Protein AF-0000000085017901 (afdb_homodimer)

Foldseek 3Di:
DDPVVVVVVLVCQLPPQQVVCVVVQFHSLLSLLQLLLQCFCQHVVVDYCDPVLVVLLVVLLLLVLLLQLQPQQVVLLPPQVVLLVLLLVLLLPQQLVLQLVLCVVVPFDNLLSNLSSLLLSAFRLVLLCVLCVVVVCCPPPLNSSLNNNNLVSNLVSLLSLLLSQDVLVDDDSVVLSVVVVVLLVCLLPVLLVVLLVVCVVCLPPQVVNLVVLVVSLVVQLVVCVVSPHHSSSSSNSSSNSVSVNQDPDPSSVVNSVVSCCVNVVGRNSSNSSNLSSPQNPVPDDPVLVVSLVSSQVSSLVSQLVSQLVSVVVVPDDNLSSNLSSLSGRADDSSSLVSLVVCPVSVSDDSSNNVSSSVNNRCSSRVSSVVSVVVVVVVVD/DDPVVVVVVLVCQLPPQQVVCVVVQFHSLLSLLQLLLQCFCQHPVVDYCDPVLVVLLVVLLLLVLLLQLQPQQVVLLPPQVVLLVLLLVLLLPQQLVLQLVLCVVVPFDNLLSNLSSLLLSAFRLVLLCVLCVVVVCCPPPLNSSLNNNNLVSNLVSLLSLLLSQDVLVDDDNVVLSVVVVVLLVCLLPVLLVVLLVVCVVCLPPLVVNLVVLVVSLVVQLVVCVVSPHHSSSSSNSSSNSVSVNQDPDPSSVVSSVVSCCVNVVGRNSSNSSNLSSPQNPVPDDPVLVVSLVSSQVSSLVSQLVSQLVSVVVVPDDNLSSNLSSLSRRADDSSSLVSLVVCPVSVSDDSSNNVSSSVNNRCSSRVSSVVSVVVVVVVVD

Secondary structure (DSSP, 8-state):
--HHHHHHHHHHHHHHHHHHHGGGT--HHHHHHHHHHHHSTTTT--S---HHHHHHHHHHHHHHHHHHHHT--HHHHHHTHHHHHHHHHHHHHHHHHHHHHHHHHTT--HHHHHHHHHHHH---HHHHHHHHHHTT-TTSHHHHHHHHHHHHHHHHHHHHHHHHHHHHH---HHHHHHHHHHHHHHHHHHHHHHHHHHHHHTTT-HHHHHHHHHHHHHHHHHHHHHTT--HHHHHHHHHHHHHHH--SSHHHHHHHHHHHHHIIIIIHHHHHHHHHHT--GGG--HHHHHHHHHHHHHHHHHHHHHHHHHHHHTT--HHHHHHHHHHT----HHHHHHHHHHHHTTSS-HHHHHHHHHHHHHHHHHHHHHHHHHHHHTT-/--HHHHHHHHHHHHHHHHHHHGGGT--HHHHHHHHHHHHSTTTT--S---HHHHHHHHHHHHHHHHHHHHT--HHHHHHTHHHHHHHHHHHHHHHHHHHHHHHHHTT--HHHHHHHHHHHH---HHHHHHHHHHTT-TTSHHHHHHHHHHHHHHHHHHHHHHHHHHHHH---HHHHHHHHHHHHHHHHHHHHHHHHHHHHHTTT-HHHHHHHHHHHHHHHHHHHHHTT--HHHHHHHHHHHHHHH--SSHHHHHHHHHHHHHIIIIIHHHHHHHHHHT--GGG--HHHHHHHHHHHHHHHHHHHHHHHHHHHHTT--HHHHHHHHHHT----HHHHHHHHHHHHTTSS-HHHHHHHHHHHHHHHHHHHHHHHHHHHHTT-

pLDDT: mean 85.19, std 8.97, range [24.8, 97.06]

Organism: Methanocaldococcus infernus (strain DSM 11812 / JCM 15783 / ME) (NCBI:txid573063)

InterPro domains:
  IPR006153 Cation/H+ exchanger, transmembrane domain [PF00999] (13-371)
  IPR038770 Sodium/solute symporter superfamily [G3DSA:1.20.1530.20] (3-377)

Solvent-accessible surface area (backbone atoms only — not comparable to full-atom values): 36174 Å² total; per-residue (Å²): 133,56,69,64,60,52,50,30,53,52,33,40,47,65,36,49,45,25,61,63,38,40,82,72,62,43,48,54,65,48,38,30,23,53,50,13,32,45,37,8,62,54,45,68,46,74,46,72,88,43,71,50,55,49,50,45,18,52,52,6,49,35,38,48,33,18,50,58,21,36,66,48,52,60,70,46,32,58,77,29,36,72,68,10,46,49,40,26,49,30,34,38,48,46,11,16,54,50,22,27,53,51,23,49,71,73,66,41,53,72,64,27,7,49,49,33,14,33,41,41,27,26,41,26,59,66,61,37,48,52,52,28,50,77,66,68,26,54,84,36,71,67,34,20,22,51,50,25,16,41,53,52,31,39,53,50,30,47,52,50,45,37,48,54,51,36,60,72,74,57,69,68,59,70,66,42,55,52,50,48,51,50,50,50,51,48,44,52,53,47,42,21,58,51,43,44,54,53,47,59,75,34,61,87,35,67,46,58,44,44,24,47,52,51,29,53,33,32,52,40,19,52,58,32,40,75,72,58,36,54,50,52,53,28,17,22,51,42,16,38,15,46,29,65,36,48,54,98,43,67,64,41,50,49,50,51,48,26,53,43,28,38,24,63,34,52,26,28,55,45,21,37,23,50,56,16,26,69,41,59,63,78,71,64,50,78,73,38,52,56,54,27,50,50,51,38,54,49,44,46,50,32,25,30,50,16,32,28,54,31,31,48,74,70,65,47,52,72,66,56,17,53,54,51,6,53,53,49,42,28,29,46,62,60,34,50,51,50,41,50,51,30,43,76,70,62,48,40,53,68,60,58,41,52,23,52,52,49,32,25,44,44,32,54,37,50,44,60,52,50,50,50,52,52,57,60,60,59,70,104,133,57,70,63,59,52,50,30,53,54,33,40,47,66,38,48,46,26,62,62,37,41,81,71,63,42,48,55,66,48,37,30,23,52,49,13,31,46,35,9,65,54,45,69,45,75,43,72,88,44,71,50,55,50,52,48,18,52,50,6,50,33,36,47,33,17,51,57,20,36,67,48,52,60,70,46,33,60,77,29,37,72,66,9,47,51,39,26,48,30,33,37,49,45,12,17,53,49,23,28,52,50,23,48,72,73,65,40,52,73,64,26,7,50,50,34,14,34,42,40,27,28,43,26,60,66,61,39,49,53,54,27,50,76,65,67,27,54,84,36,71,66,34,20,22,51,51,27,16,40,52,51,32,38,53,51,30,46,52,49,46,37,49,53,52,34,60,72,73,57,69,70,58,69,66,42,54,51,50,49,52,49,50,51,51,48,44,52,52,48,43,21,56,52,43,46,53,51,47,60,74,34,60,88,36,66,45,57,42,43,25,44,53,51,28,54,34,33,51,40,19,51,58,32,39,75,71,59,36,55,51,53,52,26,18,23,50,42,16,38,14,44,29,64,35,49,54,95,43,68,64,39,50,49,49,52,49,25,52,42,29,38,25,62,35,51,28,29,55,43,21,36,22,50,56,15,26,70,42,60,63,78,70,65,50,77,72,38,53,58,53,28,47,51,51,37,54,51,44,47,51,33,24,30,50,17,31,28,54,30,32,46,72,70,66,48,52,72,65,55,18,53,54,52,5,52,53,49,42,27,27,48,63,63,36,50,51,50,40,50,52,29,42,75,70,64,47,40,52,67,59,58,41,54,23,51,52,50,32,26,44,46,32,55,37,48,42,60,52,51,50,50,51,52,57,61,59,58,71,105

Radius of gyration: 28.18 Å; Cα contacts (8 Å, |Δi|>4): 1209; chains: 2; bounding box: 49×78×68 Å

Structure (mmCIF, N/CA/C/O backbone):
data_AF-0000000085017901-model_v1
#
loop_
_entity.id
_entity.type
_entity.pdbx_description
1 polymer 'Sodium/hydrogen exchanger'
#
loop_
_atom_site.group_PDB
_atom_site.id
_atom_site.type_symbol
_atom_site.label_atom_id
_atom_site.label_alt_id
_atom_site.label_comp_id
_atom_site.label_asym_id
_atom_site.label_entity_id
_atom_site.label_seq_id
_atom_site.pdbx_PDB_ins_code
_atom_site.Cartn_x
_atom_site.Cartn_y
_atom_site.Cartn_z
_atom_site.occupancy
_atom_site.B_iso_or_equiv
_atom_site.auth_seq_id
_atom_site.auth_comp_id
_atom_site.auth_asym_id
_atom_site.auth_atom_id
_atom_site.pdbx_PDB_model_num
ATOM 1 N N . MET A 1 1 ? 20.875 -5.184 6.246 1 57.06 1 MET A N 1
ATOM 2 C CA . MET A 1 1 ? 19.734 -5.941 6.758 1 57.06 1 MET A CA 1
ATOM 3 C C . MET A 1 1 ? 18.891 -6.488 5.613 1 57.06 1 MET A C 1
ATOM 5 O O . MET A 1 1 ? 18.734 -5.832 4.582 1 57.06 1 MET A O 1
ATOM 9 N N . ASP A 1 2 ? 18.375 -7.68 5.762 1 80.94 2 ASP A N 1
ATOM 10 C CA . ASP A 1 2 ? 17.5 -8.383 4.828 1 80.94 2 ASP A CA 1
ATOM 11 C C . ASP A 1 2 ? 16.141 -7.707 4.73 1 80.94 2 ASP A C 1
ATOM 13 O O . ASP A 1 2 ? 15.641 -7.156 5.715 1 80.94 2 ASP A O 1
ATOM 17 N N . LEU A 1 3 ? 15.656 -7.473 3.609 1 83 3 LEU A N 1
ATOM 18 C CA . LEU A 1 3 ? 14.422 -6.766 3.299 1 83 3 LEU A CA 1
ATOM 19 C C . LEU A 1 3 ? 13.258 -7.32 4.117 1 83 3 LEU A C 1
ATOM 21 O O . LEU A 1 3 ? 12.406 -6.562 4.586 1 83 3 LEU A O 1
ATOM 25 N N . TYR A 1 4 ? 13.297 -8.57 4.383 1 85.25 4 TYR A N 1
ATOM 26 C CA . TYR A 1 4 ? 12.188 -9.195 5.094 1 85.25 4 TYR A CA 1
ATOM 27 C C . TYR A 1 4 ? 12.25 -8.883 6.582 1 85.25 4 TYR A C 1
ATOM 29 O O . TYR A 1 4 ? 11.219 -8.656 7.219 1 85.25 4 TYR A O 1
ATOM 37 N N . ALA A 1 5 ? 13.469 -8.906 7.078 1 86 5 ALA A N 1
ATOM 38 C CA . ALA A 1 5 ? 13.641 -8.508 8.469 1 86 5 ALA A CA 1
ATOM 39 C C . ALA A 1 5 ? 13.25 -7.047 8.68 1 86 5 ALA A C 1
ATOM 41 O O . ALA A 1 5 ? 12.656 -6.699 9.703 1 86 5 ALA A O 1
ATOM 42 N N . PHE A 1 6 ? 13.594 -6.309 7.668 1 87.94 6 PHE A N 1
ATOM 43 C CA . PHE A 1 6 ? 13.25 -4.891 7.676 1 87.94 6 PHE A CA 1
ATOM 44 C C . PHE A 1 6 ? 11.742 -4.699 7.77 1 87.94 6 PHE A C 1
ATOM 46 O O . PHE A 1 6 ? 11.258 -3.986 8.648 1 87.94 6 PHE A O 1
ATOM 53 N N . PHE A 1 7 ? 11.023 -5.359 6.977 1 88.81 7 PHE A N 1
ATOM 54 C CA . PHE A 1 7 ? 9.57 -5.23 6.953 1 88.81 7 PHE A CA 1
ATOM 55 C C . PHE A 1 7 ? 8.953 -5.812 8.219 1 88.81 7 PHE A C 1
ATOM 57 O O . PHE A 1 7 ? 7.949 -5.297 8.719 1 88.81 7 PHE A O 1
ATOM 64 N N . PHE A 1 8 ? 9.531 -6.855 8.703 1 89.88 8 PHE A N 1
ATOM 65 C CA . PHE A 1 8 ? 9.023 -7.457 9.93 1 89.88 8 PHE A CA 1
ATOM 66 C C . PHE A 1 8 ? 9.102 -6.477 11.094 1 89.88 8 PHE A C 1
ATOM 68 O O . PHE A 1 8 ? 8.141 -6.309 11.836 1 89.88 8 PHE A O 1
ATOM 75 N N . ILE A 1 9 ? 10.242 -5.898 11.227 1 91.25 9 ILE A N 1
ATOM 76 C CA . ILE A 1 9 ? 10.453 -4.965 12.328 1 91.25 9 ILE A CA 1
ATOM 77 C C . ILE A 1 9 ? 9.461 -3.805 12.219 1 91.25 9 ILE A C 1
ATOM 79 O O . ILE A 1 9 ? 8.797 -3.451 13.195 1 91.25 9 ILE A O 1
ATOM 83 N N . ILE A 1 10 ? 9.344 -3.283 11.07 1 92.31 10 ILE A N 1
ATOM 84 C CA . ILE A 1 10 ? 8.484 -2.125 10.836 1 92.31 10 ILE A CA 1
ATOM 85 C C . ILE A 1 10 ? 7.035 -2.492 11.125 1 92.31 10 ILE A C 1
ATOM 87 O O . ILE A 1 10 ? 6.34 -1.781 11.859 1 92.31 10 ILE A O 1
ATOM 91 N N . MET A 1 11 ? 6.637 -3.631 10.57 1 91.25 11 MET A N 1
ATOM 92 C CA . MET A 1 11 ? 5.238 -4.027 10.727 1 91.25 11 MET A CA 1
ATOM 93 C C . MET A 1 11 ? 4.945 -4.422 12.172 1 91.25 11 MET A C 1
ATOM 95 O O . MET A 1 11 ? 3.836 -4.203 12.664 1 91.25 11 MET A O 1
ATOM 99 N N . SER A 1 12 ? 5.891 -5.008 12.844 1 92.31 12 SER A N 1
ATOM 100 C CA . SER A 1 12 ? 5.727 -5.34 14.258 1 92.31 12 SER A CA 1
ATOM 101 C C . SER A 1 12 ? 5.523 -4.09 15.102 1 92.31 12 SER A C 1
ATOM 103 O O . SER A 1 12 ? 4.629 -4.047 15.953 1 92.31 12 SER A O 1
ATOM 105 N N . ILE A 1 13 ? 6.305 -3.139 14.844 1 93 13 ILE A N 1
ATOM 106 C CA . ILE A 1 13 ? 6.215 -1.891 15.602 1 93 13 ILE A CA 1
ATOM 107 C C . ILE A 1 13 ? 4.871 -1.22 15.328 1 93 13 ILE A C 1
ATOM 109 O O . ILE A 1 13 ? 4.203 -0.76 16.266 1 93 13 ILE A O 1
ATOM 113 N N . ILE A 1 14 ? 4.512 -1.183 14.094 1 91.25 14 ILE A N 1
ATOM 114 C CA . ILE A 1 14 ? 3.287 -0.505 13.672 1 91.25 14 ILE A CA 1
ATOM 115 C C . ILE A 1 14 ? 2.078 -1.181 14.32 1 91.25 14 ILE A C 1
ATOM 117 O O . ILE A 1 14 ? 1.104 -0.514 14.68 1 91.25 14 ILE A O 1
ATOM 121 N N . PHE A 1 15 ? 2.191 -2.463 14.523 1 91.56 15 PHE A N 1
ATOM 122 C CA . PHE A 1 15 ? 1.053 -3.189 15.078 1 91.56 15 PHE A CA 1
ATOM 123 C C . PHE A 1 15 ? 1.086 -3.176 16.594 1 91.56 15 PHE A C 1
ATOM 125 O O . PHE A 1 15 ? 0.073 -2.898 17.25 1 91.56 15 PHE A O 1
ATOM 132 N N . ILE A 1 16 ? 2.172 -3.428 17.203 1 92.06 16 ILE A N 1
ATOM 133 C CA . ILE A 1 16 ? 2.275 -3.713 18.625 1 92.06 16 ILE A CA 1
ATOM 134 C C . ILE A 1 16 ? 2.262 -2.408 19.422 1 92.06 16 ILE A C 1
ATOM 136 O O . ILE A 1 16 ? 1.494 -2.258 20.375 1 92.06 16 ILE A O 1
ATOM 140 N N . VAL A 1 17 ? 3.016 -1.442 19.047 1 90.38 17 VAL A N 1
ATOM 141 C CA . VAL A 1 17 ? 3.283 -0.273 19.875 1 90.38 17 VAL A CA 1
ATOM 142 C C . VAL A 1 17 ? 2.008 0.553 20.031 1 90.38 17 VAL A C 1
ATOM 144 O O . VAL A 1 17 ? 1.636 0.923 21.141 1 90.38 17 VAL A O 1
ATOM 147 N N . PRO A 1 18 ? 1.346 0.864 18.922 1 86.19 18 PRO A N 1
ATOM 148 C CA . PRO A 1 18 ? 0.115 1.639 19.094 1 86.19 18 PRO A CA 1
ATOM 149 C C . PRO A 1 18 ? -0.918 0.912 19.953 1 86.19 18 PRO A C 1
ATOM 151 O O . PRO A 1 18 ? -1.64 1.548 20.734 1 86.19 18 PRO A O 1
ATOM 154 N N . ASN A 1 19 ? -1.006 -0.384 19.828 1 85.38 19 ASN A N 1
ATOM 155 C CA . ASN A 1 19 ? -1.967 -1.155 20.609 1 85.38 19 ASN A CA 1
ATOM 156 C C . ASN A 1 19 ? -1.581 -1.202 22.078 1 85.38 19 ASN A C 1
ATOM 158 O O . ASN A 1 19 ? -2.451 -1.24 22.953 1 85.38 19 ASN A O 1
ATOM 162 N N . LEU A 1 20 ? -0.371 -1.258 22.312 1 87.25 20 LEU A N 1
ATOM 163 C CA . LEU A 1 20 ? 0.116 -1.277 23.688 1 87.25 20 LEU A CA 1
ATOM 164 C C . LEU A 1 20 ? -0.111 0.07 24.359 1 87.25 20 LEU A C 1
ATOM 166 O O . LEU A 1 20 ? -0.457 0.126 25.547 1 87.25 20 LEU A O 1
ATOM 170 N N . LEU A 1 21 ? 0.103 1.112 23.688 1 81.12 21 LEU A N 1
ATOM 171 C CA . LEU A 1 21 ? 0.051 2.445 24.281 1 81.12 21 LEU A CA 1
ATOM 172 C C . LEU A 1 21 ? -1.368 3.002 24.234 1 81.12 21 LEU A C 1
ATOM 174 O O . LEU A 1 21 ? -1.646 4.047 24.828 1 81.12 21 LEU A O 1
ATOM 178 N N . LYS A 1 22 ? -2.16 2.281 23.5 1 77.62 22 LYS A N 1
ATOM 179 C CA . LYS A 1 22 ? -3.568 2.67 23.484 1 77.62 22 LYS A CA 1
ATOM 180 C C . LYS A 1 22 ? -4.16 2.662 24.891 1 77.62 22 LYS A C 1
ATOM 182 O O . LYS A 1 22 ? -5.031 3.477 25.203 1 77.62 22 LYS A O 1
ATOM 187 N N . LYS A 1 23 ? -3.709 1.754 25.672 1 78.12 23 LYS A N 1
ATOM 188 C CA . LYS A 1 23 ? -4.176 1.65 27.047 1 78.12 23 LYS A CA 1
ATOM 189 C C . LYS A 1 23 ? -3.881 2.928 27.828 1 78.12 23 LYS A C 1
ATOM 191 O O . LYS A 1 23 ? -4.586 3.256 28.781 1 78.12 23 LYS A O 1
ATOM 196 N N . PHE A 1 24 ? -2.938 3.691 27.359 1 73.12 24 PHE A N 1
ATOM 197 C CA . PHE A 1 24 ? -2.553 4.934 28.016 1 73.12 24 PHE A CA 1
ATOM 198 C C . PHE A 1 24 ? -3.152 6.137 27.297 1 73.12 24 PHE A C 1
ATOM 200 O O . PHE A 1 24 ? -2.74 7.273 27.531 1 73.12 24 PHE A O 1
ATOM 207 N N . ARG A 1 25 ? -3.953 5.914 26.328 1 71.94 25 ARG A N 1
ATOM 208 C CA . ARG A 1 25 ? -4.691 6.926 25.578 1 71.94 25 ARG A CA 1
ATOM 209 C C . ARG A 1 25 ? -3.758 7.75 24.703 1 71.94 25 ARG A C 1
ATOM 211 O O . ARG A 1 25 ? -3.959 8.953 24.531 1 71.94 25 ARG A O 1
ATOM 218 N N . ILE A 1 26 ? -2.695 7.199 24.375 1 74.69 26 ILE A N 1
ATOM 219 C CA . ILE A 1 26 ? -1.788 7.84 23.438 1 74.69 26 ILE A CA 1
ATOM 220 C C . ILE A 1 26 ? -2.24 7.547 22 1 74.69 26 ILE A C 1
ATOM 222 O O . ILE A 1 26 ? -2.453 6.387 21.641 1 74.69 26 ILE A O 1
ATOM 226 N N . PRO A 1 27 ? -2.367 8.586 21.234 1 74 27 PRO A N 1
ATOM 227 C CA . PRO A 1 27 ? -2.789 8.375 19.844 1 74 27 PRO A CA 1
ATOM 228 C C . PRO A 1 27 ? -1.797 7.535 19.047 1 74 27 PRO A C 1
ATOM 230 O O . PRO A 1 27 ? -0.596 7.555 19.328 1 74 27 PRO A O 1
ATOM 233 N N . SER A 1 28 ? -2.279 6.77 18.047 1 80.69 28 SER A N 1
ATOM 234 C CA . SER A 1 28 ? -1.477 5.855 17.234 1 80.69 28 SER A CA 1
ATOM 235 C C . SER A 1 28 ? -0.314 6.582 16.562 1 80.69 28 SER A C 1
ATOM 237 O O . SER A 1 28 ? 0.808 6.07 16.531 1 80.69 28 SER A O 1
ATOM 239 N N . ILE A 1 29 ? -0.581 7.746 16.078 1 76.62 29 ILE A N 1
ATOM 240 C CA . ILE A 1 29 ? 0.429 8.523 15.367 1 76.62 29 ILE A CA 1
ATOM 241 C C . ILE A 1 29 ? 1.565 8.883 16.328 1 76.62 29 ILE A C 1
ATOM 243 O O . ILE A 1 29 ? 2.742 8.766 15.969 1 76.62 29 ILE A O 1
ATOM 247 N N . THR A 1 30 ? 1.219 9.281 17.5 1 78 30 THR A N 1
ATOM 248 C CA . THR A 1 30 ? 2.203 9.641 18.516 1 78 30 THR A CA 1
ATOM 249 C C . THR A 1 30 ? 3.018 8.414 18.922 1 78 30 THR A C 1
ATOM 251 O O . THR A 1 30 ? 4.234 8.508 19.109 1 78 30 THR A O 1
ATOM 254 N N . SER A 1 31 ? 2.283 7.375 19.078 1 85.12 31 SER A N 1
ATOM 255 C CA . SER A 1 31 ? 2.965 6.141 19.469 1 85.12 31 SER A CA 1
ATOM 256 C C . SER A 1 31 ? 4.016 5.742 18.438 1 85.12 31 SER A C 1
ATOM 258 O O . SER A 1 31 ? 5.094 5.27 18.797 1 85.12 31 SER A O 1
ATOM 260 N N . LEU A 1 32 ? 3.75 5.957 17.203 1 89.56 32 LEU A N 1
ATOM 261 C CA . LEU A 1 32 ? 4.668 5.574 16.141 1 89.56 32 LEU A CA 1
ATOM 262 C C . LEU A 1 32 ? 5.875 6.504 16.094 1 89.56 32 LEU A C 1
ATOM 264 O O . LEU A 1 32 ? 6.996 6.059 15.844 1 89.56 32 LEU A O 1
ATOM 268 N N . ILE A 1 33 ? 5.648 7.75 16.312 1 85.56 33 ILE A N 1
ATOM 269 C CA . ILE A 1 33 ? 6.75 8.703 16.375 1 85.56 33 ILE A CA 1
ATOM 270 C C . ILE A 1 33 ? 7.68 8.352 17.531 1 85.56 33 ILE A C 1
ATOM 272 O O . ILE A 1 33 ? 8.906 8.32 17.359 1 85.56 33 ILE A O 1
ATOM 276 N N . LEU A 1 34 ? 7.109 8.062 18.641 1 86.12 34 LEU A N 1
ATOM 277 C CA . LEU A 1 34 ? 7.902 7.684 19.797 1 86.12 34 LEU A CA 1
ATOM 278 C C . LEU A 1 34 ? 8.688 6.41 19.531 1 86.12 34 LEU A C 1
ATOM 280 O O . LEU A 1 34 ? 9.859 6.301 19.906 1 86.12 34 LEU A O 1
ATOM 284 N N . ALA A 1 35 ? 8.008 5.469 18.953 1 92 35 ALA A N 1
ATOM 285 C CA . ALA A 1 35 ? 8.695 4.234 18.578 1 92 35 ALA A CA 1
ATOM 286 C C . ALA A 1 35 ? 9.859 4.512 17.625 1 92 35 ALA A C 1
ATOM 288 O O . ALA A 1 35 ? 10.914 3.889 17.734 1 92 35 ALA A O 1
ATOM 289 N N . GLY A 1 36 ? 9.633 5.363 16.688 1 91.56 36 GLY A N 1
ATOM 290 C CA . GLY A 1 36 ? 10.695 5.758 15.773 1 91.56 36 GLY A CA 1
ATOM 291 C C . GLY A 1 36 ? 11.883 6.379 16.469 1 91.56 36 GLY A C 1
ATOM 292 O O . GLY A 1 36 ? 13.031 6.082 16.141 1 91.56 36 GLY A O 1
ATOM 293 N N . ILE A 1 37 ? 11.617 7.211 17.453 1 88.31 37 ILE A N 1
ATOM 294 C CA . ILE A 1 37 ? 12.672 7.852 18.234 1 88.31 37 ILE A CA 1
ATOM 295 C C . ILE A 1 37 ? 13.508 6.789 18.938 1 88.31 37 ILE A C 1
ATOM 297 O O . ILE A 1 37 ? 14.734 6.887 18.984 1 88.31 37 ILE A O 1
ATOM 301 N N . ILE A 1 38 ? 12.844 5.801 19.422 1 91.75 38 ILE A N 1
ATOM 302 C CA . ILE A 1 38 ? 13.508 4.773 20.219 1 91.75 38 ILE A CA 1
ATOM 303 C C . ILE A 1 38 ? 14.32 3.855 19.297 1 91.75 38 ILE A C 1
ATOM 305 O O . ILE A 1 38 ? 15.484 3.557 19.578 1 91.75 38 ILE A O 1
ATOM 309 N N . ILE A 1 39 ? 13.82 3.498 18.156 1 93.25 39 ILE A N 1
ATOM 310 C CA . ILE A 1 39 ? 14.461 2.471 17.344 1 93.25 39 ILE A CA 1
ATOM 311 C C . ILE A 1 39 ? 15.406 3.125 16.328 1 93.25 39 ILE A C 1
ATOM 313 O O . ILE A 1 39 ? 16.234 2.451 15.727 1 93.25 39 ILE A O 1
ATOM 317 N N . GLY A 1 40 ? 15.312 4.379 16.109 1 91.62 40 GLY A N 1
ATOM 318 C CA . GLY A 1 40 ? 16.047 5.109 15.086 1 91.62 40 GLY A CA 1
ATOM 319 C C . GLY A 1 40 ? 17.531 5.203 15.367 1 91.62 40 GLY A C 1
ATOM 320 O O . GLY A 1 40 ? 18.016 4.664 16.359 1 91.62 40 GLY A O 1
ATOM 321 N N . PRO A 1 41 ? 18.266 5.797 14.461 1 90.69 41 PRO A N 1
ATOM 322 C CA . PRO A 1 41 ? 19.734 5.883 14.586 1 90.69 41 PRO A CA 1
ATOM 323 C C . PRO A 1 41 ? 20.172 6.629 15.844 1 90.69 41 PRO A C 1
ATOM 325 O O . PRO A 1 41 ? 21.25 6.359 16.375 1 90.69 41 PRO A O 1
ATOM 328 N N . TYR A 1 42 ? 19.391 7.5 16.453 1 88 42 TYR A N 1
ATOM 329 C CA . TYR A 1 42 ? 19.781 8.312 17.609 1 88 42 TYR A CA 1
ATOM 330 C C . TYR A 1 42 ? 19.312 7.668 18.906 1 88 42 TYR A C 1
ATOM 332 O O . TYR A 1 42 ? 19.656 8.133 20 1 88 42 TYR A O 1
ATOM 340 N N . GLY A 1 43 ? 18.484 6.617 18.781 1 91.81 43 GLY A N 1
ATOM 341 C CA . GLY A 1 43 ? 18.062 5.852 19.938 1 91.81 43 GLY A CA 1
ATOM 342 C C . GLY A 1 43 ? 18.797 4.535 20.094 1 91.81 43 GLY A C 1
ATOM 343 O O . GLY A 1 43 ? 20.016 4.523 20.266 1 91.81 43 GLY A O 1
ATOM 344 N N . LEU A 1 44 ? 18.109 3.428 19.844 1 92.5 44 LEU A N 1
ATOM 345 C CA . LEU A 1 44 ? 18.703 2.104 19.969 1 92.5 44 LEU A CA 1
ATOM 346 C C . LEU A 1 44 ? 19.406 1.689 18.688 1 92.5 44 LEU A C 1
ATOM 348 O O . LEU A 1 44 ? 20.125 0.69 18.656 1 92.5 44 LEU A O 1
ATOM 352 N N . ASN A 1 45 ? 19.234 2.438 17.641 1 91 45 ASN A N 1
ATOM 353 C CA . ASN A 1 45 ? 19.875 2.221 16.344 1 91 45 ASN A CA 1
ATOM 354 C C . ASN A 1 45 ? 19.562 0.833 15.789 1 91 45 ASN A C 1
ATOM 356 O O . ASN A 1 45 ? 20.469 0.129 15.336 1 91 45 ASN A O 1
ATOM 360 N N . ILE A 1 46 ? 18.422 0.417 15.914 1 90.12 46 ILE A N 1
ATOM 361 C CA . ILE A 1 46 ? 17.969 -0.869 15.398 1 90.12 46 ILE A CA 1
ATOM 362 C C . ILE A 1 46 ? 17.75 -0.773 13.891 1 90.12 46 ILE A C 1
ATOM 364 O O . ILE A 1 46 ? 18.031 -1.728 13.156 1 90.12 46 ILE A O 1
ATOM 368 N N . LEU A 1 47 ? 17.234 0.337 13.43 1 90.5 47 LEU A N 1
ATOM 369 C CA . LEU A 1 47 ? 16.938 0.576 12.023 1 90.5 47 LEU A CA 1
ATOM 370 C C . LEU A 1 47 ? 17.547 1.893 11.555 1 90.5 47 LEU A C 1
ATOM 372 O O . LEU A 1 47 ? 17.516 2.891 12.273 1 90.5 47 LEU A O 1
ATOM 376 N N . GLN A 1 48 ? 18.094 1.867 10.391 1 89.56 48 GLN A N 1
ATOM 377 C CA . GLN A 1 48 ? 18.641 3.074 9.773 1 89.56 48 GLN A CA 1
ATOM 378 C C . GLN A 1 48 ? 17.688 3.627 8.719 1 89.56 48 GLN A C 1
ATOM 380 O O . GLN A 1 48 ? 16.859 2.889 8.172 1 89.56 48 GLN A O 1
ATOM 385 N N . VAL A 1 49 ? 17.781 4.84 8.523 1 87.94 49 VAL A N 1
ATOM 386 C CA . VAL A 1 49 ? 16.969 5.469 7.484 1 87.94 49 VAL A CA 1
ATOM 387 C C . VAL A 1 49 ? 17.656 5.309 6.129 1 87.94 49 VAL A C 1
ATOM 389 O O . VAL A 1 49 ? 18.359 6.207 5.672 1 87.94 49 VAL A O 1
ATOM 392 N N . ASP A 1 50 ? 17.391 4.273 5.477 1 88.19 50 ASP A N 1
ATOM 393 C CA . ASP A 1 50 ? 17.984 4.02 4.168 1 88.19 50 ASP A CA 1
ATOM 394 C C . ASP A 1 50 ? 17.078 4.516 3.043 1 88.19 50 ASP A C 1
ATOM 396 O O . ASP A 1 50 ? 16.047 5.141 3.301 1 88.19 50 ASP A O 1
ATOM 400 N N . GLU A 1 51 ? 17.484 4.32 1.819 1 86.62 51 GLU A N 1
ATOM 401 C CA . GLU A 1 51 ? 16.75 4.832 0.666 1 86.62 51 GLU A CA 1
ATOM 402 C C . GLU A 1 51 ? 15.375 4.191 0.556 1 86.62 51 GLU A C 1
ATOM 404 O O . GLU A 1 51 ? 14.422 4.832 0.117 1 86.62 51 GLU A O 1
ATOM 409 N N . THR A 1 52 ? 15.305 2.986 1.002 1 88.62 52 THR A N 1
ATOM 410 C CA . THR A 1 52 ? 14.039 2.27 0.953 1 88.62 52 THR A CA 1
ATOM 411 C C . THR A 1 52 ? 13.039 2.881 1.926 1 88.62 52 THR A C 1
ATOM 413 O O . THR A 1 52 ? 11.898 3.18 1.549 1 88.62 52 THR A O 1
ATOM 416 N N . LEU A 1 53 ? 13.492 3.061 3.111 1 90.06 53 LEU A N 1
ATOM 417 C CA . LEU A 1 53 ? 12.617 3.639 4.129 1 90.06 53 LEU A CA 1
ATOM 418 C C . LEU A 1 53 ? 12.227 5.066 3.764 1 90.06 53 LEU A C 1
ATOM 420 O O . LEU A 1 53 ? 11.094 5.488 4.02 1 90.06 53 LEU A O 1
ATOM 424 N N . LYS A 1 54 ? 13.156 5.773 3.156 1 88.56 54 LYS A N 1
ATOM 425 C CA . LYS A 1 54 ? 12.883 7.137 2.715 1 88.56 54 LYS A CA 1
ATOM 426 C C . LYS A 1 54 ? 11.789 7.156 1.653 1 88.56 54 LYS A C 1
ATOM 428 O O . LYS A 1 54 ? 10.883 7.996 1.701 1 88.56 54 LYS A O 1
ATOM 433 N N . ALA A 1 55 ? 11.898 6.273 0.789 1 90.62 55 ALA A N 1
ATOM 434 C CA . ALA A 1 55 ? 10.914 6.211 -0.292 1 90.62 55 ALA A CA 1
ATOM 435 C C . ALA A 1 55 ? 9.531 5.852 0.242 1 90.62 55 ALA A C 1
ATOM 437 O O . ALA A 1 55 ? 8.531 6.469 -0.137 1 90.62 55 ALA A O 1
ATOM 438 N N . PHE A 1 56 ? 9.469 4.855 1.096 1 92.12 56 PHE A N 1
ATOM 439 C CA . PHE A 1 56 ? 8.203 4.445 1.693 1 92.12 56 PHE A CA 1
ATOM 440 C C . PHE A 1 56 ? 7.602 5.574 2.523 1 92.12 56 PHE A C 1
ATOM 442 O O . PHE A 1 56 ? 6.398 5.824 2.461 1 92.12 56 PHE A O 1
ATOM 449 N N . GLY A 1 57 ? 8.477 6.227 3.279 1 89.75 57 GLY A N 1
ATOM 450 C CA . GLY A 1 57 ? 8.023 7.336 4.105 1 89.75 57 GLY A CA 1
ATOM 451 C C . GLY A 1 57 ? 7.512 8.516 3.301 1 89.75 57 GLY A C 1
ATOM 452 O O . GLY A 1 57 ? 6.508 9.125 3.66 1 89.75 57 GLY A O 1
ATOM 453 N N . GLU A 1 58 ? 8.211 8.828 2.256 1 87.31 58 GLU A N 1
ATOM 454 C CA . GLU A 1 58 ? 7.801 9.938 1.405 1 87.31 58 GLU A CA 1
ATOM 455 C C . GLU A 1 58 ? 6.438 9.672 0.77 1 87.31 58 GLU A C 1
ATOM 457 O O . GLU A 1 58 ? 5.605 10.57 0.667 1 87.31 58 GLU A O 1
ATOM 462 N N . PHE A 1 59 ? 6.277 8.453 0.338 1 91.31 59 PHE A N 1
ATOM 463 C CA . PHE A 1 59 ? 4.969 8.094 -0.193 1 91.31 59 PHE A CA 1
ATOM 464 C C . PHE A 1 59 ? 3.9 8.188 0.889 1 91.31 59 PHE A C 1
ATOM 466 O O . PHE A 1 59 ? 2.758 8.562 0.61 1 91.31 59 PHE A O 1
ATOM 473 N N . GLY A 1 60 ? 4.258 7.836 2.084 1 90.5 60 GLY A N 1
ATOM 474 C CA . GLY A 1 60 ? 3.346 7.977 3.207 1 90.5 60 GLY A CA 1
ATOM 475 C C . GLY A 1 60 ? 2.908 9.406 3.447 1 90.5 60 GLY A C 1
ATOM 476 O O . GLY A 1 60 ? 1.73 9.672 3.705 1 90.5 60 GLY A O 1
ATOM 477 N N . ALA A 1 61 ? 3.855 10.32 3.361 1 86.12 61 ALA A N 1
ATOM 478 C CA . ALA A 1 61 ? 3.541 11.734 3.525 1 86.12 61 ALA A CA 1
ATOM 479 C C . ALA A 1 61 ? 2.586 12.219 2.438 1 86.12 61 ALA A C 1
ATOM 481 O O . ALA A 1 61 ? 1.656 12.977 2.711 1 86.12 61 ALA A O 1
ATOM 482 N N . ILE A 1 62 ? 2.844 11.766 1.273 1 89 62 ILE A N 1
ATOM 483 C CA . ILE A 1 62 ? 2.01 12.117 0.13 1 89 62 ILE A CA 1
ATOM 484 C C . ILE A 1 62 ? 0.59 11.594 0.345 1 89 62 ILE A C 1
ATOM 486 O O . ILE A 1 62 ? -0.382 12.336 0.164 1 89 62 ILE A O 1
ATOM 490 N N . MET A 1 63 ? 0.512 10.352 0.766 1 90 63 MET A N 1
ATOM 491 C CA . MET A 1 63 ? -0.796 9.742 0.986 1 90 63 MET A CA 1
ATOM 492 C C . MET A 1 63 ? -1.527 10.422 2.139 1 90 63 MET A C 1
ATOM 494 O O . MET A 1 63 ? -2.75 10.57 2.102 1 90 63 MET A O 1
ATOM 498 N N . LEU A 1 64 ? -0.774 10.742 3.143 1 84.94 64 LEU A N 1
ATOM 499 C CA . LEU A 1 64 ? -1.352 11.422 4.297 1 84.94 64 LEU A CA 1
ATOM 500 C C . LEU A 1 64 ? -2.055 12.711 3.877 1 84.94 64 LEU A C 1
ATOM 502 O O . LEU A 1 64 ? -3.219 12.93 4.223 1 84.94 64 LEU A O 1
ATOM 506 N N . MET A 1 65 ? -1.358 13.484 3.107 1 82.31 65 MET A N 1
ATOM 507 C CA . MET A 1 65 ? -1.909 14.766 2.68 1 82.31 65 MET A CA 1
ATOM 508 C C . MET A 1 65 ? -3.039 14.57 1.676 1 82.31 65 MET A C 1
ATOM 510 O O . MET A 1 65 ? -4.027 15.305 1.69 1 82.31 65 MET A O 1
ATOM 514 N N . PHE A 1 66 ? -2.898 13.602 0.83 1 88.94 66 PHE A N 1
ATOM 515 C CA . PHE A 1 66 ? -3.938 13.281 -0.139 1 88.94 66 PHE A CA 1
ATOM 516 C C . PHE A 1 66 ? -5.234 12.906 0.564 1 88.94 66 PHE A C 1
ATOM 518 O O . PHE A 1 66 ? -6.309 13.398 0.208 1 88.94 66 PHE A O 1
ATOM 525 N N . LEU A 1 67 ? -5.117 12.047 1.561 1 85.19 67 LEU A N 1
ATOM 526 C CA . LEU A 1 67 ? -6.293 11.57 2.279 1 85.19 67 LEU A CA 1
ATOM 527 C C . LEU A 1 67 ? -6.895 12.68 3.135 1 85.19 67 LEU A C 1
ATOM 529 O O . LEU A 1 67 ? -8.117 12.734 3.324 1 85.19 67 LEU A O 1
ATOM 533 N N . ALA A 1 68 ? -6.043 13.5 3.672 1 78.31 68 ALA A N 1
ATOM 534 C CA . ALA A 1 68 ? -6.535 14.672 4.391 1 78.31 68 ALA A CA 1
ATOM 535 C C . ALA A 1 68 ? -7.438 15.523 3.502 1 78.31 68 ALA A C 1
ATOM 537 O O . ALA A 1 68 ? -8.477 16.016 3.951 1 78.31 68 ALA A O 1
ATOM 538 N N . GLY A 1 69 ? -7.059 15.703 2.27 1 79.38 69 GLY A N 1
ATOM 539 C CA . GLY A 1 69 ? -7.879 16.422 1.312 1 79.38 69 GLY A CA 1
ATOM 540 C C . GLY A 1 69 ? -9.148 15.688 0.937 1 79.38 69 GLY A C 1
ATOM 541 O O . GLY A 1 69 ? -10.211 16.297 0.809 1 79.38 69 GLY A O 1
ATOM 542 N N . LEU A 1 70 ? -9.008 14.406 0.826 1 82.56 70 LEU A N 1
ATOM 543 C CA . LEU A 1 70 ? -10.117 13.562 0.392 1 82.56 70 LEU A CA 1
ATOM 544 C C . LEU A 1 70 ? -11.234 13.555 1.434 1 82.56 70 LEU A C 1
ATOM 546 O O . LEU A 1 70 ? -12.398 13.312 1.104 1 82.56 70 LEU A O 1
ATOM 550 N N . GLU A 1 71 ? -10.945 13.758 2.609 1 74.12 71 GLU A N 1
ATOM 551 C CA . GLU A 1 71 ? -11.906 13.703 3.709 1 74.12 71 GLU A CA 1
ATOM 552 C C . GLU A 1 71 ? -12.805 14.938 3.709 1 74.12 71 GLU A C 1
ATOM 554 O O . GLU A 1 71 ? -13.852 14.938 4.359 1 74.12 71 GLU A O 1
ATOM 559 N N . VAL A 1 72 ? -12.461 15.891 2.967 1 68.88 72 VAL A N 1
ATOM 560 C CA . VAL A 1 72 ? -13.211 17.141 2.938 1 68.88 72 VAL A CA 1
ATOM 561 C C . VAL A 1 72 ? -14.57 16.922 2.285 1 68.88 72 VAL A C 1
ATOM 563 O O . VAL A 1 72 ? -14.656 16.328 1.206 1 68.88 72 VAL A O 1
ATOM 566 N N . ASP A 1 73 ? -15.57 17.031 3.1 1 64.62 73 ASP A N 1
ATOM 567 C CA . ASP A 1 73 ? -16.938 16.953 2.584 1 64.62 73 ASP A CA 1
ATOM 568 C C . ASP A 1 73 ? -17.344 18.266 1.934 1 64.62 73 ASP A C 1
ATOM 570 O O . ASP A 1 73 ? -17.641 19.25 2.627 1 64.62 73 ASP A O 1
ATOM 574 N N . ASN A 1 74 ? -17.422 18.234 0.716 1 66.25 74 ASN A N 1
ATOM 575 C CA . ASN A 1 74 ? -17.656 19.453 -0.044 1 66.25 74 ASN A CA 1
ATOM 576 C C . ASN A 1 74 ? -19.016 20.062 0.277 1 66.25 74 ASN A C 1
ATOM 578 O O . ASN A 1 74 ? -19.172 21.281 0.268 1 66.25 74 ASN A O 1
ATOM 582 N N . GLU A 1 75 ? -19.953 19.219 0.515 1 65.88 75 GLU A N 1
ATOM 583 C CA . GLU A 1 75 ? -21.281 19.75 0.826 1 65.88 75 GLU A CA 1
ATOM 584 C C . GLU A 1 75 ? -21.266 20.531 2.131 1 65.88 75 GLU A C 1
ATOM 586 O O . GLU A 1 75 ? -21.828 21.625 2.205 1 65.88 75 GLU A O 1
ATOM 591 N N . THR A 1 76 ? -20.594 20.031 3.008 1 61.97 76 THR A N 1
ATOM 592 C CA . THR A 1 76 ? -20.5 20.688 4.312 1 61.97 76 THR A CA 1
ATOM 593 C C . THR A 1 76 ? -19.672 21.969 4.223 1 61.97 76 THR A C 1
ATOM 595 O O . THR A 1 76 ? -19.984 22.953 4.895 1 61.97 76 THR A O 1
ATOM 598 N N . LEU A 1 77 ? -18.781 21.891 3.344 1 65.5 77 LEU A N 1
ATOM 599 C CA . LEU A 1 77 ? -17.906 23.047 3.166 1 65.5 77 LEU A CA 1
ATOM 600 C C . LEU A 1 77 ? -18.688 24.234 2.637 1 65.5 77 LEU A C 1
ATOM 602 O O . LEU A 1 77 ? -18.438 25.375 3.031 1 65.5 77 LEU A O 1
ATOM 606 N N . LYS A 1 78 ? -19.672 23.875 1.934 1 72.19 78 LYS A N 1
ATOM 607 C CA . LYS A 1 78 ? -20.422 24.938 1.273 1 72.19 78 LYS A CA 1
ATOM 608 C C . LYS A 1 78 ? -21.422 25.594 2.229 1 72.19 78 LYS A C 1
ATOM 610 O O . LYS A 1 78 ? -21.672 26.797 2.154 1 72.19 78 LYS A O 1
ATOM 615 N N . ASN A 1 79 ? -22.047 24.906 3.086 1 71.25 79 ASN A N 1
ATOM 616 C CA . ASN A 1 79 ? -23.156 25.375 3.902 1 71.25 79 ASN A CA 1
ATOM 617 C C . ASN A 1 79 ? -22.719 26.5 4.852 1 71.25 79 ASN A C 1
ATOM 619 O O . ASN A 1 79 ? -23.453 27.469 5.047 1 71.25 79 ASN A O 1
ATOM 623 N N . GLU A 1 80 ? -21.516 26.469 5.441 1 76 80 GLU A N 1
ATOM 624 C CA . GLU A 1 80 ? -21.047 27.469 6.398 1 76 80 GLU A CA 1
ATOM 625 C C . GLU A 1 80 ? -19.734 28.109 5.945 1 76 80 GLU A C 1
ATOM 627 O O . GLU A 1 80 ? -18.906 28.484 6.773 1 76 80 GLU A O 1
ATOM 632 N N . PHE A 1 81 ? -19.703 28.266 4.695 1 81.12 81 PHE A N 1
ATOM 633 C CA . PHE A 1 81 ? -18.422 28.719 4.152 1 81.12 81 PHE A CA 1
ATOM 634 C C . PHE A 1 81 ? -18.156 30.172 4.516 1 81.12 81 PHE A C 1
ATOM 636 O O . PHE A 1 81 ? -17.047 30.516 4.918 1 81.12 81 PHE A O 1
ATOM 643 N N . LYS A 1 82 ? -19.172 30.969 4.461 1 84.81 82 LYS A N 1
ATOM 644 C CA . LYS A 1 82 ? -18.984 32.375 4.738 1 84.81 82 LYS A CA 1
ATOM 645 C C . LYS A 1 82 ? -18.547 32.625 6.184 1 84.81 82 LYS A C 1
ATOM 647 O O . LYS A 1 82 ? -17.594 33.344 6.441 1 84.81 82 LYS A O 1
ATOM 652 N N . ASN A 1 83 ? -19.297 31.984 7.066 1 87.75 83 ASN A N 1
ATOM 653 C CA . ASN A 1 83 ? -18.953 32.125 8.484 1 87.75 83 ASN A CA 1
ATOM 654 C C . ASN A 1 83 ? -17.625 31.469 8.805 1 87.75 83 ASN A C 1
ATOM 656 O O . ASN A 1 83 ? -16.906 31.906 9.703 1 87.75 83 ASN A O 1
ATOM 660 N N . SER A 1 84 ? -17.312 30.469 8.039 1 89.94 84 SER A N 1
ATOM 661 C CA . SER A 1 84 ? -16.062 29.75 8.273 1 89.94 84 SER A CA 1
ATOM 662 C C . SER A 1 84 ? -14.859 30.625 7.926 1 89.94 84 SER A C 1
ATOM 664 O O . SER A 1 84 ? -13.766 30.422 8.461 1 89.94 84 SER A O 1
ATOM 666 N N . LEU A 1 85 ? -15.102 31.609 7.086 1 91.5 85 LEU A N 1
ATOM 667 C CA . LEU A 1 85 ? -14.016 32.5 6.676 1 91.5 85 LEU A CA 1
ATOM 668 C C . LEU A 1 85 ? -13.57 33.375 7.832 1 91.5 85 LEU A C 1
ATOM 670 O O . LEU A 1 85 ? -12.391 33.719 7.941 1 91.5 85 LEU A O 1
ATOM 674 N N . ILE A 1 86 ? -14.516 33.719 8.648 1 92.75 86 ILE A N 1
ATOM 675 C CA . ILE A 1 86 ? -14.18 34.5 9.82 1 92.75 86 ILE A CA 1
ATOM 676 C C . ILE A 1 86 ? -13.289 33.688 10.758 1 92.75 86 ILE A C 1
ATOM 678 O O . ILE A 1 86 ? -12.273 34.188 11.242 1 92.75 86 ILE A O 1
ATOM 682 N N . LEU A 1 87 ? -13.711 32.562 10.992 1 92.25 87 LEU A N 1
ATOM 683 C CA . LEU A 1 87 ? -12.906 31.688 11.828 1 92.25 87 LEU A CA 1
ATOM 684 C C . LEU A 1 87 ? -11.539 31.438 11.195 1 92.25 87 LEU A C 1
ATOM 686 O O . LEU A 1 87 ? -10.523 31.406 11.898 1 92.25 87 LEU A O 1
ATOM 690 N N . THR A 1 88 ? -11.57 31.25 9.891 1 92.12 88 THR A N 1
ATOM 691 C CA . THR A 1 88 ? -10.32 31.031 9.164 1 92.12 88 THR A CA 1
ATOM 692 C C . THR A 1 88 ? -9.398 32.25 9.305 1 92.12 88 THR A C 1
ATOM 694 O O . THR A 1 88 ? -8.203 32.094 9.555 1 92.12 88 THR A O 1
ATOM 697 N N . PHE A 1 89 ? -9.969 33.344 9.141 1 94.31 89 PHE A N 1
ATOM 698 C CA . PHE A 1 89 ? -9.203 34.562 9.219 1 94.31 89 PHE A CA 1
ATOM 699 C C . PHE A 1 89 ? -8.516 34.719 10.57 1 94.31 89 PHE A C 1
ATOM 701 O O . PHE A 1 89 ? -7.312 34.969 10.648 1 94.31 89 PHE A O 1
ATOM 708 N N . PHE A 1 90 ? -9.219 34.562 11.602 1 94.12 90 PHE A N 1
ATOM 709 C CA . PHE A 1 90 ? -8.656 34.688 12.938 1 94.12 90 PHE A CA 1
ATOM 710 C C . PHE A 1 90 ? -7.707 33.562 13.266 1 94.12 90 PHE A C 1
ATOM 712 O O . PHE A 1 90 ? -6.719 33.75 13.977 1 94.12 90 PHE A O 1
ATOM 719 N N . SER A 1 91 ? -7.992 32.406 12.766 1 91.94 91 SER A N 1
ATOM 720 C CA . SER A 1 91 ? -7.172 31.234 13.031 1 91.94 91 SER A CA 1
ATOM 721 C C . SER A 1 91 ? -5.812 31.328 12.344 1 91.94 91 SER A C 1
ATOM 723 O O . SER A 1 91 ? -4.848 30.703 12.766 1 91.94 91 SER A O 1
ATOM 725 N N . ILE A 1 92 ? -5.754 32.125 11.289 1 93.44 92 ILE A N 1
ATOM 726 C CA . ILE A 1 92 ? -4.492 32.281 10.578 1 93.44 92 ILE A CA 1
ATOM 727 C C . ILE A 1 92 ? -3.758 33.5 11.109 1 93.44 92 ILE A C 1
ATOM 729 O O . ILE A 1 92 ? -2.551 33.469 11.352 1 93.44 92 ILE A O 1
ATOM 733 N N . THR A 1 93 ? -4.48 34.562 11.383 1 95.44 93 THR A N 1
ATOM 734 C CA . THR A 1 93 ? -3.871 35.844 11.719 1 95.44 93 THR A CA 1
ATOM 735 C C . THR A 1 93 ? -3.311 35.844 13.141 1 95.44 93 THR A C 1
ATOM 737 O O . THR A 1 93 ? -2.143 36.156 13.352 1 95.44 93 THR A O 1
ATOM 740 N N . ILE A 1 94 ? -4.066 35.406 14.086 1 95.94 94 ILE A N 1
ATOM 741 C CA . ILE A 1 94 ? -3.646 35.5 15.477 1 95.94 94 ILE A CA 1
ATOM 742 C C . ILE A 1 94 ? -2.527 34.5 15.75 1 95.94 94 ILE A C 1
ATOM 744 O O . ILE A 1 94 ? -1.425 34.875 16.141 1 95.94 94 ILE A O 1
ATOM 748 N N . PRO A 1 95 ? -2.771 33.219 15.484 1 95.75 95 PRO A N 1
ATOM 749 C CA . PRO A 1 95 ? -1.655 32.312 15.688 1 95.75 95 PRO A CA 1
ATOM 750 C C . PRO A 1 95 ? -0.492 32.562 14.734 1 95.75 95 PRO A C 1
ATOM 752 O O . PRO A 1 95 ? 0.667 32.344 15.086 1 95.75 95 PRO A O 1
ATOM 755 N N . GLY A 1 96 ? -0.755 33 13.547 1 95.5 96 GLY A N 1
ATOM 756 C CA . GLY A 1 96 ? 0.3 33.312 12.594 1 95.5 96 GLY A CA 1
ATOM 757 C C . GLY A 1 96 ? 1.223 34.406 13.062 1 95.5 96 GLY A C 1
ATOM 758 O O . GLY A 1 96 ? 2.443 34.25 13.078 1 95.5 96 GLY A O 1
ATOM 759 N N . ILE A 1 97 ? 0.603 35.5 13.43 1 96.06 97 ILE A N 1
ATOM 760 C CA . ILE A 1 97 ? 1.384 36.625 13.938 1 96.06 97 ILE A CA 1
ATOM 761 C C . ILE A 1 97 ? 2.084 36.219 15.234 1 96.06 97 ILE A C 1
ATOM 763 O O . ILE A 1 97 ? 3.25 36.562 15.445 1 96.06 97 ILE A O 1
ATOM 767 N N . GLY A 1 98 ? 1.377 35.594 16.062 1 96.38 98 GLY A N 1
ATOM 768 C CA . GLY A 1 98 ? 1.984 35.094 17.297 1 96.38 98 GLY A CA 1
ATOM 769 C C . GLY A 1 98 ? 3.16 34.188 17.031 1 96.38 98 GLY A C 1
ATOM 770 O O . GLY A 1 98 ? 4.184 34.25 17.719 1 96.38 98 GLY A O 1
ATOM 771 N N . GLY A 1 99 ? 2.957 33.25 16.094 1 95.5 99 GLY A N 1
ATOM 772 C CA . GLY A 1 99 ? 4.039 32.375 15.727 1 95.5 99 GLY A CA 1
ATOM 773 C C . GLY A 1 99 ? 5.273 33.094 15.219 1 95.5 99 GLY A C 1
ATOM 774 O O . GLY A 1 99 ? 6.398 32.688 15.531 1 95.5 99 GLY A O 1
ATOM 775 N N . TYR A 1 100 ? 5.039 34.094 14.438 1 96.06 100 TYR A N 1
ATOM 776 C CA . TYR A 1 100 ? 6.148 34.906 13.938 1 96.06 100 TYR A CA 1
ATOM 777 C C . TYR A 1 100 ? 6.906 35.562 15.086 1 96.06 100 TYR A C 1
ATOM 779 O O . TYR A 1 100 ? 8.141 35.562 15.102 1 96.06 100 TYR A O 1
ATOM 787 N N . ILE A 1 101 ? 6.188 36.156 16 1 97.06 101 ILE A N 1
ATOM 788 C CA . ILE A 1 101 ? 6.777 36.844 17.141 1 97.06 101 ILE A CA 1
ATOM 789 C C . ILE A 1 101 ? 7.555 35.844 18 1 97.06 101 ILE A C 1
ATOM 791 O O . ILE A 1 101 ? 8.656 36.125 18.469 1 97.06 101 ILE A O 1
ATOM 795 N N . VAL A 1 102 ? 7 34.688 18.188 1 96.31 102 VAL A N 1
ATOM 796 C CA . VAL A 1 102 ? 7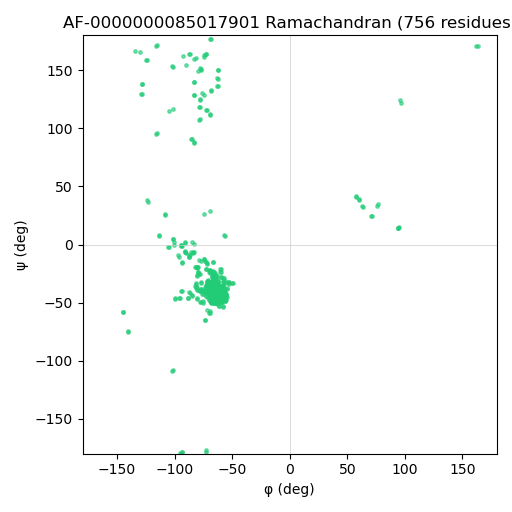.668 33.656 18.969 1 96.31 102 VAL A CA 1
ATOM 797 C C . VAL A 1 102 ? 8.953 33.219 18.266 1 96.31 102 VAL A C 1
ATOM 799 O O . VAL A 1 102 ? 9.977 33 18.906 1 96.31 102 VAL A O 1
ATOM 802 N N . GLY A 1 103 ? 8.859 33.062 16.953 1 95.81 103 GLY A N 1
ATOM 803 C CA . GLY A 1 103 ? 10.047 32.719 16.188 1 95.81 103 GLY A CA 1
ATOM 804 C C . GLY A 1 103 ? 11.172 33.719 16.328 1 95.81 103 GLY A C 1
ATOM 805 O O . GLY A 1 103 ? 12.328 33.344 16.531 1 95.81 103 GLY A O 1
ATOM 806 N N . LYS A 1 104 ? 10.828 35 16.281 1 95.06 104 LYS A N 1
ATOM 807 C CA . LYS A 1 104 ? 11.812 36.062 16.453 1 95.06 104 LYS A CA 1
ATOM 808 C C . LYS A 1 104 ? 12.383 36.062 17.875 1 95.06 104 LYS A C 1
ATOM 810 O O . LYS A 1 104 ? 13.578 36.312 18.062 1 95.06 104 LYS A O 1
ATOM 815 N N . PHE A 1 105 ? 11.516 35.812 18.766 1 94.88 105 PHE A N 1
ATOM 816 C CA . PHE A 1 105 ? 11.922 35.781 20.156 1 94.88 105 PHE A CA 1
ATOM 817 C C . PHE A 1 105 ? 12.922 34.656 20.391 1 94.88 105 PHE A C 1
ATOM 819 O O . PHE A 1 105 ? 13.82 34.781 21.234 1 94.88 105 PHE A O 1
ATOM 826 N N . LEU A 1 106 ? 12.789 33.625 19.703 1 93.88 106 LEU A N 1
ATOM 827 C CA . LEU A 1 106 ? 13.648 32.438 19.859 1 93.88 106 LEU A CA 1
ATOM 828 C C . LEU A 1 106 ? 14.922 32.594 19.031 1 93.88 106 LEU A C 1
ATOM 830 O O . LEU A 1 106 ? 15.789 31.703 19.047 1 93.88 106 LEU A O 1
ATOM 834 N N . GLY A 1 107 ? 15.039 33.656 18.203 1 92.19 107 GLY A N 1
ATOM 835 C CA . GLY A 1 107 ? 16.25 33.938 17.469 1 92.19 107 GLY A CA 1
ATOM 836 C C . GLY A 1 107 ? 16.25 33.375 16.062 1 92.19 107 GLY A C 1
ATOM 837 O O . GLY A 1 107 ? 17.281 33.312 15.406 1 92.19 107 GLY A O 1
ATOM 838 N N . LEU A 1 108 ? 15.117 33 15.609 1 93.75 108 LEU A N 1
ATOM 839 C CA . LEU A 1 108 ? 15.031 32.5 14.242 1 93.75 108 LEU A CA 1
ATOM 840 C C . LEU A 1 108 ? 15.078 33.656 13.242 1 93.75 108 LEU A C 1
ATOM 842 O O . LEU A 1 108 ? 14.688 34.781 13.555 1 93.75 108 LEU A O 1
ATOM 846 N N . ASP A 1 109 ? 15.602 33.406 12.047 1 94.38 109 ASP A N 1
ATOM 847 C CA . ASP A 1 109 ? 15.625 34.406 10.984 1 94.38 109 ASP A CA 1
ATOM 848 C C . ASP A 1 109 ? 14.234 34.625 10.391 1 94.38 109 ASP A C 1
ATOM 850 O O . ASP A 1 109 ? 13.258 34.062 10.891 1 94.38 109 ASP A O 1
ATOM 854 N N . PHE A 1 110 ? 14.125 35.406 9.438 1 94.06 110 PHE A N 1
ATOM 855 C CA . PHE A 1 110 ? 12.859 35.781 8.805 1 94.06 110 PHE A CA 1
ATOM 856 C C . PHE A 1 110 ? 12.125 34.531 8.312 1 94.06 110 PHE A C 1
ATOM 858 O O . PHE A 1 110 ? 10.938 34.375 8.578 1 94.06 110 PHE A O 1
ATOM 865 N N . LEU A 1 111 ? 12.867 33.688 7.664 1 93.69 111 LEU A N 1
ATOM 866 C CA . LEU A 1 111 ? 12.266 32.469 7.09 1 93.69 111 LEU A CA 1
ATOM 867 C C . LEU A 1 111 ? 11.828 31.5 8.188 1 93.69 111 LEU A C 1
ATOM 869 O O . LEU A 1 111 ? 10.773 30.875 8.078 1 93.69 111 LEU A O 1
ATOM 873 N N . GLY A 1 112 ? 12.664 31.391 9.133 1 95.31 112 GLY A N 1
ATOM 874 C CA . GLY A 1 112 ? 12.312 30.547 10.25 1 95.31 112 GLY A CA 1
ATOM 875 C C . GLY A 1 112 ? 11.07 31.016 10.984 1 95.31 112 GLY A C 1
ATOM 876 O O . GLY A 1 112 ? 10.219 30.203 11.359 1 95.31 112 GLY A O 1
ATOM 877 N N . SER A 1 113 ? 11 32.25 11.195 1 95.75 113 SER A N 1
ATOM 878 C CA . SER A 1 113 ? 9.836 32.844 11.867 1 95.75 113 SER A CA 1
ATOM 879 C C . SER A 1 113 ? 8.578 32.688 11.016 1 95.75 113 SER A C 1
ATOM 881 O O . SER A 1 113 ? 7.488 32.469 11.539 1 95.75 113 SER A O 1
ATOM 883 N N . LEU A 1 114 ? 8.758 32.844 9.758 1 94.38 114 LEU A N 1
ATOM 884 C CA . LEU A 1 114 ? 7.629 32.688 8.844 1 94.38 114 LEU A CA 1
ATOM 885 C C . LEU A 1 114 ? 7.145 31.234 8.859 1 94.38 114 LEU A C 1
ATOM 887 O O . LEU A 1 114 ? 5.945 30.969 8.727 1 94.38 114 LEU A O 1
ATOM 891 N N . LEU A 1 115 ? 8.07 30.344 8.922 1 95 115 LEU A N 1
ATOM 892 C CA . LEU A 1 115 ? 7.699 28.938 8.992 1 95 115 LEU A CA 1
ATOM 893 C C . LEU A 1 115 ? 6.891 28.656 10.258 1 95 115 LEU A C 1
ATOM 895 O O . LEU A 1 115 ? 5.934 27.875 10.227 1 95 115 LEU A O 1
ATOM 899 N N . LEU A 1 116 ? 7.254 29.266 11.336 1 95.06 116 LEU A N 1
ATOM 900 C CA . LEU A 1 116 ? 6.504 29.094 12.57 1 95.06 116 LEU A CA 1
ATOM 901 C C . LEU A 1 116 ? 5.102 29.672 12.445 1 95.06 116 LEU A C 1
ATOM 903 O O . LEU A 1 116 ? 4.16 29.172 13.062 1 95.06 116 LEU A O 1
ATOM 907 N N . THR A 1 117 ? 4.988 30.75 11.672 1 94.06 117 THR A N 1
ATOM 908 C CA . THR A 1 117 ? 3.678 31.297 11.344 1 94.06 117 THR A CA 1
ATOM 909 C C . THR A 1 117 ? 2.787 30.234 10.719 1 94.06 117 THR A C 1
ATOM 911 O O . THR A 1 117 ? 1.64 30.047 11.133 1 94.06 117 THR A O 1
ATOM 914 N N . VAL A 1 118 ? 3.367 29.531 9.836 1 92.69 118 VAL A N 1
ATOM 915 C CA . VAL A 1 118 ? 2.641 28.484 9.109 1 92.69 118 VAL A CA 1
ATOM 916 C C . VAL A 1 118 ? 2.264 27.359 10.062 1 92.69 118 VAL A C 1
ATOM 918 O O . VAL A 1 118 ? 1.12 26.906 10.07 1 92.69 118 VAL A O 1
ATOM 921 N N . ILE A 1 119 ? 3.162 26.953 10.859 1 93.31 119 ILE A N 1
ATOM 922 C CA . ILE A 1 119 ? 2.98 25.828 11.758 1 93.31 119 ILE A CA 1
ATOM 923 C C . ILE A 1 119 ? 1.945 26.172 12.828 1 93.31 119 ILE A C 1
ATOM 925 O O . ILE A 1 119 ? 1.055 25.375 13.125 1 93.31 119 ILE A O 1
ATOM 929 N N . PHE A 1 120 ? 2.012 27.375 13.305 1 93.81 120 PHE A N 1
ATOM 930 C CA . PHE A 1 120 ? 1.078 27.812 14.336 1 93.81 120 PHE A CA 1
ATOM 931 C C . PHE A 1 120 ? -0.329 27.969 13.766 1 93.81 120 PHE A C 1
ATOM 933 O O . PHE A 1 120 ? -1.313 27.672 14.453 1 93.81 120 PHE A O 1
ATOM 940 N N . ALA A 1 121 ? -0.393 28.344 12.578 1 92.12 121 ALA A N 1
ATOM 941 C CA . ALA A 1 121 ? -1.687 28.625 11.961 1 92.12 121 ALA A CA 1
ATOM 942 C C . ALA A 1 121 ? -2.359 27.328 11.508 1 92.12 121 ALA A C 1
ATOM 944 O O . ALA A 1 121 ? -3.582 27.266 11.375 1 92.12 121 ALA A O 1
ATOM 945 N N . SER A 1 122 ? -1.608 26.344 11.359 1 85.81 122 SER A N 1
ATOM 946 C CA . SER A 1 122 ? -2.121 25.109 10.773 1 85.81 122 SER A CA 1
ATOM 947 C C . SER A 1 122 ? -2.939 24.312 11.789 1 85.81 122 SER A C 1
ATOM 949 O O . SER A 1 122 ? -2.797 24.516 13 1 85.81 122 SER A O 1
ATOM 951 N N . HIS A 1 123 ? -3.924 23.516 11.227 1 76.12 123 HIS A N 1
ATOM 952 C CA . HIS A 1 123 ? -4.762 22.609 12.016 1 76.12 123 HIS A CA 1
ATOM 953 C C . HIS A 1 123 ? -4.797 21.219 11.414 1 76.12 123 HIS A C 1
ATOM 955 O O . HIS A 1 123 ? -4.27 20.984 10.328 1 76.12 123 HIS A O 1
ATOM 961 N N . SER A 1 124 ? -5.277 20.266 12.219 1 73.38 124 SER A N 1
ATOM 962 C CA . SER A 1 124 ? -5.41 18.891 11.734 1 73.38 124 SER A CA 1
ATOM 963 C C . SER A 1 124 ? -6.867 18.547 11.438 1 73.38 124 SER A C 1
ATOM 965 O O . SER A 1 124 ? -7.68 18.422 12.352 1 73.38 124 SER A O 1
ATOM 967 N N . VAL A 1 125 ? -7.203 18.297 10.219 1 69.69 125 VAL A N 1
ATOM 968 C CA . VAL A 1 125 ? -8.562 17.969 9.805 1 69.69 125 VAL A CA 1
ATOM 969 C C . VAL A 1 125 ? -8.961 16.609 10.383 1 69.69 125 VAL A C 1
ATOM 971 O O . VAL A 1 125 ? -10.094 16.422 10.836 1 69.69 125 VAL A O 1
ATOM 974 N N . ALA A 1 126 ? -8.047 15.758 10.352 1 62.78 126 ALA A N 1
ATOM 975 C CA . ALA A 1 126 ? -8.328 14.391 10.766 1 62.78 126 ALA A CA 1
ATOM 976 C C . ALA A 1 126 ? -8.781 14.336 12.219 1 62.78 126 ALA A C 1
ATOM 978 O O . ALA A 1 126 ? -9.766 13.664 12.547 1 62.78 126 ALA A O 1
ATOM 979 N N . ILE A 1 127 ? -8.086 14.969 13.047 1 70 127 ILE A N 1
ATOM 980 C CA . ILE A 1 127 ? -8.406 14.945 14.469 1 70 127 ILE A CA 1
ATOM 981 C C . ILE A 1 127 ? -9.719 15.703 14.719 1 70 127 ILE A C 1
ATOM 983 O O . ILE A 1 127 ? -10.562 15.25 15.492 1 70 127 ILE A O 1
ATOM 987 N N . VAL A 1 128 ? -9.859 16.766 14.031 1 75.38 128 VAL A N 1
ATOM 988 C CA . VAL A 1 128 ? -11.062 17.562 14.188 1 75.38 128 VAL A CA 1
ATOM 989 C C . VAL A 1 128 ? -12.281 16.766 13.75 1 75.38 128 VAL A C 1
ATOM 991 O O . VAL A 1 128 ? -13.297 16.719 14.453 1 75.38 128 VAL A O 1
ATOM 994 N N . TYR A 1 129 ? -12.156 16.141 12.648 1 69.88 129 TYR A N 1
ATOM 995 C CA . TYR A 1 129 ? -13.273 15.352 12.141 1 69.88 129 TYR A CA 1
ATOM 996 C C . TYR A 1 129 ? -13.594 14.203 13.086 1 69.88 129 TYR A C 1
ATOM 998 O O . TYR A 1 129 ? -14.766 13.938 13.375 1 69.88 129 TYR A O 1
ATOM 1006 N N . SER A 1 130 ? -12.656 13.523 13.5 1 64.56 130 SER A N 1
ATOM 1007 C CA . SER A 1 130 ? -12.852 12.375 14.375 1 64.56 130 SER A CA 1
ATOM 1008 C C . SER A 1 130 ? -13.531 12.789 15.68 1 64.56 130 SER A C 1
ATOM 1010 O O . SER A 1 130 ? -14.406 12.078 16.188 1 64.56 130 SER A O 1
ATOM 1012 N N . LEU A 1 131 ? -13.094 13.828 16.219 1 71.12 131 LEU A N 1
ATOM 1013 C CA . LEU A 1 131 ? -13.664 14.32 17.469 1 71.12 131 LEU A CA 1
ATOM 1014 C C . LEU A 1 131 ? -15.102 14.781 17.266 1 71.12 131 LEU A C 1
ATOM 1016 O O . LEU A 1 131 ? -15.977 14.523 18.094 1 71.12 131 LEU A O 1
ATOM 1020 N N . LEU A 1 132 ? -15.352 15.414 16.188 1 76.31 132 LEU A N 1
ATOM 1021 C CA . LEU A 1 132 ? -16.703 15.867 15.867 1 76.31 132 LEU A CA 1
ATOM 1022 C C . LEU A 1 132 ? -17.625 14.688 15.625 1 76.31 132 LEU A C 1
ATOM 1024 O O . LEU A 1 132 ? -18.797 14.719 16.016 1 76.31 132 LEU A O 1
ATOM 1028 N N . ASP A 1 133 ? -17.109 13.789 14.969 1 68.56 133 ASP A N 1
ATOM 1029 C CA . ASP A 1 133 ? -17.875 12.586 14.695 1 68.56 133 ASP A CA 1
ATOM 1030 C C . ASP A 1 133 ? -18.25 11.859 15.992 1 68.56 133 ASP A C 1
ATOM 1032 O O . ASP A 1 133 ? -19.375 11.406 16.156 1 68.56 133 ASP A O 1
ATOM 1036 N N . GLU A 1 134 ? -17.281 11.68 16.859 1 66.38 134 GLU A N 1
ATOM 1037 C CA . GLU A 1 134 ? -17.5 11.055 18.156 1 66.38 134 GLU A CA 1
ATOM 1038 C C . GLU A 1 134 ? -18.547 11.812 18.953 1 66.38 134 GLU A C 1
ATOM 1040 O O . GLU A 1 134 ? -19.297 11.211 19.734 1 66.38 134 GLU A O 1
ATOM 1045 N N . LEU A 1 135 ? -18.578 13.078 18.734 1 71.25 135 LEU A N 1
ATOM 1046 C CA . LEU A 1 135 ? -19.5 13.93 19.484 1 71.25 135 LEU A CA 1
ATOM 1047 C C . LEU A 1 135 ? -20.812 14.125 18.719 1 71.25 135 LEU A C 1
ATOM 1049 O O . LEU A 1 135 ? -21.703 14.844 19.172 1 71.25 135 LEU A O 1
ATOM 1053 N N . ASN A 1 136 ? -20.844 13.516 17.547 1 74.25 136 ASN A N 1
ATOM 1054 C CA . ASN A 1 136 ? -22.016 13.617 16.672 1 74.25 136 ASN A CA 1
ATOM 1055 C C . ASN A 1 136 ? -22.297 15.062 16.281 1 74.25 136 ASN A C 1
ATOM 1057 O O . ASN A 1 136 ? -23.453 15.492 16.312 1 74.25 136 ASN A O 1
ATOM 1061 N N . LEU A 1 137 ? -21.312 15.797 16.047 1 78.06 137 LEU A N 1
ATOM 1062 C CA . LEU A 1 137 ? -21.453 17.219 15.734 1 78.06 137 LEU A CA 1
ATOM 1063 C C . LEU A 1 137 ? -21.031 17.5 14.297 1 78.06 137 LEU A C 1
ATOM 1065 O O . LEU A 1 137 ? -20.953 18.656 13.891 1 78.06 137 LEU A O 1
ATOM 1069 N N . THR A 1 138 ? -20.766 16.531 13.539 1 74.12 138 THR A N 1
ATOM 1070 C CA . THR A 1 138 ? -20.25 16.703 12.188 1 74.12 138 THR A CA 1
ATOM 1071 C C . THR A 1 138 ? -21.25 17.422 11.297 1 74.12 138 THR A C 1
ATOM 1073 O O . THR A 1 138 ? -20.875 18.125 10.359 1 74.12 138 THR A O 1
ATOM 1076 N N . LYS A 1 139 ? -22.516 17.266 11.641 1 74.19 139 LYS A N 1
ATOM 1077 C CA . LYS A 1 139 ? -23.562 17.844 10.805 1 74.19 139 LYS A CA 1
ATOM 1078 C C . LYS A 1 139 ? -24.156 19.078 11.477 1 74.19 139 LYS A C 1
ATOM 1080 O O . LYS A 1 139 ? -25.047 19.734 10.914 1 74.19 139 LYS A O 1
ATOM 1085 N N . SER A 1 140 ? -23.703 19.359 12.602 1 82.12 140 SER A N 1
ATOM 1086 C CA . SER A 1 140 ? -24.172 20.547 13.305 1 82.12 140 SER A CA 1
ATOM 1087 C C . SER A 1 140 ? -23.609 21.828 12.672 1 82.12 140 SER A C 1
ATOM 1089 O O . SER A 1 140 ? -22.656 21.766 11.906 1 82.12 140 SER A O 1
ATOM 1091 N N . ARG A 1 141 ? -24.219 22.906 13.008 1 84.75 141 ARG A N 1
ATOM 1092 C CA . ARG A 1 141 ? -23.766 24.203 12.5 1 84.75 141 ARG A CA 1
ATOM 1093 C C . ARG A 1 141 ? -22.328 24.484 12.945 1 84.75 141 ARG A C 1
ATOM 1095 O O . ARG A 1 141 ? -21.5 24.938 12.156 1 84.75 141 ARG A O 1
ATOM 1102 N N . LEU A 1 142 ? -22.094 24.234 14.164 1 87.94 142 LEU A N 1
ATOM 1103 C CA . LEU A 1 142 ? -20.75 24.453 14.719 1 87.94 142 LEU A CA 1
ATOM 1104 C C . LEU A 1 142 ? -19.734 23.516 14.062 1 87.94 142 LEU A C 1
ATOM 1106 O O . LEU A 1 142 ? -18.656 23.953 13.672 1 87.94 142 LEU A O 1
ATOM 1110 N N . GLY A 1 143 ? -20.141 22.312 13.953 1 84.31 143 GLY A N 1
ATOM 1111 C CA . GLY A 1 143 ? -19.25 21.328 13.367 1 84.31 143 GLY A CA 1
ATOM 1112 C C . GLY A 1 143 ? -18.906 21.625 11.922 1 84.31 143 GLY A C 1
ATOM 1113 O O . GLY A 1 143 ? -17.734 21.531 11.523 1 84.31 143 GLY A O 1
ATOM 1114 N N . THR A 1 144 ? -19.891 21.984 11.172 1 82.44 144 THR A N 1
ATOM 1115 C CA . THR A 1 144 ? -19.688 22.297 9.766 1 82.44 144 THR A CA 1
ATOM 1116 C C . THR A 1 144 ? -18.844 23.547 9.602 1 82.44 144 THR A C 1
ATOM 1118 O O . THR A 1 144 ? -18.016 23.641 8.672 1 82.44 144 THR A O 1
ATOM 1121 N N . LEU A 1 145 ? -19.062 24.422 10.492 1 88 145 LEU A N 1
ATOM 1122 C CA . LEU A 1 145 ? -18.281 25.656 10.477 1 88 145 LEU A CA 1
ATOM 1123 C C . LEU A 1 145 ? -16.812 25.375 10.758 1 88 145 LEU A C 1
ATOM 1125 O O . LEU A 1 145 ? -15.922 25.859 10.047 1 88 145 LEU A O 1
ATOM 1129 N N . ILE A 1 146 ? -16.578 24.609 11.727 1 88.12 146 ILE A N 1
ATOM 1130 C CA . ILE A 1 146 ? -15.211 24.297 12.141 1 88.12 146 ILE A CA 1
ATOM 1131 C C . ILE A 1 146 ? -14.516 23.469 11.055 1 88.12 146 ILE A C 1
ATOM 1133 O O . ILE A 1 146 ? -13.352 23.719 10.727 1 88.12 146 ILE A O 1
ATOM 1137 N N . LEU A 1 147 ? -15.227 22.578 10.523 1 81.5 147 LEU A N 1
ATOM 1138 C CA . LEU A 1 147 ? -14.664 21.734 9.469 1 81.5 147 LEU A CA 1
ATOM 1139 C C . LEU A 1 147 ? -14.32 22.562 8.234 1 81.5 147 LEU A C 1
ATOM 1141 O O . LEU A 1 147 ? -13.258 22.375 7.637 1 81.5 147 LEU A O 1
ATOM 1145 N N . SER A 1 148 ? -15.219 23.359 7.871 1 82.06 148 SER A N 1
ATOM 1146 C CA . SER A 1 148 ? -15 24.219 6.719 1 82.06 148 SER A CA 1
ATOM 1147 C C . SER A 1 148 ? -13.797 25.141 6.941 1 82.06 148 SER A C 1
ATOM 1149 O O . SER A 1 148 ? -12.984 25.328 6.035 1 82.06 148 SER A O 1
ATOM 1151 N N . SER A 1 149 ? -13.703 25.672 8.086 1 88.06 149 SER A N 1
ATOM 1152 C CA . SER A 1 149 ? -12.586 26.547 8.422 1 88.06 149 SER A CA 1
ATOM 1153 C C . SER A 1 149 ? -11.273 25.766 8.43 1 88.06 149 SER A C 1
ATOM 1155 O O . SER A 1 149 ? -10.242 26.297 7.996 1 88.06 149 SER A O 1
ATOM 1157 N N . THR A 1 150 ? -11.305 24.641 8.914 1 83.31 150 THR A N 1
ATOM 1158 C CA . THR A 1 150 ? -10.109 23.812 9.008 1 83.31 150 THR A CA 1
ATOM 1159 C C . THR A 1 150 ? -9.555 23.516 7.613 1 83.31 150 THR A C 1
ATOM 1161 O O . THR A 1 150 ? -8.352 23.609 7.387 1 83.31 150 THR A O 1
ATOM 1164 N N . VAL A 1 151 ? -10.391 23.234 6.75 1 77.88 151 VAL A N 1
ATOM 1165 C CA . VAL A 1 151 ? -9.992 22.922 5.383 1 77.88 151 VAL A CA 1
ATOM 1166 C C . VAL A 1 151 ? -9.375 24.156 4.723 1 77.88 151 VAL A C 1
ATOM 1168 O O . VAL A 1 151 ? -8.336 24.062 4.07 1 77.88 151 VAL A O 1
ATOM 1171 N N . THR A 1 152 ? -10.086 25.188 4.844 1 82.69 152 THR A N 1
ATOM 1172 C CA . THR A 1 152 ? -9.617 26.438 4.246 1 82.69 152 THR A CA 1
ATOM 1173 C C . THR A 1 152 ? -8.289 26.859 4.859 1 82.69 152 THR A C 1
ATOM 1175 O O . THR A 1 152 ? -7.391 27.328 4.145 1 82.69 152 THR A O 1
ATOM 1178 N N . THR A 1 153 ? -8.211 26.766 6.121 1 87.31 153 THR A N 1
ATOM 1179 C CA . THR A 1 153 ? -6.973 27.109 6.812 1 87.31 153 THR A CA 1
ATOM 1180 C C . THR A 1 153 ? -5.824 26.219 6.344 1 87.31 153 THR A C 1
ATOM 1182 O O . THR A 1 153 ? -4.711 26.703 6.117 1 87.31 153 THR A O 1
ATOM 1185 N N . ASP A 1 154 ? -6.066 24.984 6.188 1 81.31 154 ASP A N 1
ATOM 1186 C CA . ASP A 1 154 ? -5.047 24.062 5.727 1 81.31 154 ASP A CA 1
ATOM 1187 C C . ASP A 1 154 ? -4.566 24.422 4.324 1 81.31 154 ASP A C 1
ATOM 1189 O O . ASP A 1 154 ? -3.371 24.359 4.035 1 81.31 154 ASP A O 1
ATOM 1193 N N . LEU A 1 155 ? -5.477 24.703 3.525 1 78.69 155 LEU A N 1
ATOM 1194 C CA . LEU A 1 155 ? -5.129 25.094 2.164 1 78.69 155 LEU A CA 1
ATOM 1195 C C . LEU A 1 155 ? -4.25 26.344 2.166 1 78.69 155 LEU A C 1
ATOM 1197 O O . LEU A 1 155 ? -3.242 26.406 1.46 1 78.69 155 LEU A O 1
ATOM 1201 N N . LEU A 1 156 ? -4.656 27.266 2.887 1 85.38 156 LEU A N 1
ATOM 1202 C CA . LEU A 1 156 ? -3.945 28.547 2.916 1 85.38 156 LEU A CA 1
ATOM 1203 C C . LEU A 1 156 ? -2.57 28.391 3.557 1 85.38 156 LEU A C 1
ATOM 1205 O O . LEU A 1 156 ? -1.603 29.016 3.123 1 85.38 156 LEU A O 1
ATOM 1209 N N . THR A 1 157 ? -2.527 27.625 4.578 1 88.06 157 THR A N 1
ATOM 1210 C CA . THR A 1 157 ? -1.245 27.438 5.246 1 88.06 157 THR A CA 1
ATOM 1211 C C . THR A 1 157 ? -0.281 26.656 4.348 1 88.06 157 THR A C 1
ATOM 1213 O O . THR A 1 157 ? 0.93 26.891 4.395 1 88.06 157 THR A O 1
ATOM 1216 N N . LEU A 1 158 ? -0.82 25.766 3.588 1 83.12 158 LEU A N 1
ATOM 1217 C CA . LEU A 1 158 ? 0.025 25.062 2.635 1 83.12 158 LEU A CA 1
ATOM 1218 C C . LEU A 1 158 ? 0.562 26 1.569 1 83.12 158 LEU A C 1
ATOM 1220 O O . LEU A 1 158 ? 1.7 25.859 1.118 1 83.12 158 LEU A O 1
ATOM 1224 N N . LEU A 1 159 ? -0.252 26.891 1.184 1 83.62 159 LEU A N 1
ATOM 1225 C CA . LEU A 1 159 ? 0.191 27.922 0.247 1 83.62 159 LEU A CA 1
ATOM 1226 C C . LEU A 1 159 ? 1.287 28.781 0.864 1 83.62 159 LEU A C 1
ATOM 1228 O O . LEU A 1 159 ? 2.266 29.109 0.195 1 83.62 159 LEU A O 1
ATOM 1232 N N . LEU A 1 160 ? 1.081 29.125 2.043 1 87.56 160 LEU A N 1
ATOM 1233 C CA . LEU A 1 160 ? 2.084 29.922 2.748 1 87.56 160 LEU A CA 1
ATOM 1234 C C . LEU A 1 160 ? 3.389 29.141 2.887 1 87.56 160 LEU A C 1
ATOM 1236 O O . LEU A 1 160 ? 4.473 29.719 2.787 1 87.56 160 LEU A O 1
ATOM 1240 N N . LEU A 1 161 ? 3.236 27.906 3.162 1 87.75 161 LEU A N 1
ATOM 1241 C CA . LEU A 1 161 ? 4.414 27.062 3.244 1 87.75 161 LEU A CA 1
ATOM 1242 C C . LEU A 1 161 ? 5.18 27.062 1.925 1 87.75 161 LEU A C 1
ATOM 1244 O O . LEU A 1 161 ? 6.41 27.109 1.918 1 87.75 161 LEU A O 1
ATOM 1248 N N . SER A 1 162 ? 4.438 26.969 0.865 1 85.5 162 SER A N 1
ATOM 1249 C CA . SER A 1 162 ? 5.059 26.984 -0.456 1 85.5 162 SER A CA 1
ATOM 1250 C C . SER A 1 162 ? 5.832 28.281 -0.687 1 85.5 162 SER A C 1
ATOM 1252 O O . SER A 1 162 ? 6.898 28.266 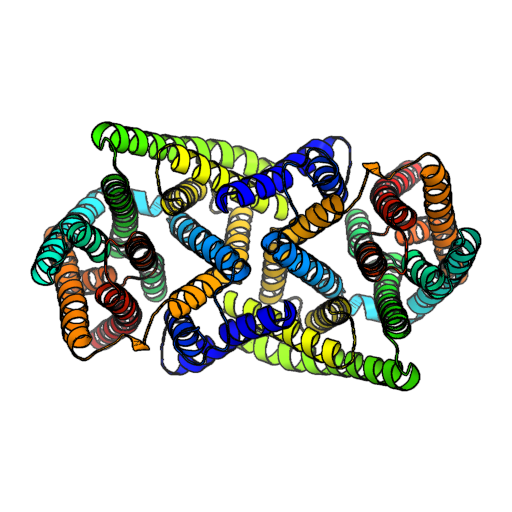-1.303 1 85.5 162 SER A O 1
ATOM 1254 N N . VAL A 1 163 ? 5.348 29.312 -0.236 1 86.94 163 VAL A N 1
ATOM 1255 C CA . VAL A 1 163 ? 5.996 30.625 -0.356 1 86.94 163 VAL A CA 1
AT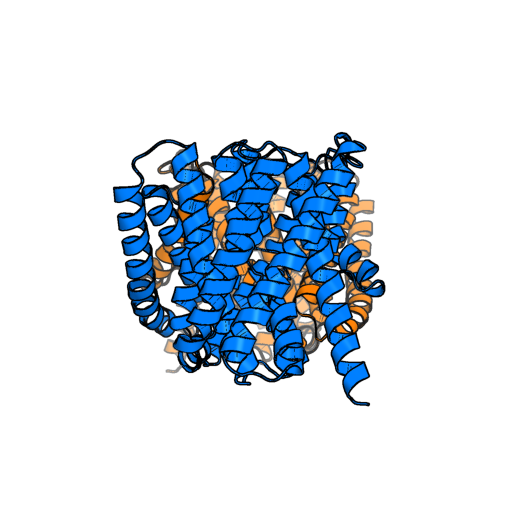OM 1256 C C . VAL A 1 163 ? 7.289 30.625 0.455 1 86.94 163 VAL A C 1
ATOM 1258 O O . VAL A 1 163 ? 8.312 31.141 -0.006 1 86.94 163 VAL A O 1
ATOM 1261 N N . VAL A 1 164 ? 7.262 30.125 1.635 1 89.5 164 VAL A N 1
ATOM 1262 C CA . VAL A 1 164 ? 8.438 30.047 2.496 1 89.5 164 VAL A CA 1
ATOM 1263 C C . VAL A 1 164 ? 9.539 29.25 1.807 1 89.5 164 VAL A C 1
ATOM 1265 O O . VAL A 1 164 ? 10.703 29.656 1.803 1 89.5 164 VAL A O 1
ATOM 1268 N N . ILE A 1 165 ? 9.117 28.172 1.247 1 86.31 165 ILE A N 1
ATOM 1269 C CA . ILE A 1 165 ? 10.07 27.312 0.57 1 86.31 165 ILE A CA 1
ATOM 1270 C C . ILE A 1 165 ? 10.672 28.031 -0.634 1 86.31 165 ILE A C 1
ATOM 1272 O O . ILE A 1 165 ? 11.883 27.969 -0.868 1 86.31 165 ILE A O 1
ATOM 1276 N N . LYS A 1 166 ? 9.828 28.688 -1.365 1 85.44 166 LYS A N 1
ATOM 1277 C CA . LYS A 1 166 ? 10.281 29.406 -2.549 1 85.44 166 LYS A CA 1
ATOM 1278 C C . LYS A 1 166 ? 11.242 30.531 -2.174 1 85.44 166 LYS A C 1
ATOM 1280 O O . LYS A 1 166 ? 12.211 30.781 -2.887 1 85.44 166 LYS A O 1
ATOM 1285 N N . LEU A 1 167 ? 10.984 31.219 -1.158 1 87.25 167 LEU A N 1
ATOM 1286 C CA . LEU A 1 167 ? 11.859 32.281 -0.686 1 87.25 167 LEU A CA 1
ATOM 1287 C C . LEU A 1 167 ? 13.227 31.734 -0.296 1 87.25 167 LEU A C 1
ATOM 1289 O O . LEU A 1 167 ? 14.25 32.406 -0.524 1 87.25 167 LEU A O 1
ATOM 1293 N N . LYS A 1 168 ? 13.234 30.625 0.298 1 87.69 168 LYS A N 1
ATOM 1294 C CA . LYS A 1 168 ? 14.484 29.984 0.704 1 87.69 168 LYS A CA 1
ATOM 1295 C C . LYS A 1 168 ? 15.32 29.578 -0.511 1 87.69 168 LYS A C 1
ATOM 1297 O O . LYS A 1 168 ? 16.547 29.75 -0.511 1 87.69 168 LYS A O 1
ATOM 1302 N N . LEU A 1 169 ? 14.648 28.969 -1.454 1 83.94 169 LEU A N 1
ATOM 1303 C CA . LEU A 1 169 ? 15.352 28.438 -2.621 1 83.94 169 LEU A CA 1
ATOM 1304 C C . LEU A 1 169 ? 15.672 29.562 -3.607 1 83.94 169 LEU A C 1
ATOM 1306 O O . LEU A 1 169 ? 16.5 29.375 -4.508 1 83.94 169 LEU A O 1
ATOM 1310 N N . GLY A 1 170 ? 15.164 30.625 -3.514 1 78.81 170 GLY A N 1
ATOM 1311 C CA . GLY A 1 170 ? 15.469 31.75 -4.383 1 78.81 170 GLY A CA 1
ATOM 1312 C C . GLY A 1 170 ? 14.484 31.906 -5.531 1 78.81 170 GLY A C 1
ATOM 1313 O O . GLY A 1 170 ? 13.914 30.922 -5.996 1 78.81 170 GLY A O 1
ATOM 1314 N N . GLY A 1 171 ? 13.836 33 -5.656 1 73.81 171 GLY A N 1
ATOM 1315 C CA . GLY A 1 171 ? 12.977 33.219 -6.812 1 73.81 171 GLY A CA 1
ATOM 1316 C C . GLY A 1 171 ? 11.992 34.344 -6.637 1 73.81 171 GLY A C 1
ATOM 1317 O O . GLY A 1 171 ? 11.906 34.938 -5.559 1 73.81 171 GLY A O 1
ATOM 1318 N N . GLU A 1 172 ? 11.375 34.625 -7.758 1 79.81 172 GLU A N 1
ATOM 1319 C CA . GLU A 1 172 ? 10.391 35.719 -7.781 1 79.81 172 GLU A CA 1
ATOM 1320 C C . GLU A 1 172 ? 9.062 35.25 -7.172 1 79.81 172 GLU A C 1
ATOM 1322 O O . GLU A 1 172 ? 8.484 34.25 -7.602 1 79.81 172 GLU A O 1
ATOM 1327 N N . ILE A 1 173 ? 8.578 35.906 -6.219 1 81.31 173 ILE A N 1
ATOM 1328 C CA . ILE A 1 173 ? 7.41 35.531 -5.426 1 81.31 173 ILE A CA 1
ATOM 1329 C C . ILE A 1 173 ? 6.133 35.875 -6.191 1 81.31 173 ILE A C 1
ATOM 1331 O O . ILE A 1 173 ? 5.164 35.125 -6.168 1 81.31 173 ILE A O 1
ATOM 1335 N N . GLY A 1 174 ? 6.137 37.031 -6.871 1 80.06 174 GLY A N 1
ATOM 1336 C CA . GLY A 1 174 ? 4.914 37.469 -7.539 1 80.06 174 GLY A CA 1
ATOM 1337 C C . GLY A 1 174 ? 4.41 36.438 -8.555 1 80.06 174 GLY A C 1
ATOM 1338 O O . GLY A 1 174 ? 3.271 35.969 -8.461 1 80.06 174 GLY A O 1
ATOM 1339 N N . SER A 1 175 ? 5.285 36.094 -9.406 1 83.38 175 SER A N 1
ATOM 1340 C CA . SER A 1 175 ? 4.902 35.125 -10.445 1 83.38 175 SER A CA 1
ATOM 1341 C C . SER A 1 175 ? 4.594 33.75 -9.852 1 83.38 175 SER A C 1
ATOM 1343 O O . SER A 1 175 ? 3.697 33.062 -10.328 1 83.38 175 SER A O 1
ATOM 1345 N N . PHE A 1 176 ? 5.211 33.531 -8.758 1 86.12 176 PHE A N 1
ATOM 1346 C CA . PHE A 1 176 ? 5.047 32.219 -8.125 1 86.12 176 PHE A CA 1
ATOM 1347 C C . PHE A 1 176 ? 3.66 32.094 -7.504 1 86.12 176 PHE A C 1
ATOM 1349 O O . PHE A 1 176 ? 2.99 31.078 -7.676 1 86.12 176 PHE A O 1
ATOM 1356 N N . VAL A 1 177 ? 3.24 33.156 -6.82 1 84.75 177 VAL A N 1
ATOM 1357 C CA . VAL A 1 177 ? 1.942 33.125 -6.152 1 84.75 177 VAL A CA 1
ATOM 1358 C C . VAL A 1 177 ? 0.827 33.031 -7.191 1 84.75 177 VAL A C 1
ATOM 1360 O O . VAL A 1 177 ? -0.139 32.281 -7.02 1 84.75 177 VAL A O 1
ATOM 1363 N N . PHE A 1 178 ? 1.021 33.75 -8.219 1 85.44 178 PHE A N 1
ATOM 1364 C CA . PHE A 1 178 ? 0.029 33.781 -9.289 1 85.44 178 PHE A CA 1
ATOM 1365 C C . PHE A 1 178 ? -0.06 32.406 -9.953 1 85.44 178 PHE A C 1
ATOM 1367 O O . PHE A 1 178 ? -1.156 31.875 -10.164 1 85.44 178 PHE A O 1
ATOM 1374 N N . LEU A 1 179 ? 1.016 31.891 -10.25 1 86.81 179 LEU A N 1
ATOM 1375 C CA . LEU A 1 179 ? 1.056 30.594 -10.914 1 86.81 179 LEU A CA 1
ATOM 1376 C C . LEU A 1 179 ? 0.507 29.5 -10 1 86.81 179 LEU A C 1
ATOM 1378 O O . LEU A 1 179 ? -0.131 28.547 -10.469 1 86.81 179 LEU A O 1
ATOM 1382 N N . THR A 1 180 ? 0.836 29.625 -8.766 1 86.19 180 THR A N 1
ATOM 1383 C CA . THR A 1 180 ? 0.338 28.656 -7.797 1 86.19 180 THR A CA 1
ATOM 1384 C C . THR A 1 180 ? -1.184 28.719 -7.703 1 86.19 180 THR A C 1
ATOM 1386 O O . THR A 1 180 ? -1.85 27.672 -7.637 1 86.19 180 THR A O 1
ATOM 1389 N N . PHE A 1 181 ? -1.625 29.906 -7.648 1 85.06 181 PHE A N 1
ATOM 1390 C CA . PHE A 1 181 ? -3.07 30.094 -7.598 1 85.06 181 PHE A CA 1
ATOM 1391 C C . PHE A 1 181 ? -3.744 29.469 -8.812 1 85.06 181 PHE A C 1
ATOM 1393 O O . PHE A 1 181 ? -4.75 28.781 -8.68 1 85.06 181 PHE A O 1
ATOM 1400 N N . PHE A 1 182 ? -3.207 29.688 -9.938 1 87.75 182 PHE A N 1
ATOM 1401 C CA . PHE A 1 182 ? -3.75 29.109 -11.172 1 87.75 182 PHE A CA 1
ATOM 1402 C C . PHE A 1 182 ? -3.662 27.594 -11.148 1 87.75 182 PHE A C 1
ATOM 1404 O O . PHE A 1 182 ? -4.574 26.906 -11.617 1 87.75 182 PHE A O 1
ATOM 1411 N N . TYR A 1 183 ? -2.572 27.141 -10.68 1 89.75 183 TYR A N 1
ATOM 1412 C CA . TYR A 1 183 ? -2.363 25.703 -10.531 1 89.75 183 TYR A CA 1
ATOM 1413 C C . TYR A 1 183 ? -3.465 25.062 -9.688 1 89.75 183 TYR A C 1
ATOM 1415 O O . TYR A 1 183 ? -4.051 24.062 -10.07 1 89.75 183 TYR A O 1
ATOM 1423 N N . ILE A 1 184 ? -3.801 25.703 -8.641 1 86.56 184 ILE A N 1
ATOM 1424 C CA . ILE A 1 184 ? -4.809 25.188 -7.715 1 86.56 184 ILE A CA 1
ATOM 1425 C C . ILE A 1 184 ? -6.18 25.203 -8.383 1 86.56 184 ILE A C 1
ATOM 1427 O O . ILE A 1 184 ? -6.918 24.219 -8.328 1 86.56 184 ILE A O 1
ATOM 1431 N N . ILE A 1 185 ? -6.449 26.25 -9.023 1 86.56 185 ILE A N 1
ATOM 1432 C CA . ILE A 1 185 ? -7.746 26.406 -9.672 1 86.56 185 ILE A CA 1
ATOM 1433 C C . ILE A 1 185 ? -7.898 25.375 -10.781 1 86.56 185 ILE A C 1
ATOM 1435 O O . ILE A 1 185 ? -8.961 24.75 -10.93 1 86.56 185 ILE A O 1
ATOM 1439 N N . ILE A 1 186 ? -6.891 25.234 -11.523 1 90.44 186 ILE A N 1
ATOM 1440 C CA . ILE A 1 186 ? -6.93 24.281 -12.625 1 90.44 186 ILE A CA 1
ATOM 1441 C C . ILE A 1 186 ? -7.172 22.875 -12.086 1 90.44 186 ILE A C 1
ATOM 1443 O O . ILE A 1 186 ? -7.977 22.109 -12.641 1 90.44 186 ILE A O 1
ATOM 1447 N N . LEU A 1 187 ? -6.484 22.531 -11.086 1 89.81 187 LEU A N 1
ATOM 1448 C CA . LEU A 1 187 ? -6.637 21.203 -10.516 1 89.81 187 LEU A CA 1
ATOM 1449 C C . LEU A 1 187 ? -8.031 21.016 -9.938 1 89.81 187 LEU A C 1
ATOM 1451 O O . LEU A 1 187 ? -8.641 19.953 -10.109 1 89.81 187 LEU A O 1
ATOM 1455 N N . LEU A 1 188 ? -8.547 22.031 -9.266 1 86.38 188 LEU A N 1
ATOM 1456 C CA . LEU A 1 188 ? -9.844 21.938 -8.609 1 86.38 188 LEU A CA 1
ATOM 1457 C C . LEU A 1 188 ? -10.969 21.875 -9.641 1 86.38 188 LEU A C 1
ATOM 1459 O O . LEU A 1 188 ? -12.055 21.359 -9.352 1 86.38 188 LEU A O 1
ATOM 1463 N N . LEU A 1 189 ? -10.672 22.344 -10.797 1 88.31 189 LEU A N 1
ATOM 1464 C CA . LEU A 1 189 ? -11.688 22.328 -11.844 1 88.31 189 LEU A CA 1
ATOM 1465 C C . LEU A 1 189 ? -11.516 21.094 -12.734 1 88.31 189 LEU A C 1
ATOM 1467 O O . LEU A 1 189 ? -12.5 20.406 -13.047 1 88.31 189 LEU A O 1
ATOM 1471 N N . LEU A 1 190 ? -10.305 20.797 -13.141 1 90.38 190 LEU A N 1
ATOM 1472 C CA . LEU A 1 190 ? -10.031 19.766 -14.141 1 90.38 190 LEU A CA 1
ATOM 1473 C C . LEU A 1 190 ? -10.164 18.375 -13.531 1 90.38 190 LEU A C 1
ATOM 1475 O O . LEU A 1 190 ? -10.695 17.469 -14.164 1 90.38 190 LEU A O 1
ATOM 1479 N N . ILE A 1 191 ? -9.672 18.203 -12.398 1 89 191 ILE A N 1
ATOM 1480 C CA . ILE A 1 191 ? -9.602 16.875 -11.805 1 89 191 ILE A CA 1
ATOM 1481 C C . ILE A 1 191 ? -11.016 16.344 -11.57 1 89 191 ILE A C 1
ATOM 1483 O O . ILE A 1 191 ? -11.32 15.203 -11.93 1 89 191 ILE A O 1
ATOM 1487 N N . PRO A 1 192 ? -11.883 17.172 -10.969 1 86 192 PRO A N 1
ATOM 1488 C CA . PRO A 1 192 ? -13.234 16.641 -10.781 1 86 192 PRO A CA 1
ATOM 1489 C C . PRO A 1 192 ? -13.938 16.328 -12.094 1 86 192 PRO A C 1
ATOM 1491 O O . PRO A 1 192 ? -14.68 15.352 -12.188 1 86 192 PRO A O 1
ATOM 1494 N N . LEU A 1 193 ? -13.711 17.078 -13.047 1 86.44 193 LEU A N 1
ATOM 1495 C CA . LEU A 1 193 ? -14.336 16.875 -14.344 1 86.44 193 LEU A CA 1
ATOM 1496 C C . LEU A 1 193 ? -13.859 15.57 -14.977 1 86.44 193 LEU A C 1
ATOM 1498 O O . LEU A 1 193 ? -14.672 14.781 -15.461 1 86.44 193 LEU A O 1
ATOM 1502 N N . VAL A 1 194 ? -12.609 15.375 -14.945 1 88.31 194 VAL A N 1
ATOM 1503 C CA . VAL A 1 194 ? -12.023 14.18 -15.547 1 88.31 194 VAL A CA 1
ATOM 1504 C C . VAL A 1 194 ? -12.375 12.953 -14.711 1 88.31 194 VAL A C 1
ATOM 1506 O O . VAL A 1 194 ? -12.664 11.883 -15.25 1 88.31 194 VAL A O 1
ATOM 1509 N N . SER A 1 195 ? -12.312 13.125 -13.453 1 87.25 195 SER A N 1
ATOM 1510 C CA . SER A 1 195 ? -12.539 12.008 -12.539 1 87.25 195 SER A CA 1
ATOM 1511 C C . SER A 1 195 ? -13.984 11.523 -12.609 1 87.25 195 SER A C 1
ATOM 1513 O O . SER A 1 195 ? -14.25 10.32 -12.523 1 87.25 195 SER A O 1
ATOM 1515 N N . LYS A 1 196 ? -14.906 12.43 -12.656 1 83.12 196 LYS A N 1
ATOM 1516 C CA . LYS A 1 196 ? -16.312 12.047 -12.773 1 83.12 196 LYS A CA 1
ATOM 1517 C C . LYS A 1 196 ? -16.531 11.133 -13.977 1 83.12 196 LYS A C 1
ATOM 1519 O O . LYS A 1 196 ? -17.25 10.141 -13.891 1 83.12 196 LYS A O 1
ATOM 1524 N N . TYR A 1 197 ? -15.867 11.422 -14.969 1 83.25 197 TYR A N 1
ATOM 1525 C CA . TYR A 1 197 ? -16.016 10.648 -16.203 1 83.25 197 TYR A CA 1
ATOM 1526 C C . TYR A 1 197 ? -15.297 9.312 -16.109 1 83.25 197 TYR A C 1
ATOM 1528 O O . TYR A 1 197 ? -15.875 8.266 -16.391 1 83.25 197 TYR A O 1
ATOM 1536 N N . ILE A 1 198 ? -14.109 9.289 -15.719 1 85.19 198 ILE A N 1
ATOM 1537 C CA . ILE A 1 198 ? -13.25 8.109 -15.758 1 85.19 198 ILE A CA 1
ATOM 1538 C C . ILE A 1 198 ? -13.672 7.129 -14.664 1 85.19 198 ILE A C 1
ATOM 1540 O O . ILE A 1 198 ? -13.688 5.914 -14.883 1 85.19 198 ILE A O 1
ATOM 1544 N N . LEU A 1 199 ? -13.969 7.664 -13.555 1 83.31 199 LEU A N 1
ATOM 1545 C CA . LEU A 1 199 ? -14.359 6.797 -12.445 1 83.31 199 LEU A CA 1
ATOM 1546 C C . LEU A 1 199 ? -15.68 6.102 -12.742 1 83.31 199 LEU A C 1
ATOM 1548 O O . LEU A 1 199 ? -15.914 4.977 -12.289 1 83.31 199 LEU A O 1
ATOM 1552 N N . LYS A 1 200 ? -16.469 6.746 -13.422 1 77.69 200 LYS A N 1
ATOM 1553 C CA . LYS A 1 200 ? -17.719 6.117 -13.836 1 77.69 200 LYS A CA 1
ATOM 1554 C C . LYS A 1 200 ? -17.469 5 -14.844 1 77.69 200 LYS A C 1
ATOM 1556 O O . LYS A 1 200 ? -18.141 3.971 -14.82 1 77.69 200 LYS A O 1
ATOM 1561 N N . LEU A 1 201 ? -16.516 5.23 -15.68 1 77.69 201 LEU A N 1
ATOM 1562 C CA . LEU A 1 201 ? -16.156 4.23 -16.688 1 77.69 201 LEU A CA 1
ATOM 1563 C C . LEU A 1 201 ? -15.633 2.959 -16.016 1 77.69 201 LEU A C 1
ATOM 1565 O O . LEU A 1 201 ? -15.867 1.854 -16.516 1 77.69 201 LEU A O 1
ATOM 1569 N N . PHE A 1 202 ? -14.992 3.117 -14.828 1 77.81 202 PHE A N 1
ATOM 1570 C CA . PHE A 1 202 ? -14.359 1.983 -14.156 1 77.81 202 PHE A CA 1
ATOM 1571 C C . PHE A 1 202 ? -15.156 1.575 -12.922 1 77.81 202 PHE A C 1
ATOM 1573 O O . PHE A 1 202 ? -14.594 1.076 -11.953 1 77.81 202 PHE A O 1
ATOM 1580 N N . GLU A 1 203 ? -16.281 1.779 -12.844 1 72.88 203 GLU A N 1
ATOM 1581 C CA . GLU A 1 203 ? -17.125 1.588 -11.664 1 72.88 203 GLU A CA 1
ATOM 1582 C C . GLU A 1 203 ? -17 0.169 -11.117 1 72.88 203 GLU A C 1
ATOM 1584 O O . GLU A 1 203 ? -16.984 -0.036 -9.906 1 72.88 203 GLU A O 1
ATOM 1589 N N . LYS A 1 204 ? -16.781 -0.76 -11.969 1 69.31 204 LYS A N 1
ATOM 1590 C CA . LYS A 1 204 ? -16.766 -2.148 -11.523 1 69.31 204 LYS A CA 1
ATOM 1591 C C . LYS A 1 204 ? -15.328 -2.646 -11.352 1 69.31 204 LYS A C 1
ATOM 1593 O O . LYS A 1 204 ? -15.102 -3.787 -10.945 1 69.31 204 LYS A O 1
ATOM 1598 N N . LEU A 1 205 ? -14.43 -1.832 -11.609 1 74.88 205 LEU A N 1
ATOM 1599 C CA . LEU A 1 205 ? -13.031 -2.225 -11.562 1 74.88 205 LEU A CA 1
ATOM 1600 C C . LEU A 1 205 ? -12.289 -1.481 -10.453 1 74.88 205 LEU A C 1
ATOM 1602 O O . LEU A 1 205 ? -11.688 -0.436 -10.695 1 74.88 205 LEU A O 1
ATOM 1606 N N . HIS A 1 206 ? -12.148 -2.045 -9.344 1 79.19 206 HIS A N 1
ATOM 1607 C CA . HIS A 1 206 ? -11.688 -1.368 -8.141 1 79.19 206 HIS A CA 1
ATOM 1608 C C . HIS A 1 206 ? -10.195 -1.046 -8.227 1 79.19 206 HIS A C 1
ATOM 1610 O O . HIS A 1 206 ? -9.773 0.057 -7.871 1 79.19 206 HIS A O 1
ATOM 1616 N N . ALA A 1 207 ? -9.5 -1.97 -8.781 1 82.62 207 ALA A N 1
ATOM 1617 C CA . ALA A 1 207 ? -8.062 -1.737 -8.891 1 82.62 207 ALA A CA 1
ATOM 1618 C C . ALA A 1 207 ? -7.762 -0.601 -9.859 1 82.62 207 ALA A C 1
ATOM 1620 O O . ALA A 1 207 ? -6.883 0.229 -9.609 1 82.62 207 ALA A O 1
ATOM 1621 N N . GLN A 1 208 ? -8.492 -0.558 -10.93 1 83.5 208 GLN A N 1
ATOM 1622 C CA . GLN A 1 208 ? -8.273 0.466 -11.945 1 83.5 208 GLN A CA 1
ATOM 1623 C C . GLN A 1 208 ? -8.617 1.854 -11.406 1 83.5 208 GLN A C 1
ATOM 1625 O O . GLN A 1 208 ? -7.984 2.844 -11.789 1 83.5 208 GLN A O 1
ATOM 1630 N N . ARG A 1 209 ? -9.609 1.899 -10.586 1 88.31 209 ARG A N 1
ATOM 1631 C CA . ARG A 1 209 ? -9.977 3.174 -9.977 1 88.31 209 ARG A CA 1
ATOM 1632 C C . ARG A 1 209 ? -8.859 3.691 -9.078 1 88.31 209 ARG A C 1
ATOM 1634 O O . ARG A 1 209 ? -8.562 4.887 -9.078 1 88.31 209 ARG A O 1
ATOM 1641 N N . ILE A 1 210 ? -8.289 2.777 -8.383 1 91.31 210 ILE A N 1
ATOM 1642 C CA . ILE A 1 210 ? -7.16 3.135 -7.527 1 91.31 210 ILE A CA 1
ATOM 1643 C C . ILE A 1 210 ? -6.004 3.645 -8.383 1 91.31 210 ILE A C 1
ATOM 1645 O O . ILE A 1 210 ? -5.398 4.672 -8.078 1 91.31 210 ILE A O 1
ATOM 1649 N N . HIS A 1 211 ? -5.746 2.912 -9.438 1 91.44 211 HIS A N 1
ATOM 1650 C CA . HIS A 1 211 ? -4.656 3.281 -10.328 1 91.44 211 HIS A CA 1
ATOM 1651 C C . HIS A 1 211 ? -4.883 4.664 -10.93 1 91.44 211 HIS A C 1
ATOM 1653 O O . HIS A 1 211 ? -3.941 5.441 -11.078 1 91.44 211 HIS A O 1
ATOM 1659 N N . PHE A 1 212 ? -6.082 4.918 -11.273 1 90.44 212 PHE A N 1
ATOM 1660 C CA . PHE A 1 212 ? -6.418 6.215 -11.844 1 90.44 212 PHE A CA 1
ATOM 1661 C C . PHE A 1 212 ? -6.156 7.332 -10.836 1 90.44 212 PHE A C 1
ATOM 1663 O O . PHE A 1 212 ? -5.547 8.352 -11.18 1 90.44 212 PHE A O 1
ATOM 1670 N N . VAL A 1 213 ? -6.625 7.152 -9.641 1 92.38 213 VAL A N 1
ATOM 1671 C CA . VAL A 1 213 ? -6.477 8.172 -8.609 1 92.38 213 VAL A CA 1
ATOM 1672 C C . VAL A 1 213 ? -4.996 8.422 -8.336 1 92.38 213 VAL A C 1
ATOM 1674 O O . VAL A 1 213 ? -4.57 9.57 -8.203 1 92.38 213 VAL A O 1
ATOM 1677 N N . LEU A 1 214 ? -4.258 7.359 -8.281 1 92.75 214 LEU A N 1
ATOM 1678 C CA . LEU A 1 214 ? -2.826 7.5 -8.039 1 92.75 214 LEU A CA 1
ATOM 1679 C C . LEU A 1 214 ? -2.135 8.164 -9.219 1 92.75 214 LEU A C 1
ATOM 1681 O O . LEU A 1 214 ? -1.192 8.938 -9.039 1 92.75 214 LEU A O 1
ATOM 1685 N N . PHE A 1 215 ? -2.602 7.859 -10.391 1 91.81 215 PHE A N 1
ATOM 1686 C CA . PHE A 1 215 ? -2.074 8.5 -11.594 1 91.81 215 PHE A CA 1
ATOM 1687 C C . PHE A 1 215 ? -2.309 10.008 -11.547 1 91.81 215 PHE A C 1
ATOM 1689 O O . PHE A 1 215 ? -1.386 10.789 -11.781 1 91.81 215 PHE A O 1
ATOM 1696 N N . ILE A 1 216 ? -3.516 10.391 -11.242 1 91.94 216 ILE A N 1
ATOM 1697 C CA . ILE A 1 216 ? -3.879 11.805 -11.172 1 91.94 216 ILE A CA 1
ATOM 1698 C C . ILE A 1 216 ? -3.098 12.477 -10.047 1 91.94 216 ILE A C 1
ATOM 1700 O O . ILE A 1 216 ? -2.68 13.633 -10.18 1 91.94 216 ILE A O 1
ATOM 1704 N N . LEU A 1 217 ? -2.93 11.82 -8.969 1 92.56 217 LEU A N 1
ATOM 1705 C CA . LEU A 1 217 ? -2.178 12.328 -7.828 1 92.56 217 LEU A CA 1
ATOM 1706 C C . LEU A 1 217 ? -0.749 12.68 -8.227 1 92.56 217 LEU A C 1
ATOM 1708 O O . LEU A 1 217 ? -0.287 13.797 -7.984 1 92.56 217 LEU A O 1
ATOM 1712 N N . PHE A 1 218 ? -0.102 11.828 -8.922 1 92.62 218 PHE A N 1
ATOM 1713 C CA . PHE A 1 218 ? 1.314 12.039 -9.203 1 92.62 218 PHE A CA 1
ATOM 1714 C C . PHE A 1 218 ? 1.5 13.008 -10.367 1 92.62 218 PHE A C 1
ATOM 1716 O O . PHE A 1 218 ? 2.479 13.758 -10.414 1 92.62 218 PHE A O 1
ATOM 1723 N N . ILE A 1 219 ? 0.602 12.977 -11.32 1 91.88 219 ILE A N 1
ATOM 1724 C CA . ILE A 1 219 ? 0.693 13.984 -12.375 1 91.88 219 ILE A CA 1
ATOM 1725 C C . ILE A 1 219 ? 0.514 15.375 -11.773 1 91.88 219 ILE A C 1
ATOM 1727 O O . ILE A 1 219 ? 1.151 16.328 -12.211 1 91.88 219 ILE A O 1
ATOM 1731 N N . SER A 1 220 ? -0.397 15.484 -10.875 1 92.69 220 SER A N 1
ATOM 1732 C CA . SER A 1 220 ? -0.613 16.75 -10.188 1 92.69 220 SER A CA 1
ATOM 1733 C C . SER A 1 220 ? 0.63 17.172 -9.414 1 92.69 220 SER A C 1
ATOM 1735 O O . SER A 1 220 ? 0.986 18.359 -9.406 1 92.69 220 SER A O 1
ATOM 1737 N N . ILE A 1 221 ? 1.239 16.25 -8.75 1 90.94 221 ILE A N 1
ATOM 1738 C CA . ILE A 1 221 ? 2.447 16.516 -7.98 1 90.94 221 ILE A CA 1
ATOM 1739 C C . ILE A 1 221 ? 3.557 17 -8.914 1 90.94 221 ILE A C 1
ATOM 1741 O O . ILE A 1 221 ? 4.238 17.984 -8.617 1 90.94 221 ILE A O 1
ATOM 1745 N N . LEU A 1 222 ? 3.734 16.375 -10.016 1 90.69 222 LEU A N 1
ATOM 1746 C CA . LEU A 1 222 ? 4.777 16.75 -10.961 1 90.69 222 LEU A CA 1
ATOM 1747 C C . LEU A 1 222 ? 4.512 18.141 -11.555 1 90.69 222 LEU A C 1
ATOM 1749 O O . LEU A 1 222 ? 5.441 18.922 -11.766 1 90.69 222 LEU A O 1
ATOM 1753 N N . ALA A 1 223 ? 3.279 18.344 -11.906 1 91.38 223 ALA A N 1
ATOM 1754 C CA . ALA A 1 223 ? 2.902 19.672 -12.406 1 91.38 223 ALA A CA 1
ATOM 1755 C C . ALA A 1 223 ? 3.225 20.75 -11.391 1 91.38 223 ALA A C 1
ATOM 1757 O O . ALA A 1 223 ? 3.678 21.844 -11.75 1 91.38 223 ALA A O 1
ATOM 1758 N N . GLY A 1 224 ? 2.953 20.516 -10.117 1 89.38 224 GLY A N 1
ATOM 1759 C CA . GLY A 1 224 ? 3.279 21.469 -9.062 1 89.38 224 GLY A CA 1
ATOM 1760 C C . GLY A 1 224 ? 4.773 21.672 -8.883 1 89.38 224 GLY A C 1
ATOM 1761 O O . GLY A 1 224 ? 5.227 22.781 -8.641 1 89.38 224 GLY A O 1
ATOM 1762 N N . GLU A 1 225 ? 5.441 20.594 -8.992 1 85.38 225 GLU A N 1
ATOM 1763 C CA . GLU A 1 225 ? 6.891 20.672 -8.852 1 85.38 225 GLU A CA 1
ATOM 1764 C C . GLU A 1 225 ? 7.5 21.562 -9.93 1 85.38 225 GLU A C 1
ATOM 1766 O O . GLU A 1 225 ? 8.5 22.25 -9.688 1 85.38 225 GLU A O 1
ATOM 1771 N N . LEU A 1 226 ? 6.969 21.516 -11.109 1 84.75 226 LEU A N 1
ATOM 1772 C CA . LEU A 1 226 ? 7.441 22.359 -12.203 1 84.75 226 LEU A CA 1
ATOM 1773 C C . LEU A 1 226 ? 7.305 23.828 -11.844 1 84.75 226 LEU A C 1
ATOM 1775 O O . LEU A 1 226 ? 8.086 24.656 -12.312 1 84.75 226 LEU A O 1
ATOM 1779 N N . LEU A 1 227 ? 6.371 24.125 -11.008 1 85.5 227 LEU A N 1
ATOM 1780 C CA . LEU A 1 227 ? 6.145 25.5 -10.562 1 85.5 227 LEU A CA 1
ATOM 1781 C C . LEU A 1 227 ? 6.953 25.797 -9.305 1 85.5 227 LEU A C 1
ATOM 1783 O O . LEU A 1 227 ? 6.977 26.938 -8.844 1 85.5 227 LEU A O 1
ATOM 1787 N N . GLY A 1 228 ? 7.57 24.75 -8.805 1 78.75 228 GLY A N 1
ATOM 1788 C CA . GLY A 1 228 ? 8.375 24.922 -7.609 1 78.75 228 GLY A CA 1
ATOM 1789 C C . GLY A 1 228 ? 7.609 24.625 -6.332 1 78.75 228 GLY A C 1
ATOM 1790 O O . GLY A 1 228 ? 8.055 24.984 -5.238 1 78.75 228 GLY A O 1
ATOM 1791 N N . LEU A 1 229 ? 6.531 24.031 -6.41 1 83.88 229 LEU A N 1
ATOM 1792 C CA . LEU A 1 229 ? 5.734 23.672 -5.242 1 83.88 229 LEU A CA 1
ATOM 1793 C C . LEU A 1 229 ? 6.234 22.375 -4.629 1 83.88 229 LEU A C 1
ATOM 1795 O O . LEU A 1 229 ? 6.688 21.469 -5.348 1 83.88 229 LEU A O 1
ATOM 1799 N N . HIS A 1 230 ? 6.246 22.359 -3.367 1 77.38 230 HIS A N 1
ATOM 1800 C CA . HIS A 1 230 ? 6.535 21.094 -2.691 1 77.38 230 HIS A CA 1
ATOM 1801 C C . HIS A 1 230 ? 5.473 20.047 -3.002 1 77.38 230 HIS A C 1
ATOM 1803 O O . HIS A 1 230 ? 4.285 20.375 -3.088 1 77.38 230 HIS A O 1
ATOM 1809 N N . PRO A 1 231 ? 5.805 18.875 -3.146 1 85 231 PRO A N 1
ATOM 1810 C CA . PRO A 1 231 ? 4.898 17.797 -3.562 1 85 231 PRO A CA 1
ATOM 1811 C C . PRO A 1 231 ? 3.695 17.641 -2.635 1 85 231 PRO A C 1
ATOM 1813 O O . PRO A 1 231 ? 2.615 17.25 -3.076 1 85 231 PRO A O 1
ATOM 1816 N N . ILE A 1 232 ? 3.82 17.953 -1.461 1 80.38 232 ILE A N 1
ATOM 1817 C CA . ILE A 1 232 ? 2.754 17.75 -0.485 1 80.38 232 ILE A CA 1
ATOM 1818 C C . ILE A 1 232 ? 1.576 18.672 -0.812 1 80.38 232 ILE A C 1
ATOM 1820 O O . ILE A 1 232 ? 0.42 18.312 -0.571 1 80.38 232 ILE A O 1
ATOM 1824 N N . VAL A 1 233 ? 1.854 19.766 -1.35 1 82.88 233 VAL A N 1
ATOM 1825 C CA . VAL A 1 233 ? 0.805 20.719 -1.724 1 82.88 233 VAL A CA 1
ATOM 1826 C C . VAL A 1 233 ? -0.052 20.125 -2.838 1 82.88 233 VAL A C 1
ATOM 1828 O O . VAL A 1 233 ? -1.283 20.141 -2.76 1 82.88 233 VAL A O 1
ATOM 1831 N N . GLY A 1 234 ? 0.586 19.656 -3.803 1 86.38 234 GLY A N 1
ATOM 1832 C CA . GLY A 1 234 ? -0.136 19 -4.879 1 86.38 23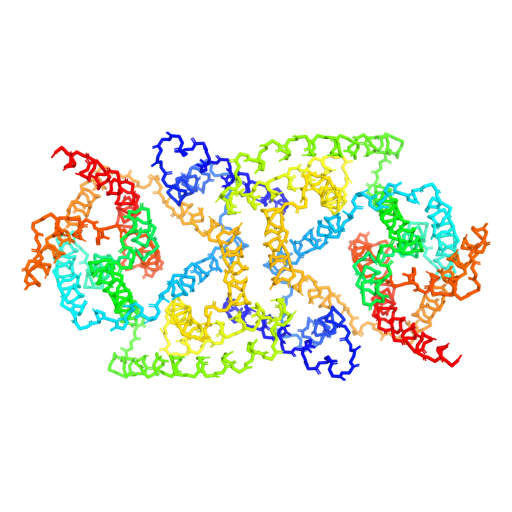4 GLY A CA 1
ATOM 1833 C C . GLY A 1 234 ? -0.961 17.828 -4.414 1 86.38 234 GLY A C 1
ATOM 1834 O O . GLY A 1 234 ? -2.064 17.594 -4.91 1 86.38 234 GLY A O 1
ATOM 1835 N N . SER A 1 235 ? -0.414 17.062 -3.504 1 88.88 235 SER A N 1
ATOM 1836 C CA . SER A 1 235 ? -1.118 15.898 -2.971 1 88.88 235 SER A CA 1
ATOM 1837 C C . SER A 1 235 ? -2.416 16.312 -2.281 1 88.88 235 SER A C 1
ATOM 1839 O O . SER A 1 235 ? -3.459 15.688 -2.492 1 88.88 235 SER A O 1
ATOM 1841 N N . PHE A 1 236 ? -2.395 17.328 -1.495 1 84.31 236 PHE A N 1
ATOM 1842 C CA . PHE A 1 236 ? -3.564 17.797 -0.763 1 84.31 236 PHE A CA 1
ATOM 1843 C C . PHE A 1 236 ? -4.637 18.297 -1.722 1 84.31 236 PHE A C 1
ATOM 1845 O O . PHE A 1 236 ? -5.812 17.953 -1.586 1 84.31 236 PHE A O 1
ATOM 1852 N N . ILE A 1 237 ? -4.207 19.078 -2.619 1 86.38 237 ILE A N 1
ATOM 1853 C CA . ILE A 1 237 ? -5.145 19.672 -3.568 1 86.38 237 ILE A CA 1
ATOM 1854 C C . ILE A 1 237 ? -5.793 18.562 -4.402 1 86.38 237 ILE A C 1
ATOM 1856 O O . ILE A 1 237 ? -6.988 18.641 -4.707 1 86.38 237 ILE A O 1
ATOM 1860 N N . SER A 1 238 ? -5 17.641 -4.816 1 90.31 238 SER A N 1
ATOM 1861 C CA . SER A 1 238 ? -5.543 16.516 -5.566 1 90.31 238 SER A CA 1
ATOM 1862 C C . SER A 1 238 ? -6.605 15.766 -4.762 1 90.31 238 SER A C 1
ATOM 1864 O O . SER A 1 238 ? -7.633 15.359 -5.305 1 90.31 238 SER A O 1
ATOM 1866 N N . GLY A 1 239 ? -6.328 15.5 -3.51 1 87.12 239 GLY A N 1
ATOM 1867 C CA . GLY A 1 239 ? -7.312 14.875 -2.641 1 87.12 239 GLY A CA 1
ATOM 1868 C C . GLY A 1 239 ? -8.602 15.664 -2.541 1 87.12 239 GLY A C 1
ATOM 1869 O O . GLY A 1 239 ? -9.695 15.094 -2.629 1 87.12 239 GLY A O 1
ATOM 1870 N N . LEU A 1 240 ? -8.453 16.891 -2.379 1 83.12 240 LEU A N 1
ATOM 1871 C CA . LEU A 1 240 ? -9.602 17.797 -2.295 1 83.12 240 LEU A CA 1
ATOM 1872 C C . LEU A 1 240 ? -10.422 17.75 -3.584 1 83.12 240 LEU A C 1
ATOM 1874 O O . LEU A 1 240 ? -11.648 17.719 -3.545 1 83.12 240 LEU A O 1
ATOM 1878 N N . ALA A 1 241 ? -9.734 17.766 -4.68 1 86.44 241 ALA A N 1
ATOM 1879 C CA . ALA A 1 241 ? -10.383 17.781 -5.988 1 86.44 241 ALA A CA 1
ATOM 1880 C C . ALA A 1 241 ? -11.125 16.469 -6.238 1 86.44 241 ALA A C 1
ATOM 1882 O O . ALA A 1 241 ? -12.227 16.469 -6.785 1 86.44 241 ALA A O 1
ATOM 1883 N N . ILE A 1 242 ? -10.5 15.461 -5.898 1 87 242 ILE A N 1
ATOM 1884 C CA . ILE A 1 242 ? -11.109 14.148 -6.117 1 87 242 ILE A CA 1
ATOM 1885 C C . ILE A 1 242 ? -12.328 13.992 -5.215 1 87 242 ILE A C 1
ATOM 1887 O O . ILE A 1 242 ? -13.32 13.367 -5.605 1 87 242 ILE A O 1
ATOM 1891 N N . SER A 1 243 ? -12.25 14.508 -4.02 1 83.62 243 SER A N 1
ATOM 1892 C CA . SER A 1 243 ? -13.367 14.43 -3.086 1 83.62 243 SER A CA 1
ATOM 1893 C C . SER A 1 243 ? -14.633 15.039 -3.686 1 83.62 243 SER A C 1
ATOM 1895 O O . SER A 1 243 ? -15.742 14.594 -3.396 1 83.62 243 SER A O 1
ATOM 1897 N N . GLU A 1 244 ? -14.422 15.969 -4.438 1 77.44 244 GLU A N 1
ATOM 1898 C CA . GLU A 1 244 ? -15.539 16.641 -5.094 1 77.44 244 GLU A CA 1
ATOM 1899 C C . GLU A 1 244 ? -16.172 15.742 -6.164 1 77.44 244 GLU A C 1
ATOM 1901 O O . GLU A 1 244 ? -17.375 15.836 -6.43 1 77.44 244 GLU A O 1
ATOM 1906 N N . ALA A 1 245 ? -15.312 14.938 -6.699 1 76.25 245 ALA A N 1
ATOM 1907 C CA . ALA A 1 245 ? -15.781 14.086 -7.789 1 76.25 245 ALA A CA 1
ATOM 1908 C C . ALA A 1 245 ? -16.516 12.859 -7.254 1 76.25 245 ALA A C 1
ATOM 1910 O O . ALA A 1 245 ? -17.297 12.234 -7.973 1 76.25 245 ALA A O 1
ATOM 1911 N N . LEU A 1 246 ? -16.125 12.516 -6.078 1 74.75 246 LEU A N 1
ATOM 1912 C CA . LEU A 1 246 ? -16.734 11.312 -5.512 1 74.75 246 LEU A CA 1
ATOM 1913 C C . LEU A 1 246 ? -18.156 11.578 -5.055 1 74.75 246 LEU A C 1
ATOM 1915 O O . LEU A 1 246 ? -18.453 12.641 -4.504 1 74.75 246 LEU A O 1
ATOM 1919 N N . THR A 1 247 ? -18.969 10.734 -5.512 1 65.25 247 THR A N 1
ATOM 1920 C CA . THR A 1 247 ? -20.375 10.812 -5.141 1 65.25 247 THR A CA 1
ATOM 1921 C C . THR A 1 247 ? -20.656 9.984 -3.885 1 65.25 247 THR A C 1
ATOM 1923 O O . THR A 1 247 ? -19.766 9.297 -3.385 1 65.25 247 THR A O 1
ATOM 1926 N N . LYS A 1 248 ? -21.516 10.148 -3.125 1 64.25 248 LYS A N 1
ATOM 1927 C CA . LYS A 1 248 ? -21.891 9.367 -1.952 1 64.25 248 LYS A CA 1
ATOM 1928 C C . LYS A 1 248 ? -22.469 8.008 -2.355 1 64.25 248 LYS A C 1
ATOM 1930 O O . LYS A 1 248 ? -23.125 7.348 -1.561 1 64.25 248 LYS A O 1
ATOM 1935 N N . GLU A 1 249 ? -21.938 7.57 -3.561 1 69.94 249 GLU A N 1
ATOM 1936 C CA . GLU A 1 249 ? -22.375 6.246 -3.994 1 69.94 249 GLU A CA 1
ATOM 1937 C C . GLU A 1 249 ? -21.484 5.152 -3.426 1 69.94 249 GLU A C 1
ATOM 1939 O O . GLU A 1 249 ? -20.406 5.438 -2.904 1 69.94 249 GLU A O 1
ATOM 1944 N N . GLU A 1 250 ? -21.938 4.008 -3.475 1 64.19 250 GLU A N 1
ATOM 1945 C CA . GLU A 1 250 ? -21.297 2.859 -2.854 1 64.19 250 GLU A CA 1
ATOM 1946 C C . GLU A 1 250 ? -19.875 2.66 -3.404 1 64.19 250 GLU A C 1
ATOM 1948 O O . GLU A 1 250 ? -18.953 2.381 -2.648 1 64.19 250 GLU A O 1
ATOM 1953 N N . HIS A 1 251 ? -19.891 2.76 -4.684 1 67.31 251 HIS A N 1
ATOM 1954 C CA . HIS A 1 251 ? -18.594 2.523 -5.316 1 67.31 251 HIS A CA 1
ATOM 1955 C C . HIS A 1 251 ? -17.578 3.588 -4.906 1 67.31 251 HIS A C 1
ATOM 1957 O O . HIS A 1 251 ? -16.375 3.312 -4.844 1 67.31 251 HIS A O 1
ATOM 1963 N N . ASP A 1 252 ? -18.031 4.645 -4.594 1 75.38 252 ASP A N 1
ATOM 1964 C CA . ASP A 1 252 ? -17.156 5.719 -4.137 1 75.38 252 ASP A CA 1
ATOM 1965 C C . ASP A 1 252 ? -16.703 5.484 -2.699 1 75.38 252 ASP A C 1
ATOM 1967 O O . ASP A 1 252 ? -15.555 5.781 -2.344 1 75.38 252 ASP A O 1
ATOM 1971 N N . LYS A 1 253 ? -17.594 4.891 -1.991 1 78.06 253 LYS A N 1
ATOM 1972 C CA . LYS A 1 253 ? -17.25 4.559 -0.614 1 78.06 253 LYS A CA 1
ATOM 1973 C C . LYS A 1 253 ? -16.172 3.479 -0.567 1 78.06 253 LYS A C 1
ATOM 1975 O O . LYS A 1 253 ? -15.25 3.543 0.256 1 78.06 253 LYS A O 1
ATOM 1980 N N . LEU A 1 254 ? -16.312 2.641 -1.511 1 77.5 254 LEU A N 1
ATOM 1981 C CA . LEU A 1 254 ? -15.336 1.563 -1.577 1 77.5 254 LEU A CA 1
ATOM 1982 C C . LEU A 1 254 ? -13.969 2.098 -1.995 1 77.5 254 LEU A C 1
ATOM 1984 O O . LEU A 1 254 ? -12.945 1.665 -1.469 1 77.5 254 LEU A O 1
ATOM 1988 N N . LEU A 1 255 ? -14.031 2.971 -2.889 1 83.12 255 LEU A N 1
ATOM 1989 C CA . LEU A 1 255 ? -12.781 3.586 -3.324 1 83.12 255 LEU A CA 1
ATOM 1990 C C . LEU A 1 255 ? -12.109 4.312 -2.168 1 83.12 255 LEU A C 1
ATOM 1992 O O . LEU A 1 255 ? -10.891 4.195 -1.979 1 83.12 255 LEU A O 1
ATOM 1996 N N . ASN A 1 256 ? -12.891 4.965 -1.443 1 83.06 256 ASN A N 1
ATOM 1997 C CA . ASN A 1 256 ? -12.375 5.672 -0.276 1 83.06 256 ASN A CA 1
ATOM 1998 C C . ASN A 1 256 ? -11.766 4.707 0.739 1 83.06 256 ASN A C 1
ATOM 2000 O O . ASN A 1 256 ? -10.695 4.965 1.284 1 83.06 256 ASN A O 1
ATOM 2004 N N . LYS A 1 257 ? -12.391 3.656 0.918 1 83.75 257 LYS A N 1
ATOM 2005 C CA . LYS A 1 257 ? -11.906 2.648 1.857 1 83.75 257 LYS A CA 1
ATOM 2006 C C . LYS A 1 257 ? -10.609 2.01 1.36 1 83.75 257 LYS A C 1
ATOM 2008 O O . LYS A 1 257 ? -9.703 1.736 2.148 1 83.75 257 LYS A O 1
ATOM 2013 N N . ASN A 1 258 ? -10.578 1.826 0.097 1 89.06 258 ASN A N 1
ATOM 2014 C CA . ASN A 1 258 ? -9.391 1.236 -0.511 1 89.06 258 ASN A CA 1
ATOM 2015 C C . ASN A 1 258 ? -8.188 2.16 -0.393 1 89.06 258 ASN A C 1
ATOM 2017 O O . ASN A 1 258 ? -7.078 1.709 -0.088 1 89.06 258 ASN A O 1
ATOM 2021 N N . LEU A 1 259 ? -8.43 3.361 -0.616 1 89.94 259 LEU A N 1
ATOM 2022 C CA . LEU A 1 259 ? -7.348 4.34 -0.534 1 89.94 259 LEU A CA 1
ATOM 2023 C C . LEU A 1 259 ? -6.887 4.52 0.909 1 89.94 259 LEU A C 1
ATOM 2025 O O . LEU A 1 259 ? -5.691 4.68 1.168 1 89.94 259 LEU A O 1
ATOM 2029 N N . ASN A 1 260 ? -7.781 4.461 1.789 1 86.69 260 ASN A N 1
ATOM 2030 C CA . ASN A 1 260 ? -7.449 4.527 3.209 1 86.69 260 ASN A CA 1
ATOM 2031 C C . ASN A 1 260 ? -6.625 3.316 3.646 1 86.69 260 ASN A C 1
ATOM 2033 O O . ASN A 1 260 ? -5.719 3.443 4.469 1 86.69 260 ASN A O 1
ATOM 2037 N N . ALA A 1 261 ? -7 2.256 3.088 1 89.19 261 ALA A N 1
ATOM 2038 C CA . ALA A 1 261 ? -6.258 1.036 3.395 1 89.19 261 ALA A CA 1
ATOM 2039 C C . ALA A 1 261 ? -4.801 1.154 2.955 1 89.19 261 ALA A C 1
ATOM 2041 O O . ALA A 1 261 ? -3.893 0.752 3.686 1 89.19 261 ALA A O 1
ATOM 2042 N N . ILE A 1 262 ? -4.605 1.697 1.836 1 91.19 262 ILE A N 1
ATOM 2043 C CA . ILE A 1 262 ? -3.258 1.869 1.302 1 91.19 262 ILE A CA 1
ATOM 2044 C C . ILE A 1 262 ? -2.494 2.887 2.146 1 91.19 262 ILE A C 1
ATOM 2046 O O . ILE A 1 262 ? -1.332 2.668 2.494 1 91.19 262 ILE A O 1
ATOM 2050 N N . GLY A 1 263 ? -3.123 3.957 2.469 1 92.31 263 GLY A N 1
ATOM 2051 C CA . GLY A 1 263 ? -2.494 5.023 3.232 1 92.31 263 GLY A CA 1
ATOM 2052 C C . GLY A 1 263 ? -2.293 4.676 4.695 1 92.31 263 GLY A C 1
ATOM 2053 O O . GLY A 1 263 ? -1.167 4.422 5.129 1 92.31 263 GLY A O 1
ATOM 2054 N N . TYR A 1 264 ? -3.373 4.504 5.406 1 86.69 264 TYR A N 1
ATOM 2055 C CA . TYR A 1 264 ? -3.332 4.297 6.852 1 86.69 264 TYR A CA 1
ATOM 2056 C C . TYR A 1 264 ? -2.975 2.855 7.188 1 86.69 264 TYR A C 1
ATOM 2058 O O . TYR A 1 264 ? -2.445 2.576 8.266 1 86.69 264 TYR A O 1
ATOM 2066 N N . GLY A 1 265 ? -3.227 2.01 6.297 1 89 265 GLY A N 1
ATOM 2067 C CA . GLY A 1 265 ? -2.945 0.604 6.539 1 89 265 GLY A CA 1
ATOM 2068 C C . GLY A 1 265 ? -1.485 0.244 6.34 1 89 265 GLY A C 1
ATOM 2069 O O . GLY A 1 265 ? -1.013 -0.767 6.859 1 89 265 GLY A O 1
ATOM 2070 N N . PHE A 1 266 ? -0.825 1.162 5.594 1 91.62 266 PHE A N 1
ATOM 2071 C CA . PHE A 1 266 ? 0.524 0.711 5.273 1 91.62 266 PHE A CA 1
ATOM 2072 C C . PHE A 1 266 ? 1.498 1.884 5.258 1 91.62 266 PHE A C 1
ATOM 2074 O O . PHE A 1 266 ? 2.396 1.963 6.098 1 91.62 266 PHE A O 1
ATOM 2081 N N . PHE A 1 267 ? 1.357 2.92 4.496 1 92.62 267 PHE A N 1
ATOM 2082 C CA . PHE A 1 267 ? 2.381 3.908 4.172 1 92.62 267 PHE A CA 1
ATOM 2083 C C . PHE A 1 267 ? 2.449 4.988 5.242 1 92.62 267 PHE A C 1
ATOM 2085 O O . PHE A 1 267 ? 3.537 5.395 5.652 1 92.62 267 PHE A O 1
ATOM 2092 N N . ILE A 1 268 ? 1.334 5.5 5.723 1 90.38 268 ILE A N 1
ATOM 2093 C CA . ILE A 1 268 ? 1.282 6.641 6.629 1 90.38 268 ILE A CA 1
ATOM 2094 C C . ILE A 1 268 ? 1.956 6.281 7.949 1 90.38 268 ILE A C 1
ATOM 2096 O O . ILE A 1 268 ? 2.771 7.051 8.469 1 90.38 268 ILE A O 1
ATOM 2100 N N . PRO A 1 269 ? 1.693 5.082 8.469 1 91.31 269 PRO A N 1
ATOM 2101 C CA . PRO A 1 269 ? 2.414 4.707 9.688 1 91.31 269 PRO A CA 1
ATOM 2102 C C . PRO A 1 269 ? 3.93 4.691 9.492 1 91.31 269 PRO A C 1
ATOM 2104 O O . PRO A 1 269 ? 4.676 5.027 10.414 1 91.31 269 PRO A O 1
ATOM 2107 N N . ILE A 1 270 ? 4.355 4.305 8.359 1 92.75 270 ILE A N 1
ATOM 2108 C CA . ILE A 1 270 ? 5.785 4.27 8.062 1 92.75 270 ILE A CA 1
ATOM 2109 C C . ILE A 1 270 ? 6.348 5.691 8.055 1 92.75 270 ILE A C 1
ATOM 2111 O O . ILE A 1 270 ? 7.469 5.926 8.508 1 92.75 270 ILE A O 1
ATOM 2115 N N . PHE A 1 271 ? 5.641 6.617 7.562 1 89.5 271 PHE A N 1
ATOM 2116 C CA . PHE A 1 271 ? 6.051 8.016 7.547 1 89.5 271 PHE A CA 1
ATOM 2117 C C . PHE A 1 271 ? 6.285 8.531 8.961 1 89.5 271 PHE A C 1
ATOM 2119 O O . PHE A 1 271 ? 7.312 9.156 9.242 1 89.5 271 PHE A O 1
ATOM 2126 N N . PHE A 1 272 ? 5.383 8.273 9.836 1 86.44 272 PHE A N 1
ATOM 2127 C CA . PHE A 1 272 ? 5.492 8.766 11.203 1 86.44 272 PHE A CA 1
ATOM 2128 C C . PHE A 1 272 ? 6.629 8.07 11.945 1 86.44 272 PHE A C 1
ATOM 2130 O O . PHE A 1 272 ? 7.309 8.68 12.766 1 86.44 272 PHE A O 1
ATOM 2137 N N . LEU A 1 273 ? 6.711 6.805 11.656 1 91.25 273 LEU A N 1
ATOM 2138 C CA . LEU A 1 273 ? 7.84 6.078 12.234 1 91.25 273 LEU A CA 1
ATOM 2139 C C . LEU A 1 273 ? 9.164 6.695 11.789 1 91.25 273 LEU A C 1
ATOM 2141 O O . LEU A 1 273 ? 10.055 6.918 12.609 1 91.25 273 LEU A O 1
ATOM 2145 N N . LYS A 1 274 ? 9.305 6.945 10.5 1 89.19 274 LYS A N 1
ATOM 2146 C CA . LYS A 1 274 ? 10.508 7.547 9.945 1 89.19 274 LYS A CA 1
ATOM 2147 C C . LYS A 1 274 ? 10.742 8.945 10.508 1 89.19 274 LYS A C 1
ATOM 2149 O O . LYS A 1 274 ? 11.883 9.328 10.781 1 89.19 274 LYS A O 1
ATOM 2154 N N . LEU A 1 275 ? 9.688 9.703 10.609 1 84.62 275 LEU A N 1
ATOM 2155 C CA . LEU A 1 275 ? 9.766 11.047 11.18 1 84.62 275 LEU A CA 1
ATOM 2156 C C . LEU A 1 275 ? 10.375 11.008 12.578 1 84.62 275 LEU A C 1
ATOM 2158 O O . LEU A 1 275 ? 11.211 11.852 12.914 1 84.62 275 LEU A O 1
ATOM 2162 N N . GLY A 1 276 ? 9.969 10.047 13.359 1 86.56 276 GLY A N 1
ATOM 2163 C CA . GLY A 1 276 ? 10.547 9.867 14.68 1 86.56 276 GLY A CA 1
ATOM 2164 C C . GLY A 1 276 ? 12.016 9.508 14.641 1 86.56 276 GLY A C 1
ATOM 2165 O O . GLY A 1 276 ? 12.797 9.969 15.477 1 86.56 276 GLY A O 1
ATOM 2166 N N . MET A 1 277 ? 12.328 8.734 13.719 1 89.12 277 MET A N 1
ATOM 2167 C CA . MET A 1 277 ? 13.711 8.266 13.609 1 89.12 277 MET A CA 1
ATOM 2168 C C . MET A 1 277 ? 14.648 9.422 13.273 1 89.12 277 MET A C 1
ATOM 2170 O O . MET A 1 277 ? 15.852 9.336 13.516 1 89.12 277 MET A O 1
ATOM 2174 N N . GLU A 1 278 ? 14.141 10.445 12.695 1 84.25 278 GLU A N 1
ATOM 2175 C CA . GLU A 1 278 ? 14.945 11.594 12.281 1 84.25 278 GLU A CA 1
ATOM 2176 C C . GLU A 1 278 ? 15.172 12.562 13.445 1 84.25 278 GLU A C 1
ATOM 2178 O O . GLU A 1 278 ? 15.938 13.516 13.32 1 84.25 278 GLU A O 1
ATOM 2183 N N . VAL A 1 279 ? 14.516 12.281 14.531 1 82 279 VAL A N 1
ATOM 2184 C CA . VAL A 1 279 ? 14.664 13.125 15.711 1 82 279 VAL A CA 1
ATOM 2185 C C . VAL A 1 279 ? 15.969 12.789 16.422 1 82 279 VAL A C 1
ATOM 2187 O O . VAL A 1 279 ? 16.156 11.656 16.891 1 82 279 VAL A O 1
ATOM 2190 N N . ASN A 1 280 ? 16.812 13.727 16.5 1 82.5 280 ASN A N 1
ATOM 2191 C CA . ASN A 1 280 ? 18.047 13.547 17.234 1 82.5 280 ASN A CA 1
ATOM 2192 C C . ASN A 1 280 ? 17.875 13.828 18.719 1 82.5 280 ASN A C 1
ATOM 2194 O O . ASN A 1 280 ? 18.125 14.945 19.172 1 82.5 280 ASN A O 1
ATOM 2198 N N . ILE A 1 281 ? 17.562 12.797 19.453 1 80 281 ILE A N 1
ATOM 2199 C CA . ILE A 1 281 ? 17.312 12.953 20.875 1 80 281 ILE A CA 1
ATOM 2200 C C . ILE A 1 281 ? 18.625 13.203 21.625 1 80 281 ILE A C 1
ATOM 2202 O O . ILE A 1 281 ? 18.625 13.734 22.734 1 80 281 ILE A O 1
ATOM 2206 N N . ARG A 1 282 ? 19.734 12.852 21.078 1 81.38 282 ARG A N 1
ATOM 2207 C CA . ARG A 1 282 ? 21.047 13.008 21.703 1 81.38 282 ARG A CA 1
ATOM 2208 C C . ARG A 1 282 ? 21.469 14.477 21.734 1 81.38 282 ARG A C 1
ATOM 2210 O O . ARG A 1 282 ? 22.297 14.867 22.547 1 81.38 282 ARG A O 1
ATOM 2217 N N . ALA A 1 283 ? 20.766 15.211 20.922 1 75.19 283 ALA A N 1
ATOM 2218 C CA . ALA A 1 283 ? 21.078 16.641 20.844 1 75.19 283 ALA A CA 1
ATOM 2219 C C . ALA A 1 283 ? 20.266 17.453 21.828 1 75.19 283 ALA A C 1
ATOM 2221 O O . ALA A 1 283 ? 20.484 18.641 22.016 1 75.19 283 ALA A O 1
ATOM 2222 N N . ILE A 1 284 ? 19.344 16.797 22.5 1 77.25 284 ILE A N 1
ATOM 2223 C CA . ILE A 1 284 ? 18.438 17.5 23.391 1 77.25 284 ILE A CA 1
ATOM 2224 C C . ILE A 1 284 ? 19.172 17.938 24.656 1 77.25 284 ILE A C 1
ATOM 2226 O O . ILE A 1 284 ? 19.812 17.125 25.328 1 77.25 284 ILE A O 1
ATOM 2230 N N . ASN A 1 285 ? 19.281 19.188 24.844 1 78.06 285 ASN A N 1
ATOM 2231 C CA . ASN A 1 285 ? 19.875 19.781 26.031 1 78.06 285 ASN A CA 1
ATOM 2232 C C . ASN A 1 285 ? 18.859 20.594 26.828 1 78.06 285 ASN A C 1
ATOM 2234 O O . ASN A 1 285 ? 17.688 20.688 26.438 1 78.06 285 ASN A O 1
ATOM 2238 N N . PHE A 1 286 ? 19.203 21.016 27.984 1 75.75 286 PHE A N 1
ATOM 2239 C CA . PHE A 1 286 ? 18.328 21.75 28.891 1 75.75 286 PHE A CA 1
ATOM 2240 C C . PHE A 1 286 ? 17.719 22.953 28.188 1 75.75 286 PHE A C 1
ATOM 2242 O O . PHE A 1 286 ? 16.562 23.328 28.469 1 75.75 286 PHE A O 1
ATOM 2249 N N . ASN A 1 287 ? 18.406 23.562 27.328 1 77.44 287 ASN A N 1
ATOM 2250 C CA . ASN A 1 287 ? 17.922 24.719 26.609 1 77.44 287 ASN A CA 1
ATOM 2251 C C . ASN A 1 287 ? 16.766 24.375 25.672 1 77.44 287 ASN A C 1
ATOM 2253 O O . ASN A 1 287 ? 15.945 25.234 25.344 1 77.44 287 ASN A O 1
ATOM 2257 N N . TYR A 1 288 ? 16.609 23.172 25.438 1 81.81 288 TYR A N 1
ATOM 2258 C CA . TYR A 1 288 ? 15.555 22.703 24.547 1 81.81 288 TYR A CA 1
ATOM 2259 C C . TYR A 1 288 ? 14.203 22.719 25.25 1 81.81 288 TYR A C 1
ATOM 2261 O O . TYR A 1 288 ? 13.172 22.969 24.625 1 81.81 288 TYR A O 1
ATOM 2269 N N . PHE A 1 289 ? 14.273 22.625 26.547 1 85.94 289 PHE A N 1
ATOM 2270 C CA . PHE A 1 289 ? 13.023 22.547 27.281 1 85.94 289 PHE A CA 1
ATOM 2271 C C . PHE A 1 289 ? 12.312 23.891 27.312 1 85.94 289 PHE A C 1
ATOM 2273 O O . PHE A 1 289 ? 11.078 23.953 27.266 1 85.94 289 PHE A O 1
ATOM 2280 N N . GLU A 1 290 ? 13.109 24.891 27.406 1 89.56 290 GLU A N 1
ATOM 2281 C CA . GLU A 1 290 ? 12.523 26.234 27.375 1 89.56 290 GLU A CA 1
ATOM 2282 C C . GLU A 1 290 ? 11.852 26.516 26.031 1 89.56 290 GLU A C 1
ATOM 2284 O O . GLU A 1 290 ? 10.742 27.047 25.984 1 89.56 290 GLU A O 1
ATOM 2289 N N . ILE A 1 291 ? 12.531 26.172 25.047 1 91.62 291 ILE A N 1
ATOM 2290 C CA . ILE A 1 291 ? 12.008 26.375 23.703 1 91.62 291 ILE A CA 1
ATOM 2291 C C . ILE A 1 291 ? 10.742 25.547 23.5 1 91.62 291 ILE A C 1
ATOM 2293 O O . ILE A 1 291 ? 9.75 26.031 22.953 1 91.62 291 ILE A O 1
ATOM 2297 N N . ILE A 1 292 ? 10.789 24.344 23.953 1 91.88 292 ILE A N 1
ATOM 2298 C CA . ILE A 1 292 ? 9.648 23.422 23.844 1 91.88 292 ILE A CA 1
ATOM 2299 C C . ILE A 1 292 ? 8.453 24.016 24.578 1 91.88 292 ILE A C 1
ATOM 2301 O O . ILE A 1 292 ? 7.34 24.062 24.047 1 91.88 292 ILE A O 1
ATOM 2305 N N . PHE A 1 293 ? 8.727 24.453 25.734 1 92.62 293 PHE A N 1
ATOM 2306 C CA . PHE A 1 293 ? 7.672 25 26.578 1 92.62 293 PHE A CA 1
ATOM 2307 C C . PHE A 1 293 ? 7.059 26.25 25.922 1 92.62 293 PHE A C 1
ATOM 2309 O O . PHE A 1 293 ? 5.836 26.375 25.859 1 92.62 293 PHE A O 1
ATOM 2316 N N . ILE A 1 294 ? 7.871 27.125 25.484 1 94.12 294 ILE A N 1
ATOM 2317 C CA . ILE A 1 294 ? 7.418 28.375 24.875 1 94.12 294 ILE A CA 1
ATOM 2318 C C . ILE A 1 294 ? 6.57 28.078 23.641 1 94.12 294 ILE A C 1
ATOM 2320 O O . ILE A 1 294 ? 5.5 28.656 23.453 1 94.12 294 ILE A O 1
ATOM 2324 N N . ILE A 1 295 ? 7.016 27.203 22.828 1 94.19 295 ILE A N 1
ATOM 2325 C CA . ILE A 1 295 ? 6.324 26.891 21.594 1 94.19 295 ILE A CA 1
ATOM 2326 C C . ILE A 1 295 ? 4.984 26.219 21.891 1 94.19 295 ILE A C 1
ATOM 2328 O O . ILE A 1 295 ? 3.957 26.594 21.312 1 94.19 295 ILE A O 1
ATOM 2332 N N . ILE A 1 296 ? 4.977 25.281 22.797 1 93.38 296 ILE A N 1
ATOM 2333 C CA . ILE A 1 296 ? 3.766 24.547 23.125 1 93.38 296 ILE A CA 1
ATOM 2334 C C . ILE A 1 296 ? 2.734 25.484 23.75 1 93.38 296 ILE A C 1
ATOM 2336 O O . ILE A 1 296 ? 1.592 25.547 23.281 1 93.38 296 ILE A O 1
ATOM 2340 N N . VAL A 1 297 ? 3.133 26.219 24.719 1 94.62 297 VAL A N 1
ATOM 2341 C CA . VAL A 1 297 ? 2.215 27.078 25.469 1 94.62 297 VAL A CA 1
ATOM 2342 C C . VAL A 1 297 ? 1.71 28.203 24.578 1 94.62 297 VAL A C 1
ATOM 2344 O O . VAL A 1 297 ? 0.513 28.5 24.547 1 94.62 297 VAL A O 1
ATOM 2347 N N . SER A 1 298 ? 2.609 28.828 23.875 1 95.81 298 SER A N 1
ATOM 2348 C CA . SER A 1 298 ? 2.207 29.922 23.016 1 95.81 298 SER A CA 1
ATOM 2349 C C . SER A 1 298 ? 1.258 29.453 21.922 1 95.81 298 SER A C 1
ATOM 2351 O O . SER A 1 298 ? 0.258 30.109 21.625 1 95.81 298 SER A O 1
ATOM 2353 N N . SER A 1 299 ? 1.592 28.328 21.281 1 94.31 299 SER A N 1
ATOM 2354 C CA . SER A 1 299 ? 0.755 27.812 20.203 1 94.31 299 SER A CA 1
ATOM 2355 C C . SER A 1 299 ? -0.653 27.5 20.703 1 94.31 299 SER A C 1
ATOM 2357 O O . SER A 1 299 ? -1.639 27.859 20.062 1 94.31 299 SER A O 1
ATOM 2359 N N . ILE A 1 300 ? -0.765 26.859 21.875 1 93.25 300 ILE A N 1
ATOM 2360 C CA . ILE A 1 300 ? -2.049 26.438 22.422 1 93.25 300 ILE A CA 1
ATOM 2361 C C . ILE A 1 300 ? -2.869 27.672 22.812 1 93.25 300 ILE A C 1
ATOM 2363 O O . ILE A 1 300 ? -4.059 27.75 22.5 1 93.25 300 ILE A O 1
ATOM 2367 N N . ILE A 1 301 ? -2.258 28.625 23.406 1 95.06 301 ILE A N 1
ATOM 2368 C CA . ILE A 1 301 ? -2.951 29.812 23.875 1 95.06 301 ILE A CA 1
ATOM 2369 C C . ILE A 1 301 ? -3.434 30.625 22.672 1 95.06 301 ILE A C 1
ATOM 2371 O O . ILE A 1 301 ? -4.586 31.062 22.641 1 95.06 301 ILE A O 1
ATOM 2375 N N . LEU A 1 302 ? -2.58 30.844 21.75 1 95.38 302 LEU A N 1
ATOM 2376 C CA . LEU A 1 302 ? -2.908 31.656 20.594 1 95.38 302 LEU A CA 1
ATOM 2377 C C . LEU A 1 302 ? -4.016 31.016 19.766 1 95.38 302 LEU A C 1
ATOM 2379 O O . LEU A 1 302 ? -4.906 31.703 19.266 1 95.38 302 LEU A O 1
ATOM 2383 N N . LYS A 1 303 ? -3.906 29.703 19.578 1 93.94 303 LYS A N 1
ATOM 2384 C CA . LYS A 1 303 ? -4.938 29 18.828 1 93.94 303 LYS A CA 1
ATOM 2385 C C . LYS A 1 303 ? -6.277 29.047 19.562 1 93.94 303 LYS A C 1
ATOM 2387 O O . LYS A 1 303 ? -7.328 29.219 18.938 1 93.94 303 LYS A O 1
ATOM 2392 N N . PHE A 1 304 ? -6.219 28.812 20.828 1 94.38 304 PHE A N 1
ATOM 2393 C CA . PHE A 1 304 ? -7.438 28.859 21.625 1 94.38 304 PHE A CA 1
ATOM 2394 C C . PHE A 1 304 ? -8.078 30.234 21.531 1 94.38 304 PHE A C 1
ATOM 2396 O O . PHE A 1 304 ? -9.289 30.359 21.328 1 94.38 304 PHE A O 1
ATOM 2403 N N . LEU A 1 305 ? -7.316 31.25 21.734 1 95.81 305 LEU A N 1
ATOM 2404 C CA . LEU A 1 305 ? -7.812 32.625 21.688 1 95.81 305 LEU A CA 1
ATOM 2405 C C . LEU A 1 305 ? -8.406 32.969 20.328 1 95.81 305 LEU A C 1
ATOM 2407 O O . LEU A 1 305 ? -9.445 33.625 20.234 1 95.81 305 LEU A O 1
ATOM 2411 N N . SER A 1 306 ? -7.738 32.531 19.297 1 95.69 306 SER A N 1
ATOM 2412 C CA . SER A 1 306 ? -8.211 32.812 17.953 1 95.69 306 SER A CA 1
ATOM 2413 C C . SER A 1 306 ? -9.57 32.156 17.688 1 95.69 306 SER A C 1
ATOM 2415 O O . SER A 1 306 ? -10.477 32.812 17.156 1 95.69 306 SER A O 1
ATOM 2417 N N . GLY A 1 307 ? -9.68 30.906 18.031 1 94.25 307 GLY A N 1
ATOM 2418 C CA . GLY A 1 307 ? -10.953 30.234 17.875 1 94.25 307 GLY A CA 1
ATOM 2419 C C . GLY A 1 307 ? -12.062 30.828 18.703 1 94.25 307 GLY A C 1
ATOM 2420 O O . GLY A 1 307 ? -13.188 31.016 18.234 1 94.25 307 GLY A O 1
ATOM 2421 N N . TYR A 1 308 ? -11.703 31.141 19.938 1 95.31 308 TYR A N 1
ATOM 2422 C CA . TYR A 1 308 ? -12.688 31.703 20.859 1 95.31 308 TYR A CA 1
ATOM 2423 C C . TYR A 1 308 ? -13.195 33.062 20.359 1 95.31 308 TYR A C 1
ATOM 2425 O O . TYR A 1 308 ? -14.398 33.312 20.359 1 95.31 308 TYR A O 1
ATOM 2433 N N . ILE A 1 309 ? -12.328 33.938 20 1 96.44 309 ILE A N 1
ATOM 2434 C CA . ILE A 1 309 ? -12.68 35.281 19.547 1 96.44 309 ILE A CA 1
ATOM 2435 C C . ILE A 1 309 ? -13.539 35.156 18.281 1 96.44 309 ILE A C 1
ATOM 2437 O O . ILE A 1 309 ? -14.555 35.875 18.156 1 96.44 309 ILE A O 1
ATOM 2441 N N . ALA A 1 310 ? -13.156 34.312 17.344 1 95.69 310 ALA A N 1
ATOM 2442 C CA . ALA A 1 310 ? -13.891 34.156 16.094 1 95.69 310 ALA A CA 1
ATOM 2443 C C . ALA A 1 310 ? -15.312 33.656 16.344 1 95.69 310 ALA A C 1
ATOM 2445 O O . ALA A 1 310 ? -16.266 34.188 15.75 1 95.69 310 ALA A O 1
ATOM 2446 N N . LEU A 1 311 ? -15.469 32.688 17.188 1 95.06 311 LEU A N 1
ATOM 2447 C CA . LEU A 1 311 ? -16.781 32.125 17.453 1 95.06 311 LEU A CA 1
ATOM 2448 C C . LEU A 1 311 ? -17.656 33.062 18.25 1 95.06 311 LEU A C 1
ATOM 2450 O O . LEU A 1 311 ? -18.875 33.125 18.078 1 95.06 311 LEU A O 1
ATOM 2454 N N . LYS A 1 312 ? -17.016 33.844 19.125 1 95.69 312 LYS A N 1
ATOM 2455 C CA . LYS A 1 312 ? -17.766 34.844 19.859 1 95.69 312 LYS A CA 1
ATOM 2456 C C . LYS A 1 312 ? -18.297 35.938 18.938 1 95.69 312 LYS A C 1
ATOM 2458 O O . LYS A 1 312 ? -19.422 36.406 19.109 1 95.69 312 LYS A O 1
ATOM 2463 N N . LEU A 1 313 ? -17.562 36.281 18.016 1 95.19 313 LEU A N 1
ATOM 2464 C CA . LEU A 1 313 ? -17.969 37.25 17.031 1 95.19 313 LEU A CA 1
ATOM 2465 C C . LEU A 1 313 ? -19.141 36.719 16.188 1 95.19 313 LEU A C 1
ATOM 2467 O O . LEU A 1 313 ? -19.984 37.5 15.734 1 95.19 313 LEU A O 1
ATOM 2471 N N . LEU A 1 314 ? -19.141 35.438 15.977 1 94.06 314 LEU A N 1
ATOM 2472 C CA . LEU A 1 314 ? -20.203 34.812 15.219 1 94.06 314 LEU A CA 1
ATOM 2473 C C . LEU A 1 314 ? -21.422 34.531 16.094 1 94.06 314 LEU A C 1
ATOM 2475 O O . LEU A 1 314 ? -22.375 33.875 15.664 1 94.06 314 LEU A O 1
ATOM 2479 N N . LYS A 1 315 ? -21.359 34.875 17.328 1 93.06 315 LYS A N 1
ATOM 2480 C CA . LYS A 1 315 ? -22.469 34.875 18.281 1 93.06 315 LYS A CA 1
ATOM 2481 C C . LYS A 1 315 ? -22.812 33.469 18.75 1 93.06 315 LYS A C 1
ATOM 2483 O O . LYS A 1 315 ? -24 33.125 18.891 1 93.06 315 LYS A O 1
ATOM 2488 N N . TYR A 1 316 ? -21.828 32.719 18.828 1 93.25 316 TYR A N 1
ATOM 2489 C CA . TYR A 1 316 ? -22.047 31.406 19.438 1 93.25 316 TYR A CA 1
ATOM 2490 C C . TYR A 1 316 ? -22.031 31.516 20.969 1 93.25 316 TYR A C 1
ATOM 2492 O O . TYR A 1 316 ? -21.516 32.469 21.516 1 93.25 316 TYR A O 1
ATOM 2500 N N . ASP A 1 317 ? -22.609 30.516 21.625 1 93.06 317 ASP A N 1
ATOM 2501 C CA . ASP A 1 317 ? -22.656 30.516 23.078 1 93.06 317 ASP A CA 1
ATOM 2502 C C . ASP A 1 317 ? -21.297 30.172 23.672 1 93.06 317 ASP A C 1
ATOM 2504 O O . ASP A 1 317 ? -20.422 29.641 22.969 1 93.06 317 ASP A O 1
ATOM 2508 N N . LYS A 1 318 ? -21.094 30.5 24.938 1 92.69 318 LYS A N 1
ATOM 2509 C CA . LYS A 1 318 ? -19.812 30.344 25.609 1 92.69 318 LYS A CA 1
ATOM 2510 C C . LYS A 1 318 ? -19.328 28.891 25.531 1 92.69 318 LYS A C 1
ATOM 2512 O O . LYS A 1 318 ? -18.156 28.641 25.297 1 92.69 318 LYS A O 1
ATOM 2517 N N . ARG A 1 319 ? -20.234 28.031 25.656 1 91.88 319 ARG A N 1
ATOM 2518 C CA . ARG A 1 319 ? -19.891 26.609 25.609 1 91.88 319 ARG A CA 1
ATOM 2519 C C . ARG A 1 319 ? -19.422 26.219 24.219 1 91.88 319 ARG A C 1
ATOM 2521 O O . ARG A 1 319 ? -18.438 25.484 24.062 1 91.88 319 ARG A O 1
ATOM 2528 N N . GLU A 1 320 ? -20.141 26.656 23.297 1 92.12 320 GLU A N 1
ATOM 2529 C CA . GLU A 1 320 ? -19.797 26.359 21.922 1 92.12 320 GLU A CA 1
ATOM 2530 C C . GLU A 1 320 ? -18.469 27 21.531 1 92.12 320 GLU A C 1
ATOM 2532 O O . GLU A 1 320 ? -17.688 26.422 20.75 1 92.12 320 GLU A O 1
ATOM 2537 N N . CYS A 1 321 ? -18.234 28.172 22.109 1 94.56 321 CYS A N 1
ATOM 2538 C CA . CYS A 1 321 ? -16.984 28.875 21.844 1 94.56 321 CYS A CA 1
ATOM 2539 C C . CYS A 1 321 ? -15.797 28.094 22.406 1 94.56 321 CYS A C 1
ATOM 2541 O O . CYS A 1 321 ? -14.766 27.984 21.75 1 94.56 321 CYS A O 1
ATOM 2543 N N . ILE A 1 322 ? -15.945 27.547 23.562 1 93 322 ILE A N 1
ATOM 2544 C CA . ILE A 1 322 ? -14.867 26.812 24.203 1 93 322 ILE A CA 1
ATOM 2545 C C . ILE A 1 322 ? -14.609 25.516 23.453 1 93 322 ILE A C 1
ATOM 2547 O O . ILE A 1 322 ? -13.453 25.172 23.156 1 93 322 ILE A O 1
ATOM 2551 N N . VAL A 1 323 ? -15.703 24.859 23.047 1 89.75 323 VAL A N 1
ATOM 2552 C CA . VAL A 1 323 ? -15.602 23.594 22.344 1 89.75 323 VAL A CA 1
ATOM 2553 C C . VAL A 1 323 ? -14.961 23.828 20.969 1 89.75 323 VAL A C 1
ATOM 2555 O O . VAL A 1 323 ? -14.055 23.094 20.562 1 89.75 323 VAL A O 1
ATOM 2558 N N . GLY A 1 324 ? -15.438 24.781 20.344 1 90.44 324 GLY A N 1
ATOM 2559 C CA . GLY A 1 324 ? -14.906 25.094 19.031 1 90.44 324 GLY A CA 1
ATOM 2560 C C . GLY A 1 324 ? -13.453 25.516 19.062 1 90.44 324 GLY A C 1
ATOM 2561 O O . GLY A 1 324 ? -12.672 25.125 18.188 1 90.44 324 GLY A O 1
ATOM 2562 N N . ALA A 1 325 ? -13.125 26.328 20.016 1 92.75 325 ALA A N 1
ATOM 2563 C CA . ALA A 1 325 ? -11.742 26.797 20.156 1 92.75 325 ALA A CA 1
ATOM 2564 C C . ALA A 1 325 ? -10.797 25.625 20.438 1 92.75 325 ALA A C 1
ATOM 2566 O O . ALA A 1 325 ? -9.695 25.562 19.875 1 92.75 325 ALA A O 1
ATOM 2567 N N . MET A 1 326 ? -11.172 24.781 21.203 1 90.19 326 MET A N 1
ATOM 2568 C CA . MET A 1 326 ? -10.352 23.609 21.531 1 90.19 326 MET A CA 1
ATOM 2569 C C . MET A 1 326 ? -10.148 22.719 20.297 1 90.19 326 MET A C 1
ATOM 2571 O O . MET A 1 326 ? -9.086 22.125 20.141 1 90.19 326 MET A O 1
ATOM 2575 N N . LEU A 1 327 ? -11.094 22.703 19.469 1 87.31 327 LEU A N 1
ATOM 2576 C CA . LEU A 1 327 ? -11.055 21.844 18.297 1 87.31 327 LEU A CA 1
ATOM 2577 C C . LEU A 1 327 ? -10.062 22.375 17.266 1 87.31 327 LEU A C 1
ATOM 2579 O O . LEU A 1 327 ? -9.617 21.641 16.391 1 87.31 327 LEU A O 1
ATOM 2583 N N . THR A 1 328 ? -9.664 23.594 17.438 1 87.62 328 THR A N 1
ATOM 2584 C CA . THR A 1 328 ? -8.758 24.188 16.469 1 87.62 328 THR A CA 1
ATOM 2585 C C . THR A 1 328 ? -7.305 24.031 16.906 1 87.62 328 THR A C 1
ATOM 2587 O O . THR A 1 328 ? -6.383 24.375 16.172 1 87.62 328 THR A O 1
ATOM 2590 N N . ILE A 1 329 ? -7.035 23.453 18.016 1 88.25 329 ILE A N 1
ATOM 2591 C CA . ILE A 1 329 ? -5.715 23.438 18.641 1 88.25 329 ILE A CA 1
ATOM 2592 C C . ILE A 1 329 ? -4.898 22.266 18.094 1 88.25 329 ILE A C 1
ATOM 2594 O O . ILE A 1 329 ? -3.711 22.406 17.797 1 88.25 329 ILE A O 1
ATOM 2598 N N . PRO A 1 330 ? -5.461 21.109 17.922 1 81.81 330 PRO A N 1
ATOM 2599 C CA . PRO A 1 330 ? -4.656 19.938 17.562 1 81.81 330 PRO A CA 1
ATOM 2600 C C . PRO A 1 330 ? -3.959 20.109 16.203 1 81.81 330 PRO A C 1
ATOM 2602 O O . PRO A 1 330 ? -4.543 20.641 15.266 1 81.81 330 PRO A O 1
ATOM 2605 N N . LYS A 1 331 ? -2.668 19.688 16.266 1 80.69 331 LYS A N 1
ATOM 2606 C CA . LYS A 1 331 ? -1.814 19.766 15.086 1 80.69 331 LYS A CA 1
ATOM 2607 C C . LYS A 1 331 ? -1.145 18.422 14.797 1 80.69 331 LYS A C 1
ATOM 2609 O O . LYS A 1 331 ? -0.607 17.781 15.703 1 80.69 331 LYS A O 1
ATOM 2614 N N . ILE A 1 332 ? -1.246 17.953 13.547 1 74.56 332 ILE A N 1
ATOM 2615 C CA . ILE A 1 332 ? -0.554 16.703 13.25 1 74.56 332 ILE A CA 1
ATOM 2616 C C . ILE A 1 332 ? 0.068 16.781 11.852 1 74.56 332 ILE A C 1
ATOM 2618 O O . ILE A 1 332 ? 1.248 17.109 11.711 1 74.56 332 ILE A O 1
ATOM 2622 N N . SER A 1 333 ? -0.771 16.656 10.797 1 74.56 333 SER A N 1
ATOM 2623 C CA . SER A 1 333 ? -0.29 16.344 9.453 1 74.56 333 SER A CA 1
ATOM 2624 C C . SER A 1 333 ? 0.487 17.5 8.852 1 74.56 333 SER A C 1
ATOM 2626 O O . SER A 1 333 ? 1.714 17.453 8.75 1 74.56 333 SER A O 1
ATOM 2628 N N . ALA A 1 334 ? -0.076 18.625 8.719 1 77.19 334 ALA A N 1
ATOM 2629 C CA . ALA A 1 334 ? 0.525 19.75 8.008 1 77.19 334 ALA A CA 1
ATOM 2630 C C . ALA A 1 334 ? 1.674 20.359 8.812 1 77.19 334 ALA A C 1
ATOM 2632 O O . ALA A 1 334 ? 2.699 20.75 8.25 1 77.19 334 ALA A O 1
ATOM 2633 N N . SER A 1 335 ? 1.518 20.359 10.109 1 85.5 335 SER A N 1
ATOM 2634 C CA . SER A 1 335 ? 2.543 20.953 10.961 1 85.5 335 SER A CA 1
ATOM 2635 C C . SER A 1 335 ? 3.809 20.109 10.977 1 85.5 335 SER A C 1
ATOM 2637 O O . SER A 1 335 ? 4.922 20.625 10.898 1 85.5 335 SER A O 1
ATOM 2639 N N . LEU A 1 336 ? 3.615 18.891 11.016 1 84.19 336 LEU A N 1
ATOM 2640 C CA . LEU A 1 336 ? 4.762 17.984 11.07 1 84.19 336 LEU A CA 1
ATOM 2641 C C . LEU A 1 336 ? 5.488 17.953 9.734 1 84.19 336 LEU A C 1
ATOM 2643 O O . LEU A 1 336 ? 6.719 17.891 9.688 1 84.19 336 LEU A O 1
ATOM 2647 N N . VAL A 1 337 ? 4.723 17.969 8.742 1 82.44 337 VAL A N 1
ATOM 2648 C CA . VAL A 1 337 ? 5.309 17.984 7.41 1 82.44 337 VAL A CA 1
ATOM 2649 C C . VAL A 1 337 ? 6.074 19.281 7.191 1 82.44 337 VAL A C 1
ATOM 2651 O O . VAL A 1 337 ? 7.184 19.281 6.652 1 82.44 337 VAL A O 1
ATOM 2654 N N . ALA A 1 338 ? 5.477 20.328 7.582 1 87.25 338 ALA A N 1
ATOM 2655 C CA . ALA A 1 338 ? 6.137 21.625 7.469 1 87.25 338 ALA A CA 1
ATOM 2656 C C . ALA A 1 338 ? 7.434 21.656 8.273 1 87.25 338 ALA A C 1
ATOM 2658 O O . ALA A 1 338 ? 8.445 22.203 7.816 1 87.25 338 ALA A O 1
ATOM 2659 N N . ALA A 1 339 ? 7.344 21.094 9.438 1 89.62 339 ALA A N 1
ATOM 2660 C CA . ALA A 1 339 ? 8.531 21.047 10.289 1 89.62 339 ALA A CA 1
ATOM 2661 C C . ALA A 1 339 ? 9.625 20.203 9.648 1 89.62 339 ALA A C 1
ATOM 2663 O O . ALA A 1 339 ? 10.805 20.547 9.719 1 89.62 339 ALA A O 1
ATOM 2664 N N . TYR A 1 340 ? 9.172 19.156 9.102 1 86.62 340 TYR A N 1
ATOM 2665 C CA . TYR A 1 340 ? 10.125 18.266 8.453 1 86.62 340 TYR A CA 1
ATOM 2666 C C . TYR A 1 340 ? 10.812 18.953 7.281 1 86.62 340 TYR A C 1
ATOM 2668 O O . TYR A 1 340 ? 12.031 18.875 7.129 1 86.62 340 TYR A O 1
ATOM 2676 N N . ILE A 1 341 ? 10.086 19.609 6.508 1 85.75 341 ILE A N 1
ATOM 2677 C CA . ILE A 1 341 ? 10.625 20.328 5.363 1 85.75 341 ILE A CA 1
ATOM 2678 C C . ILE A 1 341 ? 11.539 21.453 5.852 1 85.75 341 ILE A C 1
ATOM 2680 O O . ILE A 1 341 ? 12.609 21.688 5.285 1 85.75 341 ILE A O 1
ATOM 2684 N N . GLY A 1 342 ? 11.117 22.141 6.859 1 91.06 342 GLY A N 1
ATOM 2685 C CA . GLY A 1 342 ? 11.914 23.219 7.426 1 91.06 342 GLY A CA 1
ATOM 2686 C C . GLY A 1 342 ? 13.266 22.766 7.934 1 91.06 342 GLY A C 1
ATOM 2687 O O . GLY A 1 342 ? 14.266 23.469 7.777 1 91.06 342 GLY A O 1
ATOM 2688 N N . LEU A 1 343 ? 13.281 21.625 8.523 1 89.94 343 LEU A N 1
ATOM 2689 C CA . LEU A 1 343 ? 14.531 21.078 9.023 1 89.94 343 LEU A CA 1
ATOM 2690 C C . LEU A 1 343 ? 15.469 20.703 7.875 1 89.94 343 LEU A C 1
ATOM 2692 O O . LEU A 1 343 ? 16.656 21.016 7.91 1 89.94 343 LEU A O 1
ATOM 2696 N N . ASN A 1 344 ? 14.914 20.094 6.883 1 87.5 344 ASN A N 1
ATOM 2697 C CA . ASN A 1 344 ? 15.703 19.625 5.75 1 87.5 344 ASN A CA 1
ATOM 2698 C C . ASN A 1 344 ? 16.281 20.781 4.945 1 87.5 344 ASN A C 1
ATOM 2700 O O . ASN A 1 344 ? 17.359 20.672 4.371 1 87.5 344 ASN A O 1
ATOM 2704 N N . LEU A 1 345 ? 15.578 21.891 4.887 1 89.5 345 LEU A N 1
ATOM 2705 C CA . LEU A 1 345 ? 16.031 23.062 4.148 1 89.5 345 LEU A CA 1
ATOM 2706 C C . LEU A 1 345 ? 16.844 24 5.043 1 89.5 345 LEU A C 1
ATOM 2708 O O . LEU A 1 345 ? 17.203 25.094 4.633 1 89.5 345 LEU A O 1
ATOM 2712 N N . ASN A 1 346 ? 17.016 23.562 6.297 1 92.12 346 ASN A N 1
ATOM 2713 C CA . ASN A 1 346 ? 17.797 24.312 7.281 1 92.12 346 ASN A CA 1
ATOM 2714 C C . ASN A 1 346 ? 17.156 25.672 7.582 1 92.12 346 ASN A C 1
ATOM 2716 O O . ASN A 1 346 ? 17.859 26.672 7.719 1 92.12 346 ASN A O 1
ATOM 2720 N N . ILE A 1 347 ? 15.922 25.703 7.523 1 92.75 347 ILE A N 1
ATOM 2721 C CA . ILE A 1 347 ? 15.172 26.906 7.891 1 92.75 347 ILE A CA 1
ATOM 2722 C C . ILE A 1 347 ? 15.016 26.969 9.406 1 92.75 347 ILE A C 1
ATOM 2724 O O . ILE A 1 347 ? 15.039 28.062 9.992 1 92.75 347 ILE A O 1
ATOM 2728 N N . ILE A 1 348 ? 14.836 25.766 9.961 1 92.38 348 ILE A N 1
ATOM 2729 C CA . ILE A 1 348 ? 14.758 25.656 11.414 1 92.38 348 ILE A CA 1
ATOM 2730 C C . ILE A 1 348 ? 15.812 24.672 11.922 1 92.38 348 ILE A C 1
ATOM 2732 O O . ILE A 1 348 ? 16.328 23.859 11.148 1 92.38 348 ILE A O 1
ATOM 2736 N N . ASN A 1 349 ? 16.094 24.844 13.156 1 90 349 ASN A N 1
ATOM 2737 C CA . ASN A 1 349 ? 17.094 23.953 13.758 1 90 349 ASN A CA 1
ATOM 2738 C C . ASN A 1 349 ? 16.422 22.766 14.461 1 90 349 ASN A C 1
ATOM 2740 O O . ASN A 1 349 ? 15.195 22.656 14.477 1 90 349 ASN A O 1
ATOM 2744 N N . GLU A 1 350 ? 17.203 21.922 15.031 1 88.31 350 GLU A N 1
ATOM 2745 C CA . GLU A 1 350 ? 16.75 20.672 15.641 1 88.31 350 GLU A CA 1
ATOM 2746 C C . GLU A 1 350 ? 15.875 20.938 16.859 1 88.31 350 GLU A C 1
ATOM 2748 O O . GLU A 1 350 ? 14.922 20.203 17.125 1 88.31 350 GLU A O 1
ATOM 2753 N N . SER A 1 351 ? 16.25 21.969 17.547 1 88.44 351 SER A N 1
ATOM 2754 C CA . SER A 1 351 ? 15.508 22.281 18.766 1 88.44 351 SER A CA 1
ATOM 2755 C C . SER A 1 351 ? 14.062 22.656 18.453 1 88.44 351 SER A C 1
ATOM 2757 O O . SER A 1 351 ? 13.133 22.203 19.125 1 88.44 351 SER A O 1
ATOM 2759 N N . VAL A 1 352 ? 13.891 23.469 17.422 1 91.19 352 VAL A N 1
ATOM 2760 C CA . VAL A 1 352 ? 12.547 23.859 17 1 91.19 352 VAL A CA 1
ATOM 2761 C C . VAL A 1 352 ? 11.797 22.672 16.438 1 91.19 352 VAL A C 1
ATOM 2763 O O . VAL A 1 352 ? 10.602 22.484 16.703 1 91.19 352 VAL A O 1
ATOM 2766 N N . PHE A 1 353 ? 12.5 21.891 15.734 1 90.44 353 PHE A N 1
ATOM 2767 C CA . PHE A 1 353 ? 11.914 20.688 15.141 1 90.44 353 PHE A CA 1
ATOM 2768 C C . PHE A 1 353 ? 11.367 19.766 16.219 1 90.44 353 PHE A C 1
ATOM 2770 O O . PHE A 1 353 ? 10.211 19.328 16.156 1 90.44 353 PHE A O 1
ATOM 2777 N N . ILE A 1 354 ? 12.094 19.5 17.219 1 87.19 354 ILE A N 1
ATOM 2778 C CA . ILE A 1 354 ? 11.711 18.625 18.328 1 87.19 354 ILE A CA 1
ATOM 2779 C C . ILE A 1 354 ? 10.523 19.234 19.078 1 87.19 354 ILE A C 1
ATOM 2781 O O . ILE A 1 354 ? 9.625 18.516 19.516 1 87.19 354 ILE A O 1
ATOM 2785 N N . SER A 1 355 ? 10.57 20.5 19.188 1 90.44 355 SER A N 1
ATOM 2786 C CA . SER A 1 355 ? 9.5 21.203 19.875 1 90.44 355 SER A CA 1
ATOM 2787 C C . SER A 1 355 ? 8.172 21.062 19.141 1 90.44 355 SER A C 1
ATOM 2789 O O . SER A 1 355 ? 7.117 20.938 19.781 1 90.44 355 SER A O 1
ATOM 2791 N N . ILE A 1 356 ? 8.227 21.125 17.844 1 90 356 ILE A N 1
ATOM 2792 C CA . ILE A 1 356 ? 7.008 21 17.047 1 90 356 ILE A CA 1
ATOM 2793 C C . ILE A 1 356 ? 6.473 19.578 17.156 1 90 356 ILE A C 1
ATOM 2795 O O . ILE A 1 356 ? 5.258 19.359 17.203 1 90 356 ILE A O 1
ATOM 2799 N N . ILE A 1 357 ? 7.348 18.641 17.156 1 85.88 357 ILE A N 1
ATOM 2800 C CA . ILE A 1 357 ? 6.938 17.25 17.359 1 85.88 357 ILE A CA 1
ATOM 2801 C C . ILE A 1 357 ? 6.242 17.109 18.703 1 85.88 357 ILE A C 1
ATOM 2803 O O . ILE A 1 357 ? 5.176 16.484 18.797 1 85.88 357 ILE A O 1
ATOM 2807 N N . ALA A 1 358 ? 6.867 17.641 19.672 1 86.06 358 ALA A N 1
ATOM 2808 C CA . ALA A 1 358 ? 6.285 17.609 21.016 1 86.06 358 ALA A CA 1
ATOM 2809 C C . ALA A 1 358 ? 4.922 18.281 21.047 1 86.06 358 ALA A C 1
ATOM 2811 O O . ALA A 1 358 ? 3.986 17.797 21.688 1 86.06 358 ALA A O 1
ATOM 2812 N N . LEU A 1 359 ? 4.875 19.406 20.422 1 87.38 359 LEU A N 1
ATOM 2813 C CA . LEU A 1 359 ? 3.621 20.141 20.312 1 87.38 359 LEU A CA 1
ATOM 2814 C C . LEU A 1 359 ? 2.541 19.281 19.672 1 87.38 359 LEU A C 1
ATOM 2816 O O . LEU A 1 359 ? 1.403 19.25 20.141 1 87.38 359 LEU A O 1
ATOM 2820 N N . SER A 1 360 ? 2.883 18.656 18.609 1 83.69 360 SER A N 1
ATOM 2821 C CA . SER A 1 360 ? 1.941 17.797 17.891 1 83.69 360 SER A CA 1
ATOM 2822 C C . SER A 1 360 ? 1.444 16.672 18.781 1 83.69 360 SER A C 1
ATOM 2824 O O . SER A 1 360 ? 0.248 16.375 18.812 1 83.69 360 SER A O 1
ATOM 2826 N N . VAL A 1 361 ? 2.354 16.125 19.516 1 78.44 361 VAL A N 1
ATOM 2827 C CA . VAL A 1 361 ? 2.031 15.008 20.406 1 78.44 361 VAL A CA 1
ATOM 2828 C C . VAL A 1 361 ? 1.122 15.492 21.531 1 78.44 361 VAL A C 1
ATOM 2830 O O . VAL A 1 361 ? 0.088 14.875 21.812 1 78.44 361 VAL A O 1
ATOM 2833 N N . ILE A 1 362 ? 1.451 16.484 22.094 1 83.19 362 ILE A N 1
ATOM 2834 C CA . ILE A 1 362 ? 0.735 16.984 23.25 1 83.19 362 ILE A CA 1
ATOM 2835 C C . ILE A 1 362 ? -0.632 17.516 22.844 1 83.19 362 ILE A C 1
ATOM 2837 O O . ILE A 1 362 ? -1.644 17.219 23.484 1 83.19 362 ILE A O 1
ATOM 2841 N N . SER A 1 363 ? -0.624 18.266 21.797 1 84.75 363 SER A N 1
ATOM 2842 C CA . SER A 1 363 ? -1.881 18.859 21.359 1 84.75 363 SER A CA 1
ATOM 2843 C C . SER A 1 363 ? -2.865 17.797 20.875 1 84.75 363 SER A C 1
ATOM 2845 O O . SER A 1 363 ? -4.074 17.938 21.078 1 84.75 363 SER A O 1
ATOM 2847 N N . SER A 1 364 ? -2.377 16.766 20.344 1 76.62 364 SER A N 1
ATOM 2848 C CA . SER A 1 364 ? -3.246 15.727 19.812 1 76.62 364 SER A CA 1
ATOM 2849 C C . SER A 1 364 ? -3.723 14.789 20.906 1 76.62 364 SER A C 1
ATOM 2851 O O . SER A 1 364 ? -4.723 14.086 20.734 1 76.62 364 SER A O 1
ATOM 2853 N N . THR A 1 365 ? -3.062 14.742 22.016 1 75.75 365 THR A N 1
ATOM 2854 C CA . THR A 1 365 ? -3.438 13.867 23.109 1 75.75 365 THR A CA 1
ATOM 2855 C C . THR A 1 365 ? -4.211 14.633 24.172 1 75.75 365 THR A C 1
ATOM 2857 O O . THR A 1 365 ? -5.246 14.164 24.656 1 75.75 365 THR A O 1
ATOM 2860 N N . LEU A 1 366 ? -3.74 15.711 24.5 1 78.88 366 LEU A N 1
ATOM 2861 C CA . LEU A 1 366 ? -4.281 16.469 25.625 1 78.88 366 LEU A CA 1
ATOM 2862 C C . LEU A 1 366 ? -5.617 17.094 25.266 1 78.88 366 LEU A C 1
ATOM 2864 O O . LEU A 1 366 ? -6.562 17.078 26.062 1 78.88 366 LEU A O 1
ATOM 2868 N N . ILE A 1 367 ? -5.715 17.594 24.109 1 78.5 367 ILE A N 1
ATOM 2869 C CA . ILE A 1 367 ? -6.883 18.391 23.75 1 78.5 367 ILE A CA 1
ATOM 2870 C C . ILE A 1 367 ? -8.109 17.484 23.656 1 78.5 367 ILE A C 1
ATOM 2872 O O . ILE A 1 367 ? -9.164 17.797 24.219 1 78.5 367 ILE A O 1
ATOM 2876 N N . PRO A 1 368 ? -8.055 16.359 22.969 1 76.25 368 PRO A N 1
ATOM 2877 C CA . PRO A 1 368 ? -9.219 15.477 22.953 1 76.25 368 PRO A CA 1
ATOM 2878 C C . PRO A 1 368 ? -9.641 15.031 24.359 1 76.25 368 PRO A C 1
ATOM 2880 O O . PRO A 1 368 ? -10.836 14.938 24.641 1 76.25 368 PRO A O 1
ATOM 2883 N N . THR A 1 369 ? -8.727 14.805 25.234 1 76.94 369 THR A N 1
ATOM 2884 C CA . THR A 1 369 ? -9.008 14.367 26.594 1 76.94 369 THR A CA 1
ATOM 2885 C C . THR A 1 369 ? -9.672 15.484 27.391 1 76.94 369 THR A C 1
ATOM 2887 O O . THR A 1 369 ? -10.656 15.25 28.094 1 76.94 369 THR A O 1
ATOM 2890 N N . VAL A 1 370 ? -9.164 16.609 27.266 1 83.19 370 VAL A N 1
ATOM 2891 C CA . VAL A 1 370 ? -9.703 17.766 28 1 83.19 370 VAL A CA 1
ATOM 2892 C C . VAL A 1 370 ? -11.102 18.078 27.484 1 83.19 370 VAL A C 1
ATOM 2894 O O . VAL A 1 370 ? -12 18.406 28.266 1 83.19 370 VAL A O 1
ATOM 2897 N N . LEU A 1 371 ? -11.258 18.016 26.203 1 84.12 371 LEU A N 1
ATOM 2898 C CA . LEU A 1 371 ? -12.547 18.312 25.594 1 84.12 371 LEU A CA 1
ATOM 2899 C C . LEU A 1 371 ? -13.602 17.312 26.047 1 84.12 371 LEU A C 1
ATOM 2901 O O . LEU A 1 371 ? -14.727 17.703 26.375 1 84.12 371 LEU A O 1
ATOM 2905 N N . LYS A 1 372 ? -13.297 16.109 26.062 1 79.44 372 LYS A N 1
ATOM 2906 C CA . LYS A 1 372 ? -14.227 15.078 26.5 1 79.44 372 LYS A CA 1
ATOM 2907 C C . LYS A 1 372 ? -14.609 15.273 27.969 1 79.44 372 LYS A C 1
ATOM 2909 O O . LYS A 1 372 ? -15.773 15.109 28.344 1 79.44 372 LYS A O 1
ATOM 2914 N N . ASN A 1 373 ? -13.672 15.57 28.797 1 80 373 ASN A N 1
ATOM 2915 C CA . ASN A 1 373 ? -13.945 15.828 30.203 1 80 373 ASN A CA 1
ATOM 2916 C C . ASN A 1 373 ? -14.82 17.062 30.391 1 80 373 ASN A C 1
ATOM 2918 O O . ASN A 1 373 ? -15.68 17.094 31.266 1 80 373 ASN A O 1
ATOM 2922 N N . TYR A 1 374 ? -14.508 18 29.578 1 82.25 374 TYR A N 1
ATOM 2923 C CA . TYR A 1 374 ? -15.289 19.234 29.641 1 82.25 374 TYR A CA 1
ATOM 2924 C C . TYR A 1 374 ? -16.75 18.984 29.266 1 82.25 374 TYR A C 1
ATOM 2926 O O . TYR A 1 374 ? -17.656 19.531 29.875 1 82.25 374 TYR A O 1
ATOM 2934 N N . LEU A 1 375 ? -16.969 18.172 28.266 1 79.69 375 LEU A N 1
ATOM 2935 C CA . LEU A 1 375 ? -18.328 17.875 27.797 1 79.69 375 LEU A CA 1
ATOM 2936 C C . LEU A 1 375 ? -19.031 16.922 28.75 1 79.69 375 LEU A C 1
ATOM 2938 O O . LEU A 1 375 ? -20.266 16.953 28.859 1 79.69 375 LEU A O 1
ATOM 2942 N N . ARG A 1 376 ? -18.375 15.984 29.234 1 68.69 376 ARG A N 1
ATOM 2943 C CA . ARG A 1 376 ? -18.969 15.062 30.219 1 68.69 376 ARG A CA 1
ATOM 2944 C C . ARG A 1 376 ? -19.359 15.797 31.484 1 68.69 376 ARG A C 1
ATOM 2946 O O . ARG A 1 376 ? -20.359 15.453 32.125 1 68.69 376 ARG A O 1
ATOM 2953 N N . GLY A 1 377 ? -18.438 16.562 32.062 1 57.72 377 GLY A N 1
ATOM 2954 C CA . GLY A 1 377 ? -18.75 17.328 33.25 1 57.72 377 GLY A CA 1
ATOM 2955 C C . GLY A 1 377 ? -19.875 18.328 33.062 1 57.72 377 GLY A C 1
ATOM 2956 O O . GLY A 1 377 ? -20.5 18.766 34.031 1 57.72 377 GLY A O 1
ATOM 2957 N N . GLY A 1 378 ? -19.922 19.047 31.953 1 46.78 378 GLY A N 1
ATOM 2958 C CA . GLY A 1 378 ? -21.047 19.969 31.797 1 46.78 378 GLY A CA 1
ATOM 2959 C C . GLY A 1 378 ? -22.375 19.25 31.703 1 46.78 378 GLY A C 1
ATOM 2960 O O . GLY A 1 378 ? -23.422 19.891 31.484 1 46.78 378 GLY A O 1
ATOM 2961 N N . LEU A 1 379 ? -22.641 18.141 31.266 1 36.47 379 LEU A N 1
ATOM 2962 C CA . LEU A 1 379 ? -23.938 17.547 31.562 1 36.47 379 LEU A CA 1
ATOM 2963 C C . LEU A 1 379 ? -24.188 17.469 33.062 1 36.47 379 LEU A C 1
ATOM 2965 O O . LEU A 1 379 ? -25.156 16.859 33.5 1 36.47 379 LEU A O 1
ATOM 2969 N N . ILE A 1 380 ? -23.5 17.953 33.969 1 24.8 380 ILE A N 1
ATOM 2970 C CA . ILE A 1 380 ? -24.375 18.141 35.094 1 24.8 380 ILE A CA 1
ATOM 2971 C C . ILE A 1 380 ? -25.328 19.297 34.812 1 24.8 380 ILE A C 1
ATOM 2973 O O . ILE A 1 380 ? -24.906 20.375 34.375 1 24.8 380 ILE A O 1
ATOM 2977 N N . MET B 1 1 ? 17.297 9.93 -10.406 1 57.31 1 MET B N 1
ATOM 2978 C CA . MET B 1 1 ? 15.93 10.367 -10.648 1 57.31 1 MET B CA 1
ATOM 2979 C C . MET B 1 1 ? 15.219 10.703 -9.344 1 57.31 1 MET B C 1
ATOM 2981 O O . MET B 1 1 ? 15.445 10.047 -8.32 1 57.31 1 MET B O 1
ATOM 2985 N N . ASP B 1 2 ? 14.414 11.719 -9.328 1 81.06 2 ASP B N 1
ATOM 2986 C CA . ASP B 1 2 ? 13.609 12.195 -8.203 1 81.06 2 ASP B CA 1
ATOM 2987 C C . ASP B 1 2 ? 12.5 11.203 -7.863 1 81.06 2 ASP B C 1
ATOM 2989 O O . ASP B 1 2 ? 11.969 10.531 -8.75 1 81.06 2 ASP B O 1
ATOM 2993 N N . LEU B 1 3 ? 12.32 10.875 -6.684 1 83.31 3 LEU B N 1
ATOM 2994 C CA . LEU B 1 3 ? 11.375 9.898 -6.16 1 83.31 3 LEU B CA 1
ATOM 2995 C C . LEU B 1 3 ? 9.977 10.133 -6.727 1 83.31 3 LEU B C 1
ATOM 2997 O O . LEU B 1 3 ? 9.266 9.172 -7.039 1 83.31 3 LEU B O 1
ATOM 3001 N N . TYR B 1 4 ? 9.656 11.344 -6.965 1 85.25 4 TYR B N 1
ATOM 3002 C CA . TYR B 1 4 ? 8.312 11.664 -7.434 1 85.25 4 TYR B CA 1
ATOM 3003 C C . TYR B 1 4 ? 8.156 11.344 -8.914 1 85.25 4 TYR B C 1
ATOM 3005 O O . TYR B 1 4 ? 7.113 10.859 -9.344 1 85.25 4 TYR B O 1
ATOM 3013 N N . ALA B 1 5 ? 9.219 11.656 -9.633 1 85.94 5 ALA B N 1
ATOM 3014 C CA . ALA B 1 5 ? 9.219 11.281 -11.039 1 85.94 5 ALA B CA 1
ATOM 3015 C C . ALA B 1 5 ? 9.164 9.766 -11.203 1 85.94 5 ALA B C 1
ATOM 3017 O O . ALA B 1 5 ? 8.492 9.258 -12.102 1 85.94 5 ALA B O 1
ATOM 3018 N N . PHE B 1 6 ? 9.867 9.156 -10.297 1 88 6 PHE B N 1
ATOM 3019 C CA . PHE B 1 6 ? 9.891 7.695 -10.281 1 88 6 PHE B CA 1
ATOM 3020 C C . PHE B 1 6 ? 8.492 7.133 -10.086 1 88 6 PHE B C 1
ATOM 3022 O O . PHE B 1 6 ? 8.031 6.305 -10.875 1 88 6 PHE B O 1
ATOM 3029 N N . PHE B 1 7 ? 7.793 7.613 -9.148 1 88.94 7 PHE B N 1
ATOM 3030 C CA . PHE B 1 7 ? 6.449 7.133 -8.852 1 88.94 7 PHE B CA 1
ATOM 3031 C C . PHE B 1 7 ? 5.477 7.516 -9.961 1 88.94 7 PHE B C 1
ATOM 3033 O O . PHE B 1 7 ? 4.555 6.758 -10.273 1 88.94 7 PHE B O 1
ATOM 3040 N N . PHE B 1 8 ? 5.68 8.664 -10.516 1 90 8 PHE B N 1
ATOM 3041 C CA . PHE B 1 8 ? 4.809 9.094 -11.602 1 90 8 PHE B CA 1
ATOM 3042 C C . PHE B 1 8 ? 4.902 8.133 -12.789 1 90 8 PHE B C 1
ATOM 3044 O O . PHE B 1 8 ? 3.881 7.715 -13.336 1 90 8 PHE B O 1
ATOM 3051 N N . ILE B 1 9 ? 6.09 7.844 -13.156 1 91.31 9 ILE B N 1
ATOM 3052 C CA . ILE B 1 9 ? 6.305 6.965 -14.305 1 91.31 9 ILE B CA 1
ATOM 3053 C C . ILE B 1 9 ? 5.676 5.602 -14.031 1 91.31 9 ILE B C 1
ATOM 3055 O O . ILE B 1 9 ? 4.934 5.074 -14.867 1 91.31 9 ILE B O 1
ATOM 3059 N N . ILE B 1 10 ? 5.914 5.086 -12.906 1 92.44 10 ILE B N 1
ATOM 3060 C CA . ILE B 1 10 ? 5.43 3.76 -12.539 1 92.44 10 ILE B CA 1
ATOM 3061 C C . ILE B 1 10 ? 3.904 3.75 -12.531 1 92.44 10 ILE B C 1
ATOM 3063 O O . ILE B 1 10 ? 3.279 2.875 -13.133 1 92.44 10 ILE B O 1
ATOM 3067 N N . MET B 1 11 ? 3.354 4.77 -11.867 1 91.19 11 MET B N 1
ATOM 3068 C CA . MET B 1 11 ? 1.899 4.805 -11.742 1 91.19 11 MET B CA 1
ATOM 3069 C C . MET B 1 11 ? 1.24 5.082 -13.086 1 91.19 11 MET B C 1
ATOM 3071 O O . MET B 1 11 ? 0.146 4.586 -13.359 1 91.19 11 MET B O 1
ATOM 3075 N N . SER B 1 12 ? 1.863 5.875 -13.914 1 92.38 12 SER B N 1
ATOM 3076 C CA . SER B 1 12 ? 1.349 6.129 -15.258 1 92.38 12 SER B CA 1
ATOM 3077 C C . SER B 1 12 ? 1.299 4.848 -16.078 1 92.38 12 SER B C 1
ATOM 3079 O O . SER B 1 12 ? 0.295 4.562 -16.734 1 92.38 12 SER B O 1
ATOM 3081 N N . ILE B 1 13 ? 2.328 4.117 -16.016 1 93.06 13 ILE B N 1
ATOM 3082 C CA . ILE B 1 13 ? 2.404 2.871 -16.781 1 93.06 13 ILE B CA 1
ATOM 3083 C C . ILE B 1 13 ? 1.344 1.896 -16.266 1 93.06 13 ILE B C 1
ATOM 3085 O O . ILE B 1 13 ? 0.644 1.264 -17.062 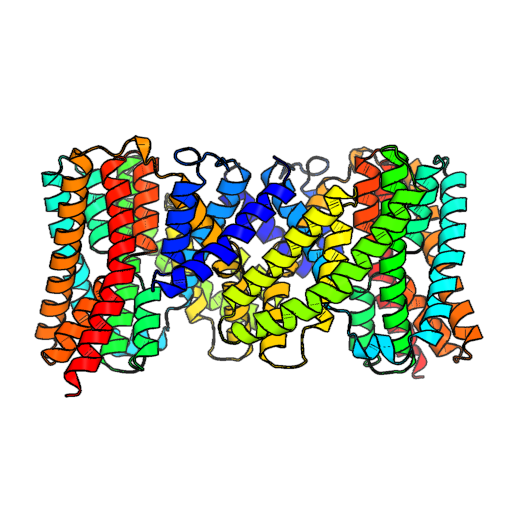1 93.06 13 ILE B O 1
ATOM 3089 N N . ILE B 1 14 ? 1.251 1.797 -14.984 1 91.31 14 ILE B N 1
ATOM 3090 C CA . ILE B 1 14 ? 0.338 0.848 -14.359 1 91.31 14 ILE B CA 1
ATOM 3091 C C . ILE B 1 14 ? -1.102 1.188 -14.734 1 91.31 14 ILE B C 1
ATOM 3093 O O . ILE B 1 14 ? -1.932 0.294 -14.914 1 91.31 14 ILE B O 1
ATOM 3097 N N . PHE B 1 15 ? -1.353 2.461 -14.914 1 91.62 15 PHE B N 1
ATOM 3098 C CA . PHE B 1 15 ? -2.719 2.871 -15.211 1 91.62 15 PHE B CA 1
ATOM 3099 C C . PHE B 1 15 ? -2.98 2.83 -16.719 1 91.62 15 PHE B C 1
ATOM 3101 O O . PHE B 1 15 ? -4 2.297 -17.156 1 91.62 15 PHE B O 1
ATOM 3108 N N . ILE B 1 16 ? -2.125 3.334 -17.516 1 92.19 16 ILE B N 1
ATOM 3109 C CA . ILE B 1 16 ? -2.377 3.604 -18.922 1 92.19 16 ILE B CA 1
ATOM 3110 C C . ILE B 1 16 ? -2.221 2.316 -19.734 1 92.19 16 ILE B C 1
ATOM 3112 O O . ILE B 1 16 ? -3.1 1.962 -20.516 1 92.19 16 ILE B O 1
ATOM 3116 N N . VAL B 1 17 ? -1.2 1.565 -19.531 1 90.38 17 VAL B N 1
ATOM 3117 C CA . VAL B 1 17 ? -0.822 0.479 -20.438 1 90.38 17 VAL B CA 1
ATOM 3118 C C . VAL B 1 17 ? -1.861 -0.637 -20.359 1 90.38 17 VAL B C 1
ATOM 3120 O O . VAL B 1 17 ? -2.348 -1.11 -21.391 1 90.38 17 VAL B O 1
ATOM 3123 N N . PRO B 1 18 ? -2.197 -1.073 -19.156 1 86.25 18 PRO B N 1
ATOM 3124 C CA . PRO B 1 18 ? -3.213 -2.129 -19.109 1 86.25 18 PRO B CA 1
ATOM 3125 C C . PRO B 1 18 ? -4.539 -1.697 -19.734 1 86.25 18 PRO B C 1
ATOM 3127 O O . PRO B 1 18 ? -5.219 -2.506 -20.359 1 86.25 18 PRO B O 1
ATOM 3130 N N . ASN B 1 19 ? -4.918 -0.459 -19.547 1 85.44 19 ASN B N 1
ATOM 3131 C CA . ASN B 1 19 ? -6.176 0.035 -20.109 1 85.44 19 ASN B CA 1
ATOM 3132 C C . ASN B 1 19 ? -6.109 0.139 -21.625 1 85.44 19 ASN B C 1
ATOM 3134 O O . ASN B 1 19 ? -7.113 -0.058 -22.312 1 85.44 19 ASN B O 1
ATOM 3138 N N . LEU B 1 20 ? -5.016 0.49 -22.094 1 87.44 20 LEU B N 1
ATOM 3139 C CA . LEU B 1 20 ? -4.824 0.597 -23.531 1 87.44 20 LEU B CA 1
ATOM 3140 C C . LEU B 1 20 ? -4.844 -0.78 -24.188 1 87.44 20 LEU B C 1
ATOM 3142 O O . LEU B 1 20 ? -5.391 -0.947 -25.281 1 87.44 20 LEU B O 1
ATOM 3146 N N . LEU B 1 21 ? -4.258 -1.728 -23.594 1 81.06 21 LEU B N 1
ATOM 3147 C CA . LEU B 1 21 ? -4.094 -3.045 -24.188 1 81.06 21 LEU B CA 1
ATOM 3148 C C . LEU B 1 21 ? -5.297 -3.934 -23.891 1 81.06 21 LEU B C 1
ATOM 3150 O O . LEU B 1 21 ? -5.422 -5.027 -24.453 1 81.06 21 LEU B O 1
ATOM 3154 N N . LYS B 1 22 ? -6.086 -3.422 -23 1 77.5 22 LYS B N 1
ATOM 3155 C CA . LYS B 1 22 ? -7.324 -4.141 -22.719 1 77.5 22 LYS B CA 1
ATOM 3156 C C . LYS B 1 22 ? -8.164 -4.309 -23.969 1 77.5 22 LYS B C 1
ATOM 3158 O O . LYS B 1 22 ? -8.852 -5.316 -24.141 1 77.5 22 LYS B O 1
ATOM 3163 N N . LYS B 1 23 ? -8.109 -3.328 -24.812 1 77.88 23 LYS B N 1
ATOM 3164 C CA . LYS B 1 23 ? -8.844 -3.371 -26.062 1 77.88 23 LYS B CA 1
ATOM 3165 C C . LYS B 1 23 ? -8.406 -4.555 -26.922 1 77.88 23 LYS B C 1
ATOM 3167 O O . LYS B 1 23 ? -9.18 -5.066 -27.734 1 77.88 23 LYS B O 1
ATOM 3172 N N . PHE B 1 24 ? -7.234 -5.059 -26.672 1 73.12 24 PHE B N 1
ATOM 3173 C CA . PHE B 1 24 ? -6.695 -6.184 -27.422 1 73.12 24 PHE B CA 1
ATOM 3174 C C . PHE B 1 24 ? -6.828 -7.48 -26.625 1 73.12 24 PHE B C 1
ATOM 3176 O O . PHE B 1 24 ? -6.199 -8.484 -26.969 1 73.12 24 PHE B O 1
ATOM 3183 N N . ARG B 1 25 ? -7.445 -7.441 -25.516 1 72 25 ARG B N 1
ATOM 3184 C CA . ARG B 1 25 ? -7.754 -8.594 -24.672 1 72 25 ARG B CA 1
ATOM 3185 C C . ARG B 1 25 ? -6.488 -9.133 -24.016 1 72 25 ARG B C 1
ATOM 3187 O O . ARG B 1 25 ? -6.348 -10.352 -23.844 1 72 25 ARG B O 1
ATOM 3194 N N . ILE B 1 26 ? -5.562 -8.328 -23.891 1 74.69 26 ILE B N 1
ATOM 3195 C CA . ILE B 1 26 ? -4.359 -8.703 -23.156 1 74.69 26 ILE B CA 1
ATOM 3196 C C . ILE B 1 26 ? -4.578 -8.5 -21.656 1 74.69 26 ILE B C 1
ATOM 3198 O O . ILE B 1 26 ? -4.996 -7.418 -21.234 1 74.69 26 ILE B O 1
ATOM 3202 N N . PRO B 1 27 ? -4.285 -9.523 -20.906 1 73.81 27 PRO B N 1
ATOM 3203 C CA . PRO B 1 27 ? -4.469 -9.391 -19.453 1 73.81 27 PRO B CA 1
ATOM 3204 C C . PRO B 1 27 ? -3.578 -8.312 -18.844 1 73.81 27 PRO B C 1
ATOM 3206 O O . PRO B 1 27 ? -2.49 -8.039 -19.359 1 73.81 27 PRO B O 1
ATOM 3209 N N . SER B 1 28 ? -4.035 -7.668 -17.75 1 80.5 28 SER B N 1
ATOM 3210 C CA . SER B 1 28 ? -3.338 -6.566 -17.094 1 80.5 28 SER B CA 1
ATOM 3211 C C . SER B 1 28 ? -1.927 -6.969 -16.672 1 80.5 28 SER B C 1
ATOM 3213 O O . SER B 1 28 ? -0.98 -6.199 -16.844 1 80.5 28 SER B O 1
ATOM 3215 N N . ILE B 1 29 ? -1.795 -8.156 -16.188 1 76.62 29 ILE B N 1
ATOM 3216 C CA . ILE B 1 29 ? -0.508 -8.641 -15.695 1 76.62 29 ILE B CA 1
ATOM 3217 C C . ILE B 1 29 ? 0.476 -8.742 -16.859 1 76.62 29 ILE B C 1
ATOM 3219 O O . ILE B 1 29 ? 1.633 -8.328 -16.734 1 76.62 29 ILE B O 1
ATOM 3223 N N . THR B 1 30 ? 0.015 -9.234 -17.953 1 77.88 30 THR B N 1
ATOM 3224 C CA . THR B 1 30 ? 0.838 -9.359 -19.156 1 77.88 30 THR B CA 1
ATOM 3225 C C . THR B 1 30 ? 1.233 -7.984 -19.688 1 77.88 30 THR B C 1
ATOM 3227 O O . THR B 1 30 ? 2.373 -7.781 -20.109 1 77.88 30 THR B O 1
ATOM 3230 N N . SER B 1 31 ? 0.254 -7.156 -19.672 1 85.12 31 SER B N 1
ATOM 3231 C CA . SER B 1 31 ? 0.523 -5.805 -20.156 1 85.12 31 SER B CA 1
ATOM 3232 C C . SER B 1 31 ? 1.623 -5.133 -19.344 1 85.12 31 SER B C 1
ATOM 3234 O O . SER B 1 31 ? 2.461 -4.414 -19.891 1 85.12 31 SER B O 1
ATOM 3236 N N . LEU B 1 32 ? 1.666 -5.387 -18.078 1 89.5 32 LEU B N 1
ATOM 3237 C CA . LEU B 1 32 ? 2.65 -4.766 -17.203 1 89.5 32 LEU B CA 1
ATOM 3238 C C . LEU B 1 32 ? 4.031 -5.367 -17.422 1 89.5 32 LEU B C 1
ATOM 3240 O O . LEU B 1 32 ? 5.039 -4.656 -17.375 1 89.5 32 LEU B O 1
ATOM 3244 N N . ILE B 1 33 ? 4.078 -6.633 -17.609 1 85.5 33 ILE B N 1
ATOM 3245 C CA . ILE B 1 33 ? 5.348 -7.289 -17.906 1 85.5 33 ILE B CA 1
ATOM 3246 C C . ILE B 1 33 ? 5.918 -6.746 -19.219 1 85.5 33 ILE B C 1
ATOM 3248 O O . ILE B 1 33 ? 7.102 -6.414 -19.297 1 85.5 33 ILE B O 1
ATOM 3252 N N . LEU B 1 34 ? 5.09 -6.633 -20.188 1 85.94 34 LEU B N 1
ATOM 3253 C CA . LEU B 1 34 ? 5.523 -6.098 -21.469 1 85.94 34 LEU B CA 1
ATOM 3254 C C . LEU B 1 34 ? 6.012 -4.66 -21.328 1 85.94 34 LEU B C 1
ATOM 3256 O O . LEU B 1 34 ? 7.02 -4.277 -21.922 1 85.94 34 LEU B O 1
ATOM 3260 N N . ALA B 1 35 ? 5.254 -3.9 -20.609 1 91.94 35 ALA B N 1
ATOM 3261 C CA . ALA B 1 35 ? 5.672 -2.525 -20.344 1 91.94 35 ALA B CA 1
ATOM 3262 C C . ALA B 1 35 ? 7.027 -2.488 -19.641 1 91.94 35 ALA B C 1
ATOM 3264 O O . ALA B 1 35 ? 7.859 -1.628 -19.938 1 91.94 35 ALA B O 1
ATOM 3265 N N . GLY B 1 36 ? 7.203 -3.348 -18.703 1 91.44 36 GLY B N 1
ATOM 3266 C CA . GLY B 1 36 ? 8.484 -3.449 -18.016 1 91.44 36 GLY B CA 1
ATOM 3267 C C . GLY B 1 36 ? 9.633 -3.773 -18.953 1 91.44 36 GLY B C 1
ATOM 3268 O O . GLY B 1 36 ? 10.719 -3.197 -18.828 1 91.44 36 GLY B O 1
ATOM 3269 N N . ILE B 1 37 ? 9.391 -4.668 -19.891 1 88.19 37 ILE B N 1
ATOM 3270 C CA . ILE B 1 37 ? 10.398 -5.047 -20.875 1 88.19 37 ILE B CA 1
ATOM 3271 C C . ILE B 1 37 ? 10.797 -3.826 -21.703 1 88.19 37 ILE B C 1
ATOM 3273 O O . ILE B 1 37 ? 11.977 -3.623 -21.984 1 88.19 37 ILE B O 1
ATOM 3277 N N . ILE B 1 38 ? 9.828 -3.053 -22.016 1 91.62 38 ILE B N 1
ATOM 3278 C CA . ILE B 1 38 ? 10.047 -1.913 -22.891 1 91.62 38 ILE B CA 1
ATOM 3279 C C . ILE B 1 38 ? 10.766 -0.804 -22.125 1 91.62 38 ILE B C 1
ATOM 3281 O O . ILE B 1 38 ? 11.75 -0.24 -22.625 1 91.62 38 ILE B O 1
ATOM 3285 N N . ILE B 1 39 ? 10.438 -0.552 -20.906 1 93.19 39 ILE B N 1
ATOM 3286 C CA . ILE B 1 39 ? 10.953 0.62 -20.203 1 93.19 39 ILE B CA 1
ATOM 3287 C C . ILE B 1 39 ? 12.195 0.242 -19.422 1 93.19 39 ILE B C 1
ATOM 3289 O O . ILE B 1 39 ? 12.945 1.115 -18.969 1 93.19 39 ILE B O 1
ATOM 3293 N N . GLY B 1 40 ? 12.469 -0.995 -19.203 1 91.5 40 GLY B N 1
ATOM 3294 C CA . GLY B 1 40 ? 13.539 -1.499 -18.359 1 91.5 40 GLY B CA 1
ATOM 3295 C C . GLY B 1 40 ? 14.922 -1.231 -18.938 1 91.5 40 GLY B C 1
ATOM 3296 O O . GLY B 1 40 ? 15.055 -0.611 -20 1 91.5 40 GLY B O 1
ATOM 3297 N N . PRO B 1 41 ? 15.945 -1.605 -18.203 1 90.62 41 PRO B N 1
ATOM 3298 C CA . PRO B 1 41 ? 17.328 -1.334 -18.609 1 90.62 41 PRO B CA 1
ATOM 3299 C C . PRO B 1 41 ? 17.688 -1.979 -19.953 1 90.62 41 PRO B C 1
ATOM 3301 O O . PRO B 1 41 ? 18.547 -1.466 -20.672 1 90.62 41 PRO B O 1
ATOM 3304 N N . TYR B 1 42 ? 17.047 -3.02 -20.422 1 87.94 42 TYR B N 1
ATOM 3305 C CA . TYR B 1 42 ? 17.375 -3.742 -21.641 1 87.94 42 TYR B CA 1
ATOM 3306 C C . TYR B 1 42 ? 16.531 -3.262 -22.812 1 87.94 42 TYR B C 1
ATOM 3308 O O . TYR B 1 42 ? 16.766 -3.656 -23.969 1 87.94 42 TYR B O 1
ATOM 3316 N N . GLY B 1 43 ? 15.492 -2.447 -22.5 1 91.69 43 GLY B N 1
ATOM 3317 C CA . GLY B 1 43 ? 14.68 -1.839 -23.547 1 91.69 43 GLY B CA 1
ATOM 3318 C C . GLY B 1 43 ? 15.031 -0.386 -23.797 1 91.69 43 GLY B C 1
ATOM 3319 O O . GLY B 1 43 ? 16.156 -0.078 -24.203 1 91.69 43 GLY B O 1
ATOM 3320 N N . LEU B 1 44 ? 14.164 0.541 -23.391 1 92.38 44 LEU B N 1
ATOM 3321 C CA . LEU B 1 44 ? 14.383 1.968 -23.609 1 92.38 44 LEU B CA 1
ATOM 3322 C C . LEU B 1 44 ? 15.195 2.57 -22.469 1 92.38 44 LEU B C 1
ATOM 3324 O O . LEU B 1 44 ? 15.641 3.717 -22.547 1 92.38 44 LEU B O 1
ATOM 3328 N N . ASN B 1 45 ? 15.406 1.819 -21.422 1 91 45 ASN B N 1
ATOM 3329 C CA . ASN B 1 45 ? 16.219 2.215 -20.266 1 91 45 ASN B CA 1
ATOM 3330 C C . ASN B 1 45 ? 15.695 3.498 -19.625 1 91 45 ASN B C 1
ATOM 3332 O O . ASN B 1 45 ? 16.469 4.41 -19.344 1 91 45 ASN B O 1
ATOM 3336 N N . ILE B 1 46 ? 14.492 3.611 -19.516 1 90.06 46 ILE B N 1
ATOM 3337 C CA . ILE B 1 46 ? 13.844 4.758 -18.891 1 90.06 46 ILE B CA 1
ATOM 3338 C C . ILE B 1 46 ? 13.953 4.645 -17.375 1 90.06 46 ILE B C 1
ATOM 3340 O O . ILE B 1 46 ? 14.117 5.656 -16.672 1 90.06 46 ILE B O 1
ATOM 3344 N N . LEU B 1 47 ? 13.82 3.453 -16.844 1 90.5 47 LEU B N 1
ATOM 3345 C CA . LEU B 1 47 ? 13.875 3.18 -15.414 1 90.5 47 LEU B CA 1
ATOM 3346 C C . LEU B 1 47 ? 14.867 2.066 -15.109 1 90.5 47 LEU B C 1
ATOM 3348 O O . LEU B 1 47 ? 14.938 1.074 -15.836 1 90.5 47 LEU B O 1
ATOM 3352 N N . GLN B 1 48 ? 15.609 2.26 -14.078 1 89.56 48 GLN B N 1
ATOM 3353 C CA . GLN B 1 48 ? 16.547 1.238 -13.609 1 89.56 48 GLN B CA 1
ATOM 3354 C C . GLN B 1 48 ? 15.984 0.493 -12.398 1 89.56 48 GLN B C 1
ATOM 3356 O O . GLN B 1 48 ? 15.125 1.016 -11.688 1 89.56 48 GLN B O 1
ATOM 3361 N N . VAL B 1 49 ? 16.406 -0.661 -12.258 1 88 49 VAL B N 1
ATOM 3362 C CA . VAL B 1 49 ? 16 -1.446 -11.102 1 88 49 VAL B CA 1
ATOM 3363 C C . VAL B 1 49 ? 16.875 -1.092 -9.898 1 88 49 VAL B C 1
ATOM 3365 O O . VAL B 1 49 ? 17.859 -1.782 -9.609 1 88 49 VAL B O 1
ATOM 3368 N N . ASP B 1 50 ? 16.5 -0.129 -9.188 1 88.12 50 ASP B N 1
ATOM 3369 C CA . ASP B 1 50 ? 17.266 0.292 -8.016 1 88.12 50 ASP B CA 1
ATOM 3370 C C . ASP B 1 50 ? 16.734 -0.384 -6.75 1 88.12 50 ASP B C 1
ATOM 3372 O O . ASP B 1 50 ? 15.859 -1.247 -6.816 1 88.12 50 ASP B O 1
ATOM 3376 N N . GLU B 1 51 ? 17.312 -0.072 -5.625 1 86.62 51 GLU B N 1
ATOM 3377 C CA . GLU B 1 51 ? 16.969 -0.722 -4.363 1 86.62 51 GLU B CA 1
ATOM 3378 C C . GLU B 1 51 ? 15.523 -0.433 -3.971 1 86.62 51 GLU B C 1
ATOM 3380 O O . GLU B 1 51 ? 14.859 -1.281 -3.375 1 86.62 51 GLU B O 1
ATOM 3385 N N . THR B 1 52 ? 15.078 0.71 -4.359 1 88.69 52 THR B N 1
ATOM 3386 C CA . THR B 1 52 ? 13.711 1.098 -4.047 1 88.69 52 THR B CA 1
ATOM 3387 C C . THR B 1 52 ? 12.719 0.236 -4.82 1 88.69 52 THR B C 1
ATOM 3389 O O . THR B 1 52 ? 11.789 -0.323 -4.238 1 88.69 52 THR B O 1
ATOM 3392 N N . LEU B 1 53 ? 12.961 0.143 -6.07 1 90.06 53 LEU B N 1
ATOM 3393 C CA . LEU B 1 53 ? 12.078 -0.654 -6.91 1 90.06 53 LEU B CA 1
ATOM 3394 C C . LEU B 1 53 ? 12.117 -2.125 -6.512 1 90.06 53 LEU B C 1
ATOM 3396 O O . LEU B 1 53 ? 11.102 -2.814 -6.551 1 90.06 53 LEU B O 1
ATOM 3400 N N . LYS B 1 54 ? 13.297 -2.564 -6.113 1 88.5 54 LYS B N 1
ATOM 3401 C CA . LYS B 1 54 ? 13.453 -3.945 -5.66 1 88.5 54 LYS B CA 1
ATOM 3402 C C . LYS B 1 54 ? 12.617 -4.203 -4.406 1 88.5 54 LYS B C 1
ATOM 3404 O O . LYS B 1 54 ? 11.961 -5.238 -4.297 1 88.5 54 LYS B O 1
ATOM 3409 N N . ALA B 1 55 ? 12.68 -3.301 -3.559 1 90.5 55 ALA B N 1
ATOM 3410 C CA . ALA B 1 55 ? 11.945 -3.455 -2.309 1 90.5 55 ALA B CA 1
ATOM 3411 C C . ALA B 1 55 ? 10.438 -3.459 -2.555 1 90.5 55 ALA B C 1
ATOM 3413 O O . ALA B 1 55 ? 9.711 -4.293 -2.008 1 90.5 55 ALA B O 1
ATOM 3414 N N . PHE B 1 56 ? 9.961 -2.531 -3.354 1 92.06 56 PHE B N 1
ATOM 3415 C CA . PHE B 1 56 ? 8.547 -2.457 -3.686 1 92.06 56 PHE B CA 1
ATOM 3416 C C . PHE B 1 56 ? 8.094 -3.719 -4.41 1 92.06 56 PHE B C 1
ATOM 3418 O O . PHE B 1 56 ? 7.02 -4.254 -4.125 1 92.06 56 PHE B O 1
ATOM 3425 N N . GLY B 1 57 ? 8.93 -4.156 -5.336 1 89.75 57 GLY B N 1
ATOM 3426 C CA . GLY B 1 57 ? 8.609 -5.359 -6.086 1 89.75 57 GLY B CA 1
ATOM 3427 C C . GLY B 1 57 ? 8.57 -6.609 -5.227 1 89.75 57 GLY B C 1
ATOM 3428 O O . GLY B 1 57 ? 7.699 -7.457 -5.398 1 89.75 57 GLY B O 1
ATOM 3429 N N . GLU B 1 58 ? 9.516 -6.711 -4.352 1 87.44 58 GLU B N 1
ATOM 3430 C CA . GLU B 1 58 ? 9.562 -7.871 -3.465 1 87.44 58 GLU B CA 1
ATOM 3431 C C . GLU B 1 58 ? 8.328 -7.93 -2.568 1 87.44 58 GLU B C 1
ATOM 3433 O O . GLU B 1 58 ? 7.777 -9.008 -2.33 1 87.44 58 GLU B O 1
ATOM 3438 N N . PHE B 1 59 ? 7.969 -6.781 -2.078 1 91.31 59 PHE B N 1
ATOM 3439 C CA . PHE B 1 59 ? 6.738 -6.746 -1.294 1 91.31 59 PHE B CA 1
ATOM 3440 C C . PHE B 1 59 ? 5.539 -7.129 -2.15 1 91.31 59 PHE B C 1
ATOM 3442 O O . PHE B 1 59 ? 4.598 -7.758 -1.664 1 91.31 59 PHE B O 1
ATOM 3449 N N . GLY B 1 60 ? 5.551 -6.723 -3.385 1 90.56 60 GLY B N 1
ATOM 3450 C CA . GLY B 1 60 ? 4.5 -7.105 -4.312 1 90.56 60 GLY B CA 1
ATOM 3451 C C . GLY B 1 60 ? 4.391 -8.609 -4.496 1 90.56 60 GLY B C 1
ATOM 3452 O O . GLY B 1 60 ? 3.285 -9.156 -4.527 1 90.56 60 GLY B O 1
ATOM 3453 N N . ALA B 1 61 ? 5.531 -9.25 -4.621 1 86.19 61 ALA B N 1
ATOM 3454 C CA . ALA B 1 61 ? 5.547 -10.711 -4.754 1 86.19 61 ALA B CA 1
ATOM 3455 C C . ALA B 1 61 ? 4.973 -11.383 -3.512 1 86.19 61 ALA B C 1
ATOM 3457 O O . ALA B 1 61 ? 4.223 -12.352 -3.617 1 86.19 61 ALA B O 1
ATOM 3458 N N . ILE B 1 62 ? 5.328 -10.852 -2.412 1 89 62 ILE B N 1
ATOM 3459 C CA . ILE B 1 62 ? 4.844 -11.375 -1.138 1 89 62 ILE B CA 1
ATOM 3460 C C . ILE B 1 62 ? 3.328 -11.227 -1.059 1 89 62 ILE B C 1
ATOM 3462 O O . ILE B 1 62 ? 2.621 -12.172 -0.711 1 89 62 ILE B O 1
ATOM 3466 N N . MET B 1 63 ? 2.873 -10.047 -1.426 1 90 63 MET B N 1
ATOM 3467 C CA . MET B 1 63 ? 1.438 -9.781 -1.371 1 90 63 MET B CA 1
ATOM 3468 C C . MET B 1 63 ? 0.686 -10.648 -2.375 1 90 63 MET B C 1
ATOM 3470 O O . MET B 1 63 ? -0.43 -11.094 -2.104 1 90 63 MET B O 1
ATOM 3474 N N . LEU B 1 64 ? 1.276 -10.797 -3.514 1 84.88 64 LEU B N 1
ATOM 3475 C CA . LEU B 1 64 ? 0.667 -11.625 -4.551 1 84.88 64 LEU B CA 1
ATOM 3476 C C . LEU B 1 64 ? 0.399 -13.039 -4.031 1 84.88 64 LEU B C 1
ATOM 3478 O O . LEU B 1 64 ? -0.719 -13.539 -4.148 1 84.88 64 LEU B O 1
ATOM 3482 N N . MET B 1 65 ? 1.401 -13.594 -3.434 1 82.25 65 MET B N 1
ATOM 3483 C CA . MET B 1 65 ? 1.278 -14.961 -2.939 1 82.25 65 MET B CA 1
ATOM 3484 C C . MET B 1 65 ? 0.354 -15.023 -1.728 1 82.25 65 MET B C 1
ATOM 3486 O O . MET B 1 65 ? -0.405 -15.984 -1.566 1 82.25 65 MET B O 1
ATOM 3490 N N . PHE B 1 66 ? 0.418 -14.039 -0.904 1 89.06 66 PHE B N 1
ATOM 3491 C CA . PHE B 1 66 ? -0.46 -13.961 0.257 1 89.06 66 PHE B CA 1
ATOM 3492 C C . PHE B 1 66 ? -1.923 -13.93 -0.171 1 89.06 66 PHE B C 1
ATOM 3494 O O . PHE B 1 66 ? -2.748 -14.664 0.373 1 89.06 66 PHE B O 1
ATOM 3501 N N . LEU B 1 67 ? -2.219 -13.094 -1.147 1 85.12 67 LEU B N 1
ATOM 3502 C CA . LEU B 1 67 ? -3.594 -12.938 -1.611 1 85.12 67 LEU B CA 1
ATOM 3503 C C . LEU B 1 67 ? -4.059 -14.188 -2.361 1 85.12 67 LEU B C 1
ATOM 3505 O O . LEU B 1 67 ? -5.238 -14.539 -2.309 1 85.12 67 LEU B O 1
ATOM 3509 N N . ALA B 1 68 ? -3.152 -14.781 -3.072 1 78.38 68 ALA B N 1
ATOM 3510 C CA . ALA B 1 68 ? -3.473 -16.062 -3.711 1 78.38 68 ALA B CA 1
ATOM 3511 C C . ALA B 1 68 ? -3.947 -17.078 -2.686 1 78.38 68 ALA B C 1
ATOM 3513 O O . ALA B 1 68 ? -4.891 -17.828 -2.941 1 78.38 68 ALA B O 1
ATOM 3514 N N . GLY B 1 69 ? -3.305 -17.125 -1.56 1 79.44 69 GLY B N 1
ATOM 3515 C CA . GLY B 1 69 ? -3.721 -18.016 -0.478 1 79.44 69 GLY B CA 1
ATOM 3516 C C . GLY B 1 69 ? -5.035 -17.594 0.154 1 79.44 69 GLY B C 1
ATOM 3517 O O . GLY B 1 69 ? -5.871 -18.438 0.472 1 79.44 69 GLY B O 1
ATOM 3518 N N . LEU B 1 70 ? -5.188 -16.312 0.269 1 82.5 70 LEU B N 1
ATOM 3519 C CA . LEU B 1 70 ? -6.363 -15.766 0.931 1 82.5 70 LEU B CA 1
ATOM 3520 C C . LEU B 1 70 ? -7.625 -16.047 0.125 1 82.5 70 LEU B C 1
ATOM 3522 O O . LEU B 1 70 ? -8.727 -16.094 0.682 1 82.5 70 LEU B O 1
ATOM 3526 N N . GLU B 1 71 ? -7.535 -16.203 -1.089 1 74.06 71 GLU B N 1
ATOM 3527 C CA . GLU B 1 71 ? -8.672 -16.406 -1.98 1 74.06 71 GLU B CA 1
ATOM 3528 C C . GLU B 1 71 ? -9.234 -17.828 -1.832 1 74.06 71 GLU B C 1
ATOM 3530 O O . GLU B 1 71 ? -10.352 -18.094 -2.266 1 74.06 71 GLU B O 1
ATOM 3535 N N . VAL B 1 72 ? -8.516 -18.656 -1.188 1 69 72 VAL B N 1
ATOM 3536 C CA . VAL B 1 72 ? -8.914 -20.047 -1.041 1 69 72 VAL B CA 1
ATOM 3537 C C . VAL B 1 72 ? -10.133 -20.141 -0.127 1 69 72 VAL B C 1
ATOM 3539 O O . VAL B 1 72 ? -10.148 -19.562 0.962 1 69 72 VAL B O 1
ATOM 3542 N N . ASP B 1 73 ? -11.227 -20.531 -0.726 1 64.44 73 ASP B N 1
ATOM 3543 C CA . ASP B 1 73 ? -12.438 -20.781 0.053 1 64.44 73 ASP B CA 1
ATOM 3544 C C . ASP B 1 73 ? -12.375 -22.141 0.742 1 64.44 73 ASP B C 1
ATOM 3546 O O . ASP B 1 73 ? -12.562 -23.172 0.099 1 64.44 73 ASP B O 1
ATOM 3550 N N . ASN B 1 74 ? -12.203 -22.078 1.951 1 66.44 74 ASN B N 1
ATOM 3551 C CA . ASN B 1 74 ? -11.969 -23.312 2.709 1 66.44 74 ASN B CA 1
ATOM 3552 C C . ASN B 1 74 ? -13.18 -24.234 2.654 1 66.44 74 ASN B C 1
ATOM 3554 O O . ASN B 1 74 ? -13.023 -25.453 2.656 1 66.44 74 ASN B O 1
ATOM 3558 N N . GLU B 1 75 ? -14.328 -23.641 2.625 1 65.75 75 GLU B N 1
ATOM 3559 C CA . GLU B 1 75 ? -15.508 -24.5 2.57 1 65.75 75 GLU B CA 1
ATOM 3560 C C . GLU B 1 75 ? -15.562 -25.297 1.269 1 65.75 75 GLU B C 1
ATOM 3562 O O . GLU B 1 75 ? -15.828 -26.5 1.28 1 65.75 75 GLU B O 1
ATOM 3567 N N . THR B 1 76 ? -15.203 -24.672 0.29 1 62.06 76 THR B N 1
ATOM 3568 C CA . THR B 1 76 ? -15.219 -25.312 -1.021 1 62.06 76 THR B CA 1
ATOM 3569 C C . THR B 1 76 ? -14.109 -26.344 -1.129 1 62.06 76 THR B C 1
ATOM 3571 O O . THR B 1 76 ? -14.281 -27.391 -1.759 1 62.06 76 THR B O 1
ATOM 3574 N N . LEU B 1 77 ? -13.102 -26.031 -0.44 1 65.25 77 LEU B N 1
ATOM 3575 C CA . LEU B 1 77 ? -11.953 -26.938 -0.463 1 65.25 77 LEU B CA 1
ATOM 3576 C C . LEU B 1 77 ? -12.305 -28.281 0.178 1 65.25 77 LEU B C 1
ATOM 3578 O O . LEU B 1 77 ? -11.859 -29.328 -0.289 1 65.25 77 LEU B O 1
ATOM 3582 N N . LYS B 1 78 ? -13.195 -28.156 1.076 1 72.31 78 LYS B N 1
ATOM 3583 C CA . LYS B 1 78 ? -13.508 -29.359 1.844 1 72.31 78 LYS B CA 1
ATOM 3584 C C . LYS B 1 78 ? -14.492 -30.25 1.09 1 72.31 78 LYS B C 1
ATOM 3586 O O . LYS B 1 78 ? -14.422 -31.469 1.184 1 72.31 78 LYS B O 1
ATOM 3591 N N . ASN B 1 79 ? -15.422 -29.75 0.38 1 70.88 79 ASN B N 1
ATOM 3592 C CA . ASN B 1 79 ? -16.516 -30.516 -0.209 1 70.88 79 ASN B CA 1
ATOM 3593 C C . ASN B 1 79 ? -16.031 -31.516 -1.248 1 70.88 79 ASN B C 1
ATOM 3595 O O . ASN B 1 79 ? -16.516 -32.625 -1.313 1 70.88 79 ASN B O 1
ATOM 3599 N N . GLU B 1 80 ? -14.992 -31.203 -2.072 1 75.62 80 GLU B N 1
ATOM 3600 C CA . GLU B 1 80 ? -14.5 -32.094 -3.123 1 75.62 80 GLU B CA 1
ATOM 3601 C C . GLU B 1 80 ? -13.008 -32.375 -2.957 1 75.62 80 GLU B C 1
ATOM 3603 O O . GLU B 1 80 ? -12.297 -32.562 -3.941 1 75.62 80 GLU B O 1
ATOM 3608 N N . PHE B 1 81 ? -12.688 -32.5 -1.742 1 81 81 PHE B N 1
ATOM 3609 C CA . PHE B 1 81 ? -11.258 -32.625 -1.47 1 81 81 PHE B CA 1
ATOM 3610 C C . PHE B 1 81 ? -10.719 -33.969 -1.918 1 81 81 PHE B C 1
ATOM 3612 O O . PHE B 1 81 ? -9.656 -34.031 -2.541 1 81 81 PHE B O 1
ATOM 3619 N N . LYS B 1 82 ? -11.469 -34.969 -1.696 1 84.62 82 LYS B N 1
ATOM 3620 C CA . LYS B 1 82 ? -11 -36.312 -2.041 1 84.62 82 LYS B CA 1
ATOM 3621 C C . LYS B 1 82 ? -10.82 -36.469 -3.549 1 84.62 82 LYS B C 1
ATOM 3623 O O . LYS B 1 82 ? -9.789 -36.938 -4.012 1 84.62 82 LYS B O 1
ATOM 3628 N N . ASN B 1 83 ? -11.852 -36.062 -4.258 1 87.5 83 ASN B N 1
ATOM 3629 C CA . ASN B 1 83 ? -11.773 -36.156 -5.711 1 87.5 83 ASN B CA 1
ATOM 3630 C C . ASN B 1 83 ? -10.727 -35.188 -6.273 1 87.5 83 ASN B C 1
ATOM 3632 O O . ASN B 1 83 ? -10.117 -35.469 -7.309 1 87.5 83 ASN B O 1
ATOM 3636 N N . SER B 1 84 ? -10.539 -34.125 -5.551 1 89.81 84 SER B N 1
ATOM 3637 C CA . SER B 1 84 ? -9.57 -33.125 -6.008 1 89.81 84 SER B CA 1
ATOM 3638 C C . SER B 1 84 ? -8.148 -33.656 -5.922 1 89.81 84 SER B C 1
ATOM 3640 O O . SER B 1 84 ? -7.262 -33.219 -6.652 1 89.81 84 SER B O 1
ATOM 3642 N N . LEU B 1 85 ? -7.973 -34.656 -5.082 1 91.31 85 LEU B N 1
ATOM 3643 C CA . LEU B 1 85 ? -6.645 -35.25 -4.914 1 91.31 85 LEU B CA 1
ATOM 3644 C C . LEU B 1 85 ? -6.23 -36 -6.16 1 91.31 85 LEU B C 1
ATOM 3646 O O . LEU B 1 85 ? -5.047 -36.062 -6.504 1 91.31 85 LEU B O 1
ATOM 3650 N N . ILE B 1 86 ? -7.211 -36.562 -6.785 1 92.62 86 ILE B N 1
ATOM 3651 C CA . ILE B 1 86 ? -6.926 -37.312 -8.023 1 92.62 86 ILE B CA 1
ATOM 3652 C C . ILE B 1 86 ? -6.461 -36.312 -9.094 1 92.62 86 ILE B C 1
ATOM 3654 O O . ILE B 1 86 ? -5.465 -36.562 -9.781 1 92.62 86 ILE B O 1
ATOM 3658 N N . LEU B 1 87 ? -7.18 -35.344 -9.203 1 92.19 87 LEU B N 1
ATOM 3659 C CA . LEU B 1 87 ? -6.801 -34.312 -10.156 1 92.19 87 LEU B CA 1
ATOM 3660 C C . LEU B 1 87 ? -5.441 -33.719 -9.805 1 92.19 87 LEU B C 1
ATOM 3662 O O . LEU B 1 87 ? -4.625 -33.438 -10.688 1 92.19 87 LEU B O 1
ATOM 3666 N N . THR B 1 88 ? -5.254 -33.5 -8.516 1 92 88 THR B N 1
ATOM 3667 C CA . THR B 1 88 ? -3.98 -32.969 -8.047 1 92 88 THR B CA 1
ATOM 3668 C C . THR B 1 88 ? -2.838 -33.938 -8.383 1 92 88 THR B C 1
ATOM 3670 O O . THR B 1 88 ? -1.786 -33.5 -8.859 1 92 88 THR B O 1
ATOM 3673 N N . PHE B 1 89 ? -3.076 -35.125 -8.156 1 94.38 89 PHE B N 1
ATOM 3674 C CA . PHE B 1 89 ? -2.061 -36.125 -8.406 1 94.38 89 PHE B CA 1
ATOM 3675 C C . PHE B 1 89 ? -1.646 -36.125 -9.875 1 94.38 89 PHE B C 1
ATOM 3677 O O . PHE B 1 89 ? -0.454 -36.094 -10.188 1 94.38 89 PHE B O 1
ATOM 3684 N N . PHE B 1 90 ? -2.557 -36.156 -10.734 1 94.06 90 PHE B N 1
ATOM 3685 C CA . PHE B 1 90 ? -2.256 -36.219 -12.164 1 94.06 90 PHE B CA 1
ATOM 3686 C C . PHE B 1 90 ? -1.691 -34.875 -12.641 1 94.06 90 PHE B C 1
ATOM 3688 O O . PHE B 1 90 ? -0.847 -34.844 -13.531 1 94.06 90 PHE B O 1
ATOM 3695 N N . SER B 1 91 ? -2.141 -33.812 -12.055 1 91.88 91 SER B N 1
ATOM 3696 C CA . SER B 1 91 ? -1.696 -32.469 -12.445 1 91.88 91 SER B CA 1
ATOM 3697 C C . SER B 1 91 ? -0.245 -32.25 -12.047 1 91.88 91 SER B C 1
ATOM 3699 O O . SER B 1 91 ? 0.439 -31.406 -12.633 1 91.88 91 SER B O 1
ATOM 3701 N N . ILE B 1 92 ? 0.209 -32.969 -11.055 1 93.5 92 ILE B N 1
ATOM 3702 C CA . ILE B 1 92 ? 1.588 -32.812 -10.609 1 93.5 92 ILE B CA 1
ATOM 3703 C C . ILE B 1 92 ? 2.479 -33.812 -11.305 1 93.5 92 ILE B C 1
ATOM 3705 O O . ILE B 1 92 ? 3.57 -33.5 -11.773 1 93.5 92 ILE B O 1
ATOM 3709 N N . THR B 1 93 ? 1.989 -35.031 -11.461 1 95.38 93 THR B N 1
ATOM 3710 C CA . THR B 1 93 ? 2.812 -36.125 -11.938 1 95.38 93 THR B CA 1
ATOM 3711 C C . THR B 1 93 ? 3.062 -36 -13.438 1 95.38 93 THR B C 1
ATOM 3713 O O . THR B 1 93 ? 4.211 -36.031 -13.891 1 95.38 93 THR B O 1
ATOM 3716 N N . ILE B 1 94 ? 2.059 -35.812 -14.211 1 95.88 94 ILE B N 1
ATOM 3717 C CA . ILE B 1 94 ? 2.205 -35.812 -15.656 1 95.88 94 ILE B CA 1
ATOM 3718 C C . ILE B 1 94 ? 2.969 -34.594 -16.109 1 95.88 94 ILE B C 1
ATOM 3720 O O . ILE B 1 94 ? 4.031 -34.688 -16.734 1 95.88 94 ILE B O 1
ATOM 3724 N N . PRO B 1 95 ? 2.477 -33.406 -15.773 1 95.69 95 PRO B N 1
ATOM 3725 C CA . PRO B 1 95 ? 3.268 -32.219 -16.172 1 95.69 95 PRO B CA 1
ATOM 3726 C C . PRO B 1 95 ? 4.625 -32.156 -15.461 1 95.69 95 PRO B C 1
ATOM 3728 O O . PRO B 1 95 ? 5.598 -31.672 -16.031 1 95.69 95 PRO B O 1
ATOM 3731 N N . GLY B 1 96 ? 4.715 -32.625 -14.258 1 95.44 96 GLY B N 1
ATOM 3732 C CA . GLY B 1 96 ? 5.98 -32.656 -13.539 1 95.44 96 GLY B CA 1
ATOM 3733 C C . GLY B 1 96 ? 7.035 -33.5 -14.203 1 95.44 96 GLY B C 1
ATOM 3734 O O . GLY B 1 96 ? 8.148 -33.062 -14.461 1 95.44 96 GLY B O 1
ATOM 3735 N N . ILE B 1 97 ? 6.648 -34.719 -14.484 1 96.12 97 ILE B N 1
ATOM 3736 C CA . ILE B 1 97 ? 7.566 -35.625 -15.156 1 96.12 97 ILE B CA 1
ATOM 3737 C C . ILE B 1 97 ? 7.879 -35.094 -16.562 1 96.12 97 ILE B C 1
ATOM 3739 O O . ILE B 1 97 ? 9.023 -35.156 -17 1 96.12 97 ILE B O 1
ATOM 3743 N N . GLY B 1 98 ? 6.887 -34.688 -17.219 1 96.38 98 GLY B N 1
ATOM 3744 C CA . GLY B 1 98 ? 7.102 -34.094 -18.531 1 96.38 98 GLY B CA 1
ATOM 3745 C C . GLY B 1 98 ? 8.039 -32.906 -18.484 1 96.38 98 GLY B C 1
ATOM 3746 O O . GLY B 1 98 ? 8.906 -32.75 -19.344 1 96.38 98 GLY B O 1
ATOM 3747 N N . GLY B 1 99 ? 7.809 -32.062 -17.5 1 95.5 99 GLY B N 1
ATOM 3748 C CA . GLY B 1 99 ? 8.68 -30.906 -17.328 1 95.5 99 GLY B CA 1
ATOM 3749 C C . GLY B 1 99 ? 10.133 -31.281 -17.094 1 95.5 99 GLY B C 1
ATOM 3750 O O . GLY B 1 99 ? 11.039 -30.641 -17.625 1 95.5 99 GLY B O 1
ATOM 3751 N N . TYR B 1 100 ? 10.312 -32.312 -16.297 1 96.06 100 TYR B N 1
ATOM 3752 C CA . TYR B 1 100 ? 11.664 -32.812 -16.047 1 96.06 100 TYR B CA 1
ATOM 3753 C C . TYR B 1 100 ? 12.32 -33.281 -17.328 1 96.06 100 TYR B C 1
ATOM 3755 O O . TYR B 1 100 ? 13.484 -32.969 -17.594 1 96.06 100 TYR B O 1
ATOM 3763 N N . ILE B 1 101 ? 11.602 -34.031 -18.109 1 97 101 ILE B N 1
ATOM 3764 C CA . ILE B 1 101 ? 12.102 -34.594 -19.359 1 97 101 ILE B CA 1
ATOM 3765 C C . ILE B 1 101 ? 12.43 -33.469 -20.328 1 97 101 ILE B C 1
ATOM 3767 O O . ILE B 1 101 ? 13.461 -33.5 -21 1 97 101 ILE B O 1
ATOM 3771 N N . VAL B 1 102 ? 11.586 -32.5 -20.375 1 96.31 102 VAL B N 1
ATOM 3772 C CA . VAL B 1 102 ? 11.812 -31.344 -21.234 1 96.31 102 VAL B CA 1
A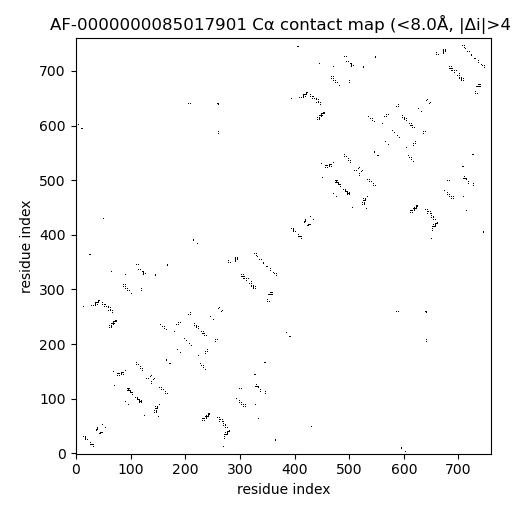TOM 3773 C C . VAL B 1 102 ? 13.07 -30.594 -20.781 1 96.31 102 VAL B C 1
ATOM 3775 O O . VAL B 1 102 ? 13.859 -30.141 -21.609 1 96.31 102 VAL B O 1
ATOM 3778 N N . GLY B 1 103 ? 13.195 -30.422 -19.484 1 95.88 103 GLY B N 1
ATOM 3779 C CA . GLY B 1 103 ? 14.383 -29.766 -18.953 1 95.88 103 GLY B CA 1
ATOM 3780 C C . GLY B 1 103 ? 15.664 -30.484 -19.344 1 95.88 103 GLY B C 1
ATOM 3781 O O . GLY B 1 103 ? 16.641 -29.844 -19.766 1 95.88 103 GLY B O 1
ATOM 3782 N N . LYS B 1 104 ? 15.672 -31.812 -19.266 1 95.06 104 LYS B N 1
ATOM 3783 C CA . LYS B 1 104 ? 16.844 -32.594 -19.656 1 95.06 104 LYS B CA 1
ATOM 3784 C C . LYS B 1 104 ? 17.109 -32.5 -21.141 1 95.06 104 LYS B C 1
ATOM 3786 O O . LYS B 1 104 ? 18.266 -32.469 -21.578 1 95.06 104 LYS B O 1
ATOM 3791 N N . PHE B 1 105 ? 16.047 -32.5 -21.844 1 94.81 105 PHE B N 1
ATOM 3792 C CA . PHE B 1 105 ? 16.156 -32.375 -23.297 1 94.81 105 PHE B CA 1
ATOM 3793 C C . PHE B 1 105 ? 16.781 -31.047 -23.688 1 94.81 105 PHE B C 1
ATOM 3795 O O . PHE B 1 105 ? 17.5 -30.969 -24.688 1 94.81 105 PHE B O 1
ATOM 3802 N N . LEU B 1 106 ? 16.516 -30.047 -22.953 1 93.75 106 LEU B N 1
ATOM 3803 C CA . LEU B 1 106 ? 17.016 -28.703 -23.234 1 93.75 106 LEU B CA 1
ATOM 3804 C C . LEU B 1 106 ? 18.422 -28.516 -22.688 1 93.75 106 LEU B C 1
ATOM 3806 O O . LEU B 1 106 ? 19.031 -27.453 -22.859 1 93.75 106 LEU B O 1
ATOM 3810 N N . GLY B 1 107 ? 18.953 -29.516 -21.922 1 92.06 107 GLY B N 1
ATOM 3811 C CA . GLY B 1 107 ? 20.328 -29.469 -21.438 1 92.06 107 GLY B CA 1
ATOM 3812 C C . GLY B 1 107 ? 20.453 -28.891 -20.047 1 92.06 107 GLY B C 1
ATOM 3813 O O . GLY B 1 107 ? 21.562 -28.547 -19.609 1 92.06 107 GLY B O 1
ATOM 3814 N N . LEU B 1 108 ? 19.375 -28.797 -19.391 1 93.69 108 LEU B N 1
ATOM 3815 C CA . LEU B 1 108 ? 19.453 -28.297 -18.016 1 93.69 108 LEU B CA 1
ATOM 3816 C C . LEU B 1 108 ? 19.969 -29.375 -17.062 1 93.69 108 LEU B C 1
ATOM 3818 O O . LEU B 1 108 ? 19.812 -30.562 -17.328 1 93.69 108 LEU B O 1
ATOM 3822 N N . ASP B 1 109 ? 20.641 -28.969 -15.992 1 94.31 109 ASP B N 1
ATOM 3823 C CA . ASP B 1 109 ? 21.125 -29.906 -14.977 1 94.31 109 ASP B CA 1
ATOM 3824 C C . ASP B 1 109 ? 19.969 -30.438 -14.133 1 94.31 109 ASP B C 1
ATOM 3826 O O . ASP B 1 109 ? 18.797 -30.156 -14.414 1 94.31 109 ASP B O 1
ATOM 3830 N N . PHE B 1 110 ? 20.234 -31.234 -13.195 1 94 110 PHE B N 1
ATOM 3831 C CA . PHE B 1 110 ? 19.25 -31.875 -12.344 1 94 110 PHE B CA 1
ATOM 3832 C C . PHE B 1 110 ? 18.359 -30.844 -11.672 1 94 110 PHE B C 1
ATOM 3834 O O . PHE B 1 110 ? 17.125 -30.969 -11.703 1 94 110 PHE B O 1
ATOM 3841 N N . LEU B 1 111 ? 18.969 -29.797 -11.172 1 93.62 111 LEU B N 1
ATOM 3842 C CA . LEU B 1 111 ? 18.219 -28.766 -10.461 1 93.62 111 LEU B CA 1
ATOM 3843 C C . LEU B 1 111 ? 17.359 -27.969 -11.422 1 93.62 111 LEU B C 1
ATOM 3845 O O . LEU B 1 111 ? 16.219 -27.609 -11.094 1 93.62 111 LEU B O 1
ATOM 3849 N N . GLY B 1 112 ? 17.938 -27.672 -12.508 1 95.19 112 GLY B N 1
ATOM 3850 C CA . GLY B 1 112 ? 17.156 -26.969 -13.516 1 95.19 112 GLY B CA 1
ATOM 3851 C C . GLY B 1 112 ? 15.953 -27.75 -14.008 1 95.19 112 GLY B C 1
ATOM 3852 O O . GLY B 1 112 ? 14.875 -27.172 -14.188 1 95.19 112 GLY B O 1
ATOM 3853 N N . SER B 1 113 ? 16.141 -28.969 -14.219 1 95.69 113 SER B N 1
ATOM 3854 C CA . SER B 1 113 ? 15.055 -29.828 -14.672 1 95.69 113 SER B CA 1
ATOM 3855 C C . SER B 1 113 ? 13.992 -29.984 -13.586 1 95.69 113 SER B C 1
ATOM 3857 O O . SER B 1 113 ? 12.797 -30.062 -13.883 1 95.69 113 SER B O 1
ATOM 3859 N N . LEU B 1 114 ? 14.445 -30.062 -12.391 1 94.38 114 LEU B N 1
ATOM 3860 C CA . LEU B 1 114 ? 13.516 -30.141 -11.273 1 94.38 114 LEU B CA 1
ATOM 3861 C C . LEU B 1 114 ? 12.695 -28.859 -11.148 1 94.38 114 LEU B C 1
ATOM 3863 O O . LEU B 1 114 ? 11.523 -28.906 -10.781 1 94.38 114 LEU B O 1
ATOM 3867 N N . LEU B 1 115 ? 13.352 -27.781 -11.383 1 95 115 LEU B N 1
ATOM 3868 C CA . LEU B 1 115 ? 12.633 -26.516 -11.352 1 95 115 LEU B CA 1
ATOM 3869 C C . LEU B 1 115 ? 11.555 -26.469 -12.422 1 95 115 LEU B C 1
ATOM 3871 O O . LEU B 1 115 ? 10.461 -25.953 -12.188 1 95 115 LEU B O 1
ATOM 3875 N N . LEU B 1 116 ? 11.828 -27 -13.562 1 94.94 116 LEU B N 1
ATOM 3876 C CA . LEU B 1 116 ? 10.836 -27.047 -14.625 1 94.94 116 LEU B CA 1
ATOM 3877 C C . LEU B 1 116 ? 9.672 -27.953 -14.242 1 94.94 116 LEU B C 1
ATOM 3879 O O . LEU B 1 116 ? 8.531 -27.719 -14.656 1 94.94 116 LEU B O 1
ATOM 3883 N N . THR B 1 117 ? 9.984 -29 -13.492 1 94 117 THR B N 1
ATOM 3884 C CA . THR B 1 117 ? 8.945 -29.844 -12.922 1 94 117 THR B CA 1
ATOM 3885 C C . THR B 1 117 ? 7.957 -29.016 -12.109 1 94 117 THR B C 1
ATOM 3887 O O . THR B 1 117 ? 6.742 -29.141 -12.289 1 94 117 THR B O 1
ATOM 3890 N N . VAL B 1 118 ? 8.508 -28.172 -11.336 1 92.69 118 VAL B N 1
ATOM 3891 C CA . VAL B 1 118 ? 7.703 -27.328 -10.461 1 92.69 118 VAL B CA 1
ATOM 3892 C C . VAL B 1 118 ? 6.879 -26.344 -11.297 1 92.69 118 VAL B C 1
ATOM 3894 O O . VAL B 1 118 ? 5.68 -26.188 -11.062 1 92.69 118 VAL B O 1
ATOM 3897 N N . ILE B 1 119 ? 7.477 -25.75 -12.242 1 93.19 119 ILE B N 1
ATOM 3898 C CA . ILE B 1 119 ? 6.848 -24.734 -13.062 1 93.19 119 ILE B CA 1
ATOM 3899 C C . ILE B 1 119 ? 5.742 -25.344 -13.914 1 93.19 119 ILE B C 1
ATOM 3901 O O . ILE B 1 119 ? 4.641 -24.797 -14.008 1 93.19 119 ILE B O 1
ATOM 3905 N N . PHE B 1 120 ? 6.004 -26.516 -14.422 1 93.75 120 PHE B N 1
ATOM 3906 C CA . PHE B 1 120 ? 5.023 -27.188 -15.258 1 93.75 120 PHE B CA 1
ATOM 3907 C C . PHE B 1 120 ? 3.834 -27.656 -14.43 1 93.75 120 PHE B C 1
ATOM 3909 O O . PHE B 1 120 ? 2.695 -27.641 -14.898 1 93.75 120 PHE B O 1
ATOM 3916 N N . ALA B 1 121 ? 4.105 -28.016 -13.266 1 92 121 ALA B N 1
ATOM 3917 C CA . ALA B 1 121 ? 3.066 -28.578 -12.406 1 92 121 ALA B CA 1
ATOM 3918 C C . ALA B 1 121 ? 2.197 -27.484 -11.805 1 92 121 ALA B C 1
ATOM 3920 O O . ALA B 1 121 ? 1.047 -27.734 -11.43 1 92 121 ALA B O 1
ATOM 3921 N N . SER B 1 122 ? 2.701 -26.344 -11.812 1 85.62 122 SER B N 1
ATOM 3922 C CA . SER B 1 122 ? 2.021 -25.266 -11.117 1 85.62 122 SER B CA 1
ATOM 3923 C C . SER B 1 122 ? 0.875 -24.703 -11.953 1 85.62 122 SER B C 1
ATOM 3925 O O . SER B 1 122 ? 0.848 -24.875 -13.172 1 85.62 122 SER B O 1
ATOM 3927 N N . HIS B 1 123 ? -0.18 -24.203 -11.258 1 76.06 123 HIS B N 1
ATOM 3928 C CA . HIS B 1 123 ? -1.278 -23.5 -11.914 1 76.06 123 HIS B CA 1
ATOM 3929 C C . HIS B 1 123 ? -1.646 -22.219 -11.164 1 76.06 123 HIS B C 1
ATOM 3931 O O . HIS B 1 123 ? -1.111 -21.953 -10.086 1 76.06 123 HIS B O 1
ATOM 3937 N N . SER B 1 124 ? -2.439 -21.344 -11.797 1 72.94 124 SER B N 1
ATOM 3938 C CA . SER B 1 124 ? -2.812 -20.062 -11.227 1 72.94 124 SER B CA 1
ATOM 3939 C C . SER B 1 124 ? -4.223 -20.094 -10.648 1 72.94 124 SER B C 1
ATOM 3941 O O . SER B 1 124 ? -5.199 -20.203 -11.391 1 72.94 124 SER B O 1
ATOM 3943 N N . VAL B 1 125 ? -4.355 -19.906 -9.359 1 69.5 125 VAL B N 1
ATOM 3944 C CA . VAL B 1 125 ? -5.648 -19.906 -8.688 1 69.5 125 VAL B CA 1
ATOM 3945 C C . VAL B 1 125 ? -6.473 -18.703 -9.148 1 69.5 125 VAL B C 1
ATOM 3947 O O . VAL B 1 125 ? -7.68 -18.812 -9.367 1 69.5 125 VAL B O 1
ATOM 3950 N N . ALA B 1 126 ? -5.809 -17.641 -9.258 1 62.62 126 ALA B N 1
ATOM 3951 C CA . ALA B 1 126 ? -6.496 -16.391 -9.578 1 62.62 126 ALA B CA 1
ATOM 3952 C C . ALA B 1 126 ? -7.223 -16.5 -10.914 1 62.62 126 ALA B C 1
ATOM 3954 O O . ALA B 1 126 ? -8.383 -16.094 -11.023 1 62.62 126 ALA B O 1
ATOM 3955 N N . ILE B 1 127 ? -6.578 -16.969 -11.875 1 70.12 127 ILE B N 1
ATOM 3956 C CA . ILE B 1 127 ? -7.168 -17.062 -13.211 1 70.12 127 ILE B CA 1
ATOM 3957 C C . ILE B 1 127 ? -8.273 -18.125 -13.211 1 70.12 127 ILE B C 1
ATOM 3959 O O . ILE B 1 127 ? -9.344 -17.906 -13.781 1 70.12 127 ILE B O 1
ATOM 3963 N N . VAL B 1 128 ? -8 -19.156 -12.531 1 75.31 128 VAL B N 1
ATOM 3964 C CA . VAL B 1 128 ? -8.977 -20.234 -12.469 1 75.31 128 VAL B CA 1
ATOM 3965 C C . VAL B 1 128 ? -10.25 -19.75 -11.781 1 75.31 128 VAL B C 1
ATOM 3967 O O . VAL B 1 128 ? -11.359 -19.969 -12.273 1 75.31 128 VAL B O 1
ATOM 3970 N N . TYR B 1 129 ? -10.062 -19.078 -10.719 1 69.81 129 TYR B N 1
ATOM 3971 C CA . TYR B 1 129 ? -11.219 -18.578 -9.977 1 69.81 129 TYR B CA 1
ATOM 3972 C C . TYR B 1 129 ? -12 -17.562 -10.812 1 69.81 129 TYR B C 1
ATOM 3974 O O . TYR B 1 129 ? -13.234 -17.609 -10.852 1 69.81 129 TYR B O 1
ATOM 3982 N N . SER B 1 130 ? -11.352 -16.703 -11.383 1 64.25 130 SER B N 1
ATOM 3983 C CA . SER B 1 130 ? -12 -15.656 -12.172 1 64.25 130 SER B CA 1
ATOM 3984 C C . SER B 1 130 ? -12.797 -16.25 -13.328 1 64.25 130 SER B C 1
ATOM 3986 O O . SER B 1 130 ? -13.906 -15.797 -13.633 1 64.25 130 SER B O 1
ATOM 3988 N N . LEU B 1 131 ? -12.234 -17.172 -13.969 1 71.06 131 LEU B N 1
ATOM 3989 C CA . LEU B 1 131 ? -12.898 -17.812 -15.094 1 71.06 131 LEU B CA 1
ATOM 3990 C C . LEU B 1 131 ? -14.109 -18.609 -14.625 1 71.06 131 LEU B C 1
ATOM 3992 O O . LEU B 1 131 ? -15.164 -18.594 -15.266 1 71.06 131 LEU B O 1
ATOM 3996 N N . LEU B 1 132 ? -13.969 -19.266 -13.531 1 76.25 132 LEU B N 1
ATOM 3997 C CA . LEU B 1 132 ? -15.07 -20.031 -12.961 1 76.25 132 LEU B CA 1
ATOM 3998 C C . LEU B 1 132 ? -16.203 -19.109 -12.516 1 76.25 132 LEU B C 1
ATOM 4000 O O . LEU B 1 132 ? -17.375 -19.438 -12.672 1 76.25 132 LEU B O 1
ATOM 4004 N N . ASP B 1 133 ? -15.812 -18.078 -11.953 1 68.56 133 ASP B N 1
ATOM 4005 C CA . ASP B 1 133 ? -16.797 -17.109 -11.508 1 68.56 133 ASP B CA 1
ATOM 4006 C C . ASP B 1 133 ? -17.578 -16.516 -12.688 1 68.56 133 ASP B C 1
ATOM 4008 O O . ASP B 1 133 ? -18.797 -16.359 -12.625 1 68.56 133 ASP B O 1
ATOM 4012 N N . GLU B 1 134 ? -16.859 -16.141 -13.719 1 66.19 134 GLU B N 1
ATOM 4013 C CA . GLU B 1 134 ? -17.469 -15.617 -14.938 1 66.19 134 GLU B CA 1
ATOM 4014 C C . GLU B 1 134 ? -18.438 -16.625 -15.547 1 66.19 134 GLU B C 1
ATOM 4016 O O . GLU B 1 134 ? -19.453 -16.25 -16.141 1 66.19 134 GLU B O 1
ATOM 4021 N N . LEU B 1 135 ? -18.109 -17.859 -15.344 1 70.94 135 LEU B N 1
ATOM 4022 C CA . LEU B 1 135 ? -18.922 -18.922 -15.914 1 70.94 135 LEU B CA 1
ATOM 4023 C C . LEU B 1 135 ? -19.969 -19.422 -14.906 1 70.94 135 LEU B C 1
ATOM 4025 O O . LEU B 1 135 ? -20.719 -20.344 -15.195 1 70.94 135 LEU B O 1
ATOM 4029 N N . ASN B 1 136 ? -19.922 -18.812 -13.734 1 73.69 136 ASN B N 1
ATOM 4030 C CA . ASN B 1 136 ? -20.828 -19.172 -12.648 1 73.69 136 ASN B CA 1
ATOM 4031 C C . ASN B 1 136 ? -20.672 -20.625 -12.25 1 73.69 136 ASN B C 1
ATOM 4033 O O . ASN B 1 136 ? -21.672 -21.328 -12.062 1 73.69 136 ASN B O 1
ATOM 4037 N N . LEU B 1 137 ? -19.516 -21.094 -12.234 1 77.88 137 LEU B N 1
ATOM 4038 C CA . LEU B 1 137 ? -19.25 -22.5 -11.938 1 77.88 137 LEU B CA 1
ATOM 4039 C C . LEU B 1 137 ? -18.484 -22.641 -10.617 1 77.88 137 LEU B C 1
ATOM 4041 O O . LEU B 1 137 ? -18.031 -23.719 -10.266 1 77.88 137 LEU B O 1
ATOM 4045 N N . THR B 1 138 ? -18.328 -21.609 -9.914 1 74.12 138 THR B N 1
ATOM 4046 C CA . THR B 1 138 ? -17.516 -21.609 -8.695 1 74.12 138 THR B CA 1
ATOM 4047 C C . THR B 1 138 ? -18.125 -22.531 -7.645 1 74.12 138 THR B C 1
ATOM 4049 O O . THR B 1 138 ? -17.406 -23.094 -6.812 1 74.12 138 THR B O 1
ATOM 4052 N N . LYS B 1 139 ? -19.438 -22.688 -7.719 1 74.31 139 LYS B N 1
ATOM 4053 C CA . LYS B 1 139 ? -20.125 -23.5 -6.715 1 74.31 139 LYS B CA 1
ATOM 4054 C C . LYS B 1 139 ? -20.516 -24.859 -7.281 1 74.31 139 LYS B C 1
ATOM 4056 O O . LYS B 1 139 ? -21.094 -25.688 -6.574 1 74.31 139 LYS B O 1
ATOM 4061 N N . SER B 1 140 ? -20.234 -25.047 -8.492 1 81.88 140 SER B N 1
ATOM 4062 C CA . SER B 1 140 ? -20.516 -26.328 -9.109 1 81.88 140 SER B CA 1
ATOM 4063 C C . SER B 1 140 ? -19.547 -27.406 -8.625 1 81.88 140 SER B C 1
ATOM 4065 O O . SER B 1 140 ? -18.5 -27.094 -8.062 1 81.88 140 SER B O 1
ATOM 4067 N N . ARG B 1 141 ? -19.922 -28.625 -8.859 1 84.62 141 ARG B N 1
ATOM 4068 C CA . ARG B 1 141 ? -19.062 -29.734 -8.477 1 84.62 141 ARG B CA 1
ATOM 4069 C C . ARG B 1 141 ? -17.719 -29.672 -9.211 1 84.62 141 ARG B C 1
ATOM 4071 O O . ARG B 1 141 ? -16.672 -29.891 -8.609 1 84.62 141 ARG B O 1
ATOM 4078 N N . LEU B 1 142 ? -17.797 -29.391 -10.453 1 87.69 142 LEU B N 1
ATOM 4079 C CA . LEU B 1 142 ? -16.594 -29.281 -11.258 1 87.69 142 LEU B CA 1
ATOM 4080 C C . LEU B 1 142 ? -15.727 -28.109 -10.789 1 87.69 142 LEU B C 1
ATOM 4082 O O . LEU B 1 142 ? -14.508 -28.25 -10.641 1 87.69 142 LEU B O 1
ATOM 4086 N N . GLY B 1 143 ? -16.375 -27.047 -10.578 1 83.94 143 GLY B N 1
ATOM 4087 C CA . GLY B 1 143 ? -15.656 -25.859 -10.148 1 83.94 143 GLY B CA 1
ATOM 4088 C C . GLY B 1 143 ? -14.969 -26.031 -8.812 1 83.94 143 GLY B C 1
ATOM 4089 O O . GLY B 1 143 ? -13.812 -25.656 -8.648 1 83.94 143 GLY B O 1
ATOM 4090 N N . THR B 1 144 ? -15.68 -26.609 -7.898 1 82.25 144 THR B N 1
ATOM 4091 C CA . THR B 1 144 ? -15.141 -26.828 -6.562 1 82.25 144 THR B CA 1
ATOM 4092 C C . THR B 1 144 ? -13.984 -27.828 -6.598 1 82.25 144 THR B C 1
ATOM 4094 O O . THR B 1 144 ? -13.008 -27.688 -5.855 1 82.25 144 THR B O 1
ATOM 4097 N N . LEU B 1 145 ? -14.148 -28.75 -7.449 1 87.88 145 LEU B N 1
ATOM 4098 C CA . LEU B 1 145 ? -13.102 -29.75 -7.621 1 87.88 145 LEU B CA 1
ATOM 4099 C C . LEU B 1 145 ? -11.828 -29.109 -8.18 1 87.88 145 LEU B C 1
ATOM 4101 O O . LEU B 1 145 ? -10.734 -29.359 -7.668 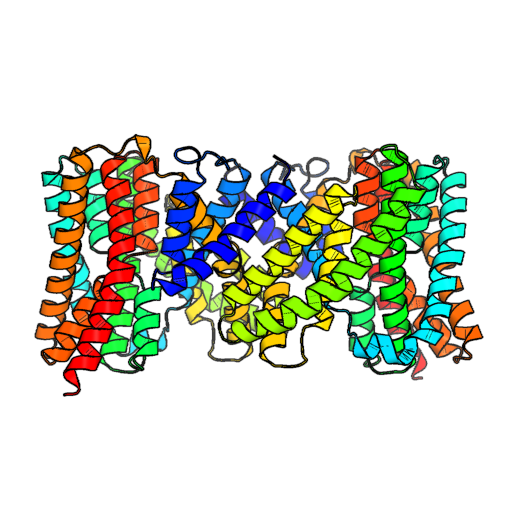1 87.88 145 LEU B O 1
ATOM 4105 N N . ILE B 1 146 ? -11.992 -28.344 -9.156 1 88 146 ILE B N 1
ATOM 4106 C CA . ILE B 1 146 ? -10.859 -27.719 -9.82 1 88 146 ILE B CA 1
ATOM 4107 C C . ILE B 1 146 ? -10.188 -26.719 -8.875 1 88 146 ILE B C 1
ATOM 4109 O O . ILE B 1 146 ? -8.953 -26.672 -8.789 1 88 146 ILE B O 1
ATOM 4113 N N . LEU B 1 147 ? -10.977 -26.031 -8.18 1 81.38 147 LEU B N 1
ATOM 4114 C CA . LEU B 1 147 ? -10.445 -25.047 -7.242 1 81.38 147 LEU B CA 1
ATOM 4115 C C . LEU B 1 147 ? -9.672 -25.734 -6.121 1 81.38 147 LEU B C 1
ATOM 4117 O O . LEU B 1 147 ? -8.594 -25.281 -5.738 1 81.38 147 LEU B O 1
ATOM 4121 N N . SER B 1 148 ? -10.266 -26.719 -5.602 1 82 148 SER B N 1
ATOM 4122 C CA . SER B 1 148 ? -9.617 -27.469 -4.539 1 82 148 SER B CA 1
ATOM 4123 C C . SER B 1 148 ? -8.297 -28.062 -5.02 1 82 148 SER B C 1
ATOM 4125 O O . SER B 1 148 ? -7.297 -28.031 -4.297 1 82 148 SER B O 1
ATOM 4127 N N . SER B 1 149 ? -8.305 -28.578 -6.164 1 87.94 149 SER B N 1
ATOM 4128 C CA . SER B 1 149 ? -7.094 -29.156 -6.738 1 87.94 149 SER B CA 1
ATOM 4129 C C . SER B 1 149 ? -6.035 -28.094 -6.984 1 87.94 149 SER B C 1
ATOM 4131 O O . SER B 1 149 ? -4.844 -28.328 -6.773 1 87.94 149 SER B O 1
ATOM 4133 N N . THR B 1 150 ? -6.43 -27.016 -7.434 1 83.25 150 THR B N 1
ATOM 4134 C CA . THR B 1 150 ? -5.52 -25.922 -7.73 1 83.25 150 THR B CA 1
ATOM 4135 C C . THR B 1 150 ? -4.797 -25.453 -6.469 1 83.25 150 THR B C 1
ATOM 4137 O O . THR B 1 150 ? -3.58 -25.25 -6.484 1 83.25 150 THR B O 1
ATOM 4140 N N . VAL B 1 151 ? -5.484 -25.375 -5.441 1 78 151 VAL B N 1
ATOM 4141 C CA . VAL B 1 151 ? -4.91 -24.938 -4.172 1 78 151 VAL B CA 1
ATOM 4142 C C . VAL B 1 151 ? -3.896 -25.969 -3.678 1 78 151 VAL B C 1
ATOM 4144 O O . VAL B 1 151 ? -2.799 -25.609 -3.242 1 78 151 VAL B O 1
ATOM 4147 N N . THR B 1 152 ? -4.344 -27.156 -3.697 1 82.88 152 THR B N 1
ATOM 4148 C CA . THR B 1 152 ? -3.479 -28.234 -3.234 1 82.88 152 THR B CA 1
ATOM 4149 C C . THR B 1 152 ? -2.23 -28.344 -4.105 1 82.88 152 THR B C 1
ATOM 4151 O O . THR B 1 152 ? -1.127 -28.547 -3.596 1 82.88 152 THR B O 1
ATOM 4154 N N . THR B 1 153 ? -2.441 -28.25 -5.355 1 87.25 153 THR B N 1
ATOM 4155 C CA . THR B 1 153 ? -1.316 -28.297 -6.285 1 87.25 153 THR B CA 1
ATOM 4156 C C . THR B 1 153 ? -0.351 -27.141 -6.027 1 87.25 153 THR B C 1
ATOM 4158 O O . THR B 1 153 ? 0.867 -27.328 -6.035 1 87.25 153 THR B O 1
ATOM 4161 N N . ASP B 1 154 ? -0.846 -26 -5.793 1 81.38 154 ASP B N 1
ATOM 4162 C CA . ASP B 1 154 ? -0.013 -24.844 -5.516 1 81.38 154 ASP B CA 1
ATOM 4163 C C . ASP B 1 154 ? 0.801 -25.031 -4.238 1 81.38 154 ASP B C 1
ATOM 4165 O O . ASP B 1 154 ? 1.979 -24.672 -4.184 1 81.38 154 ASP B O 1
ATOM 4169 N N . LEU B 1 155 ? 0.163 -25.516 -3.289 1 78.81 155 LEU B N 1
ATOM 4170 C CA . LEU B 1 155 ? 0.853 -25.797 -2.031 1 78.81 155 LEU B CA 1
ATOM 4171 C C . LEU B 1 155 ? 1.994 -26.781 -2.236 1 78.81 155 LEU B C 1
ATOM 4173 O O . LEU B 1 155 ? 3.104 -26.562 -1.741 1 78.81 155 LEU B O 1
ATOM 4177 N N . LEU B 1 156 ? 1.701 -27.797 -2.893 1 85.38 156 LEU B N 1
ATOM 4178 C CA . LEU B 1 156 ? 2.686 -28.844 -3.096 1 85.38 156 LEU B CA 1
ATOM 4179 C C . LEU B 1 156 ? 3.824 -28.375 -3.988 1 85.38 156 LEU B C 1
ATOM 4181 O O . LEU B 1 156 ? 4.984 -28.719 -3.77 1 85.38 156 LEU B O 1
ATOM 4185 N N . THR B 1 157 ? 3.479 -27.656 -4.977 1 88 157 THR B N 1
ATOM 4186 C CA . THR B 1 157 ? 4.516 -27.156 -5.875 1 88 157 THR B CA 1
ATOM 4187 C C . THR B 1 157 ? 5.418 -26.156 -5.168 1 88 157 THR B C 1
ATOM 4189 O O . THR B 1 157 ? 6.613 -26.062 -5.453 1 88 157 THR B O 1
ATOM 4192 N N . LEU B 1 158 ? 4.832 -25.391 -4.285 1 83.12 158 LEU B N 1
ATOM 4193 C CA . LEU B 1 158 ? 5.648 -24.469 -3.498 1 83.12 158 LEU B CA 1
ATOM 4194 C C . LEU B 1 158 ? 6.602 -25.234 -2.584 1 83.12 158 LEU B C 1
ATOM 4196 O O . LEU B 1 158 ? 7.734 -24.797 -2.361 1 83.12 158 LEU B O 1
ATOM 4200 N N . LEU B 1 159 ? 6.121 -26.281 -2.078 1 83.62 159 LEU B N 1
ATOM 4201 C CA . LEU B 1 159 ? 6.98 -27.141 -1.273 1 83.62 159 LEU B CA 1
ATOM 4202 C C . LEU B 1 159 ? 8.109 -27.734 -2.115 1 83.62 159 LEU B C 1
ATOM 4204 O O . LEU B 1 159 ? 9.258 -27.797 -1.66 1 83.62 159 LEU B O 1
ATOM 4208 N N . LEU B 1 160 ? 7.762 -28.156 -3.236 1 87.5 160 LEU B N 1
ATOM 4209 C CA . LEU B 1 160 ? 8.773 -28.688 -4.145 1 87.5 160 LEU B CA 1
ATOM 4210 C C . LEU B 1 160 ? 9.789 -27.609 -4.52 1 87.5 160 LEU B C 1
ATOM 4212 O O . LEU B 1 160 ? 10.984 -27.906 -4.645 1 87.5 160 LEU B O 1
ATOM 4216 N N . LEU B 1 161 ? 9.289 -26.469 -4.727 1 87.62 161 LEU B N 1
ATOM 4217 C CA . LEU B 1 161 ? 10.18 -25.344 -5.016 1 87.62 161 LEU B CA 1
ATOM 4218 C C . LEU B 1 161 ? 11.164 -25.125 -3.873 1 87.62 161 LEU B C 1
ATOM 4220 O O . LEU B 1 161 ? 12.352 -24.875 -4.109 1 87.62 161 LEU B O 1
ATOM 4224 N N . SER B 1 162 ? 10.656 -25.188 -2.689 1 85.62 162 SER B N 1
ATOM 4225 C CA . SER B 1 162 ? 11.508 -25.016 -1.518 1 85.62 162 SER B CA 1
ATOM 4226 C C . SER B 1 162 ? 12.602 -26.078 -1.475 1 85.62 162 SER B C 1
ATOM 4228 O O . SER B 1 162 ? 13.734 -25.781 -1.081 1 85.62 162 SER B O 1
ATOM 4230 N N . VAL B 1 163 ? 12.312 -27.219 -1.851 1 86.94 163 VAL B N 1
ATOM 4231 C CA . VAL B 1 163 ? 13.273 -28.312 -1.892 1 86.94 163 VAL B CA 1
ATOM 4232 C C . VAL B 1 163 ? 14.344 -28.031 -2.941 1 86.94 163 VAL B C 1
ATOM 4234 O O . VAL B 1 163 ? 15.531 -28.25 -2.701 1 86.94 163 VAL B O 1
ATOM 4237 N N . VAL B 1 164 ? 13.961 -27.578 -4.078 1 89.44 164 VAL B N 1
ATOM 4238 C CA . VAL B 1 164 ? 14.891 -27.234 -5.148 1 89.44 164 VAL B CA 1
ATOM 4239 C C . VAL B 1 164 ? 15.875 -26.172 -4.672 1 89.44 164 VAL B C 1
ATOM 4241 O O . VAL B 1 164 ? 17.078 -26.281 -4.902 1 89.44 164 VAL B O 1
ATOM 4244 N N . ILE B 1 165 ? 15.32 -25.219 -4.02 1 86.25 165 ILE B N 1
ATOM 4245 C CA . ILE B 1 165 ? 16.141 -24.125 -3.521 1 86.25 165 ILE B CA 1
ATOM 4246 C C . ILE B 1 165 ? 17.125 -24.656 -2.479 1 86.25 165 ILE B C 1
ATOM 4248 O O . ILE B 1 165 ? 18.312 -24.281 -2.488 1 86.25 165 ILE B O 1
ATOM 4252 N N . LYS B 1 166 ? 16.625 -25.469 -1.612 1 85.5 166 LYS B N 1
ATOM 4253 C CA . LYS B 1 166 ? 17.469 -26.031 -0.559 1 85.5 166 LYS B CA 1
ATOM 4254 C C . LYS B 1 166 ? 18.594 -26.891 -1.146 1 85.5 166 LYS B C 1
ATOM 4256 O O . LYS B 1 166 ? 19.719 -26.891 -0.645 1 85.5 166 LYS B O 1
ATOM 4261 N N . LEU B 1 167 ? 18.312 -27.641 -2.104 1 87.25 167 LEU B N 1
ATOM 4262 C CA . LEU B 1 167 ? 19.312 -28.484 -2.766 1 87.25 167 LEU B CA 1
ATOM 4263 C C . LEU B 1 167 ? 20.406 -27.625 -3.402 1 87.25 167 LEU B C 1
ATOM 4265 O O . LEU B 1 167 ? 21.578 -28 -3.391 1 87.25 167 LEU B O 1
ATOM 4269 N N . LYS B 1 168 ? 20.016 -26.547 -3.961 1 87.56 168 LYS B N 1
ATOM 4270 C CA . LYS B 1 168 ? 20.969 -25.641 -4.586 1 87.56 168 LYS B CA 1
ATOM 4271 C C . LYS B 1 168 ? 21.891 -25.016 -3.551 1 87.56 168 LYS B C 1
ATOM 4273 O O . LYS B 1 168 ? 23.094 -24.859 -3.793 1 87.56 168 LYS B O 1
ATOM 4278 N N . LEU B 1 169 ? 21.281 -24.547 -2.475 1 83.88 169 LEU B N 1
ATOM 4279 C CA . LEU B 1 169 ? 22.047 -23.844 -1.456 1 83.88 169 LEU B CA 1
ATOM 4280 C C . LEU B 1 169 ? 22.828 -24.812 -0.578 1 83.88 169 LEU B C 1
ATOM 4282 O O . LEU B 1 169 ? 23.734 -24.422 0.146 1 83.88 169 LEU B O 1
ATOM 4286 N N . GLY B 1 170 ? 22.578 -25.984 -0.604 1 78.69 170 GLY B N 1
ATOM 4287 C CA . GLY B 1 170 ? 23.312 -26.984 0.165 1 78.69 170 GLY B CA 1
ATOM 4288 C C . GLY B 1 170 ? 22.641 -27.328 1.478 1 78.69 170 GLY B C 1
ATOM 4289 O O . GLY B 1 170 ? 21.922 -26.516 2.051 1 78.69 170 GLY B O 1
ATOM 4290 N N . GLY B 1 171 ? 22.359 -28.547 1.726 1 73.81 171 GLY B N 1
ATOM 4291 C CA . GLY B 1 171 ? 21.812 -28.922 3.023 1 73.81 171 GLY B CA 1
ATOM 4292 C C . GLY B 1 171 ? 21.125 -30.281 3.016 1 73.81 171 GLY B C 1
ATOM 4293 O O . GLY B 1 171 ? 20.969 -30.891 1.96 1 73.81 171 GLY B O 1
ATOM 4294 N N . GLU B 1 172 ? 20.812 -30.672 4.23 1 79.88 172 GLU B N 1
ATOM 4295 C CA . GLU B 1 172 ? 20.141 -31.953 4.422 1 79.88 172 GLU B CA 1
ATOM 4296 C C . GLU B 1 172 ? 18.656 -31.859 4.094 1 79.88 172 GLU B C 1
ATOM 4298 O O . GLU B 1 172 ? 17.938 -31.016 4.648 1 79.88 172 GLU B O 1
ATOM 4303 N N . ILE B 1 173 ? 18.156 -32.656 3.246 1 81.25 173 ILE B N 1
ATOM 4304 C CA . ILE B 1 173 ? 16.812 -32.594 2.707 1 81.25 173 ILE B CA 1
ATOM 4305 C C . ILE B 1 173 ? 15.828 -33.219 3.699 1 81.25 173 ILE B C 1
ATOM 4307 O O . ILE B 1 173 ? 14.719 -32.719 3.881 1 81.25 173 ILE B O 1
ATOM 4311 N N . GLY B 1 174 ? 16.25 -34.312 4.332 1 80.06 174 GLY B N 1
ATOM 4312 C CA . GLY B 1 174 ? 15.328 -35 5.211 1 80.06 174 GLY B CA 1
ATOM 4313 C C . GLY B 1 174 ? 14.789 -34.125 6.328 1 80.06 174 GLY B C 1
ATOM 4314 O O . GLY B 1 174 ? 13.578 -33.969 6.465 1 80.06 174 GLY B O 1
ATOM 4315 N N . SER B 1 175 ? 15.695 -33.531 7.016 1 83.44 175 SER B N 1
ATOM 4316 C CA . SER B 1 175 ? 15.289 -32.688 8.133 1 83.44 175 SER B CA 1
ATOM 4317 C C . SER B 1 175 ? 14.547 -31.438 7.637 1 83.44 175 SER B C 1
ATOM 4319 O O . SER B 1 175 ? 13.609 -30.984 8.289 1 83.44 175 SER B O 1
ATOM 4321 N N . PHE B 1 176 ? 14.875 -31.094 6.441 1 86.12 176 PHE B N 1
ATOM 4322 C CA . PHE B 1 176 ? 14.273 -29.891 5.879 1 86.12 176 PHE B CA 1
ATOM 4323 C C . PHE B 1 176 ? 12.812 -30.125 5.539 1 86.12 176 PHE B C 1
ATOM 4325 O O . PHE B 1 176 ? 11.953 -29.297 5.859 1 86.12 176 PHE B O 1
ATOM 4332 N N . VAL B 1 177 ? 12.531 -31.266 4.922 1 84.81 177 VAL B N 1
ATOM 4333 C CA . VAL B 1 177 ? 11.164 -31.578 4.512 1 84.81 177 VAL B CA 1
ATOM 4334 C C . VAL B 1 177 ? 10.289 -31.75 5.746 1 84.81 177 VAL B C 1
ATOM 4336 O O . VAL B 1 177 ? 9.148 -31.266 5.781 1 84.81 177 VAL B O 1
ATOM 4339 N N . PHE B 1 178 ? 10.852 -32.375 6.707 1 85.5 178 PHE B N 1
ATOM 4340 C CA . PHE B 1 178 ? 10.117 -32.594 7.945 1 85.5 178 PHE B CA 1
ATOM 4341 C C . PHE B 1 178 ? 9.828 -31.281 8.648 1 85.5 178 PHE B C 1
ATOM 4343 O O . PHE B 1 178 ? 8.695 -31.047 9.078 1 85.5 178 PHE B O 1
ATOM 4350 N N . LEU B 1 179 ? 10.773 -30.516 8.742 1 86.81 179 LEU B N 1
ATOM 4351 C CA . LEU B 1 179 ? 10.625 -29.234 9.414 1 86.81 179 LEU B CA 1
ATOM 4352 C C . LEU B 1 179 ? 9.656 -28.328 8.648 1 86.81 179 LEU B C 1
ATOM 4354 O O . LEU B 1 179 ? 8.906 -27.547 9.258 1 86.81 179 LEU B O 1
ATOM 4358 N N . THR B 1 180 ? 9.758 -28.406 7.375 1 86.06 180 THR B N 1
ATOM 4359 C CA . THR B 1 180 ? 8.859 -27.609 6.543 1 86.06 180 THR B CA 1
ATOM 4360 C C . THR B 1 180 ? 7.41 -28.047 6.742 1 86.06 180 THR B C 1
ATOM 4362 O O . THR B 1 180 ? 6.512 -27.203 6.832 1 86.06 180 THR B O 1
ATOM 4365 N N . PHE B 1 181 ? 7.281 -29.312 6.75 1 85.06 181 PHE B N 1
ATOM 4366 C CA . PHE B 1 181 ? 5.945 -29.859 6.973 1 85.06 181 PHE B CA 1
ATOM 4367 C C . PHE B 1 181 ? 5.391 -29.391 8.312 1 85.06 181 PHE B C 1
ATOM 4369 O O . PHE B 1 181 ? 4.234 -28.969 8.391 1 85.06 181 PHE B O 1
ATOM 4376 N N . PHE B 1 182 ? 6.164 -29.406 9.312 1 87.75 182 PHE B N 1
ATOM 4377 C CA . PHE B 1 182 ? 5.746 -28.969 10.633 1 87.75 182 PHE B CA 1
ATOM 4378 C C . PHE B 1 182 ? 5.453 -27.469 10.633 1 87.75 182 PHE B C 1
ATOM 4380 O O . PHE B 1 182 ? 4.508 -27.016 11.281 1 87.75 182 PHE B O 1
ATOM 4387 N N . TYR B 1 183 ? 6.281 -26.781 9.969 1 89.69 183 TYR B N 1
ATOM 4388 C CA . TYR B 1 183 ? 6.098 -25.344 9.82 1 89.69 183 TYR B CA 1
ATOM 4389 C C . TYR B 1 183 ? 4.734 -25.031 9.219 1 89.69 183 TYR B C 1
ATOM 4391 O O . TYR B 1 183 ? 4 -24.172 9.734 1 89.69 183 TYR B O 1
ATOM 4399 N N . ILE B 1 184 ? 4.359 -25.75 8.25 1 86.56 184 ILE B N 1
ATOM 4400 C CA . ILE B 1 184 ? 3.098 -25.516 7.551 1 86.56 184 ILE B CA 1
ATOM 4401 C C . ILE B 1 184 ? 1.932 -25.859 8.477 1 86.56 184 ILE B C 1
ATOM 4403 O O . ILE B 1 184 ? 0.978 -25.094 8.594 1 86.56 184 ILE B O 1
ATOM 4407 N N . ILE B 1 185 ? 2.062 -26.922 9.125 1 86.56 185 ILE B N 1
ATOM 4408 C CA . ILE B 1 185 ? 0.998 -27.375 10.008 1 86.56 185 ILE B CA 1
ATOM 4409 C C . ILE B 1 185 ? 0.814 -26.375 11.156 1 86.56 185 ILE B C 1
ATOM 4411 O O . ILE B 1 185 ? -0.316 -26.047 11.516 1 86.56 185 ILE B O 1
ATOM 4415 N N . ILE B 1 186 ? 1.877 -25.984 11.695 1 90.31 186 ILE B N 1
ATOM 4416 C CA . ILE B 1 186 ? 1.82 -25.047 12.812 1 90.31 186 ILE B CA 1
ATOM 4417 C C . ILE B 1 186 ? 1.14 -23.75 12.367 1 90.31 186 ILE B C 1
ATOM 4419 O O . ILE B 1 186 ? 0.296 -23.203 13.078 1 90.31 186 ILE B O 1
ATOM 4423 N N . LEU B 1 187 ? 1.512 -23.281 11.258 1 89.81 187 LEU B N 1
ATOM 4424 C CA . LEU B 1 187 ? 0.929 -22.047 10.758 1 89.81 187 LEU B CA 1
ATOM 4425 C C . LEU B 1 187 ? -0.557 -22.219 10.469 1 89.81 187 LEU B C 1
ATOM 4427 O O . LEU B 1 187 ? -1.363 -21.344 10.773 1 89.81 187 LEU B O 1
ATOM 4431 N N . LEU B 1 188 ? -0.922 -23.359 9.875 1 86.25 188 LEU B N 1
ATOM 4432 C CA . LEU B 1 188 ? -2.307 -23.609 9.492 1 86.25 188 LEU B CA 1
ATOM 4433 C C . LEU B 1 188 ? -3.191 -23.781 10.727 1 86.25 188 LEU B C 1
ATOM 4435 O O . LEU B 1 188 ? -4.402 -23.562 10.656 1 86.25 188 LEU B O 1
ATOM 4439 N N . LEU B 1 189 ? -2.559 -24.141 11.781 1 88.19 189 LEU B N 1
ATOM 4440 C CA . LEU B 1 189 ? -3.328 -24.344 13 1 88.19 189 LEU B CA 1
ATOM 4441 C C . LEU B 1 189 ? -3.301 -23.078 13.875 1 88.19 189 LEU B C 1
ATOM 4443 O O . LEU B 1 189 ? -4.336 -22.656 14.391 1 88.19 189 LEU B O 1
ATOM 4447 N N . LEU B 1 190 ? -2.141 -22.5 14.055 1 90.31 190 LEU B N 1
ATOM 4448 C CA . LEU B 1 190 ? -1.942 -21.406 15.008 1 90.31 190 LEU B CA 1
ATOM 4449 C C . LEU B 1 190 ? -2.523 -20.109 14.469 1 90.31 190 LEU B C 1
ATOM 4451 O O . LEU B 1 190 ? -3.129 -19.328 15.219 1 90.31 190 LEU B O 1
ATOM 4455 N N . ILE B 1 191 ? -2.328 -19.844 13.266 1 88.81 191 ILE B N 1
ATOM 4456 C CA . ILE B 1 191 ? -2.701 -18.547 12.711 1 88.81 191 ILE B CA 1
ATOM 4457 C C . ILE B 1 191 ? -4.219 -18.391 12.758 1 88.81 191 ILE B C 1
ATOM 4459 O O . ILE B 1 191 ? -4.723 -17.344 13.203 1 88.81 191 ILE B O 1
ATOM 4463 N N . PRO B 1 192 ? -4.953 -19.438 12.312 1 86 192 PRO B N 1
ATOM 4464 C CA . PRO B 1 192 ? -6.406 -19.25 12.398 1 86 192 PRO B CA 1
ATOM 4465 C C . PRO B 1 192 ? -6.898 -19.094 13.836 1 86 192 PRO B C 1
ATOM 4467 O O . PRO B 1 192 ? -7.824 -18.328 14.094 1 86 192 PRO B O 1
ATOM 4470 N N . LEU B 1 193 ? -6.301 -19.734 14.703 1 86.44 193 LEU B N 1
ATOM 4471 C CA . LEU B 1 193 ? -6.695 -19.656 16.109 1 86.44 193 LEU B CA 1
ATOM 4472 C C . LEU B 1 193 ? -6.445 -18.266 16.672 1 86.44 193 LEU B C 1
ATOM 4474 O O . LEU B 1 193 ? -7.32 -17.688 17.312 1 86.44 193 LEU B O 1
ATOM 4478 N N . VAL B 1 194 ? -5.309 -17.766 16.406 1 88.31 194 VAL B N 1
ATOM 4479 C CA . VAL B 1 194 ? -4.934 -16.453 16.922 1 88.31 194 VAL B CA 1
ATOM 4480 C C . VAL B 1 194 ? -5.727 -15.367 16.188 1 88.31 194 VAL B C 1
ATOM 4482 O O . VAL B 1 194 ? -6.156 -14.383 16.812 1 88.31 194 VAL B O 1
ATOM 4485 N N . SER B 1 195 ? -5.871 -15.547 14.945 1 87.12 195 SER B N 1
ATOM 4486 C CA . SER B 1 195 ? -6.535 -14.547 14.125 1 87.12 195 SER B CA 1
ATOM 4487 C C . SER B 1 195 ? -8.016 -14.43 14.477 1 87.12 195 SER B C 1
ATOM 4489 O O . SER B 1 195 ? -8.578 -13.328 14.484 1 87.12 195 SER B O 1
ATOM 4491 N N . LYS B 1 196 ? -8.656 -15.539 14.68 1 83.12 196 LYS B N 1
ATOM 4492 C CA . LYS B 1 196 ? -10.062 -15.508 15.078 1 83.12 196 LYS B CA 1
ATOM 4493 C C . LYS B 1 196 ? -10.258 -14.648 16.328 1 83.12 196 LYS B C 1
ATOM 4495 O O . LYS B 1 196 ? -11.211 -13.867 16.406 1 83.12 196 LYS B O 1
ATOM 4500 N N . TYR B 1 197 ? -9.359 -14.734 17.156 1 83.25 197 TYR B N 1
ATOM 4501 C CA . TYR B 1 197 ? -9.453 -14 18.406 1 83.25 197 TYR B CA 1
ATOM 4502 C C . TYR B 1 197 ? -9.117 -12.531 18.219 1 83.25 197 TYR B C 1
ATOM 4504 O O . TYR B 1 197 ? -9.867 -11.648 18.641 1 83.25 197 TYR B O 1
ATOM 4512 N N . ILE B 1 198 ? -8.07 -12.219 17.609 1 85.25 198 ILE B N 1
ATOM 4513 C CA . ILE B 1 198 ? -7.543 -10.859 17.516 1 85.25 198 ILE B CA 1
ATOM 4514 C C . ILE B 1 198 ? -8.398 -10.047 16.547 1 85.25 198 ILE B C 1
ATOM 4516 O O . ILE B 1 198 ? -8.664 -8.867 16.797 1 85.25 198 ILE B O 1
ATOM 4520 N N . LEU B 1 199 ? -8.766 -10.656 15.516 1 83.31 199 LEU B N 1
ATOM 4521 C CA . LEU B 1 199 ? -9.562 -9.938 14.523 1 83.31 199 LEU B CA 1
ATOM 4522 C C . LEU B 1 199 ? -10.938 -9.586 15.094 1 83.31 199 LEU B C 1
ATOM 4524 O O . LEU B 1 199 ? -11.523 -8.562 14.719 1 83.31 199 LEU B O 1
ATOM 4528 N N . LYS B 1 200 ? -11.383 -10.391 15.883 1 77.88 200 LYS B N 1
ATOM 4529 C CA . LYS B 1 200 ? -12.648 -10.078 16.547 1 77.88 200 LYS B CA 1
ATOM 4530 C C . LYS B 1 200 ? -12.484 -8.906 17.516 1 77.88 200 LYS B C 1
ATOM 4532 O O . LYS B 1 200 ? -13.391 -8.078 17.641 1 77.88 200 LYS B O 1
ATOM 4537 N N . LEU B 1 201 ? -11.359 -8.883 18.156 1 77.75 201 LEU B N 1
ATOM 4538 C CA . LEU B 1 201 ? -11.07 -7.801 19.078 1 77.75 201 LEU B CA 1
ATOM 4539 C C . LEU B 1 201 ? -11.016 -6.457 18.359 1 77.75 201 LEU B C 1
ATOM 4541 O O . LEU B 1 201 ? -11.414 -5.434 18.922 1 77.75 201 LEU B O 1
ATOM 4545 N N . PHE B 1 202 ? -10.609 -6.477 17.078 1 77.44 202 PHE B N 1
ATOM 4546 C CA . PHE B 1 202 ? -10.422 -5.242 16.328 1 77.44 202 PHE B CA 1
ATOM 4547 C C . PHE B 1 202 ? -11.523 -5.07 15.281 1 77.44 202 PHE B C 1
ATOM 4549 O O . PHE B 1 202 ? -11.297 -4.465 14.227 1 77.44 202 PHE B O 1
ATOM 4556 N N . GLU B 1 203 ? -12.547 -5.547 15.398 1 72.75 203 GLU B N 1
ATOM 4557 C CA . GLU B 1 203 ? -13.625 -5.602 14.422 1 72.75 203 GLU B CA 1
ATOM 4558 C C . GLU B 1 203 ? -13.961 -4.207 13.891 1 72.75 203 GLU B C 1
ATOM 4560 O O . GLU B 1 203 ? -14.234 -4.035 12.703 1 72.75 203 GLU B O 1
ATOM 4565 N N . LYS B 1 204 ? -13.82 -3.223 14.703 1 69.19 204 LYS B N 1
ATOM 4566 C CA . LYS B 1 204 ? -14.227 -1.883 14.289 1 69.19 204 LYS B CA 1
ATOM 4567 C C . LYS B 1 204 ? -13.023 -1.05 13.867 1 69.19 204 LYS B C 1
ATOM 4569 O O . LYS B 1 204 ? -13.164 0.105 13.469 1 69.19 204 LYS B O 1
ATOM 4574 N N . LEU B 1 205 ? -11.922 -1.619 13.898 1 74.88 205 LEU B N 1
ATOM 4575 C CA . LEU B 1 205 ? -10.688 -0.895 13.594 1 74.88 205 LEU B CA 1
ATOM 4576 C C . LEU B 1 205 ? -10.016 -1.456 12.344 1 74.88 205 LEU B C 1
ATOM 4578 O O . LEU B 1 205 ? -9.141 -2.318 12.445 1 74.88 205 LEU B O 1
ATOM 4582 N N . HIS B 1 206 ? -10.25 -0.894 11.25 1 79 206 HIS B N 1
ATOM 4583 C CA . HIS B 1 206 ? -9.875 -1.464 9.961 1 79 206 HIS B CA 1
ATOM 4584 C C . HIS B 1 206 ? -8.359 -1.407 9.75 1 79 206 HIS B C 1
ATOM 4586 O O . HIS B 1 206 ? -7.758 -2.379 9.297 1 79 206 HIS B O 1
ATOM 4592 N N . ALA B 1 207 ? -7.812 -0.326 10.188 1 82.56 207 ALA B N 1
ATOM 4593 C CA . ALA B 1 207 ? -6.371 -0.196 10.008 1 82.56 207 ALA B CA 1
ATOM 4594 C C . ALA B 1 207 ? -5.617 -1.199 10.883 1 82.56 207 ALA B C 1
ATOM 4596 O O . ALA B 1 207 ? -4.633 -1.797 10.438 1 82.56 207 ALA B O 1
ATOM 4597 N N . GLN B 1 208 ? -6.102 -1.396 12.062 1 83.62 208 GLN B N 1
ATOM 4598 C CA . GLN B 1 208 ? -5.445 -2.309 12.992 1 83.62 208 GLN B CA 1
ATOM 4599 C C . GLN B 1 208 ? -5.527 -3.75 12.5 1 83.62 208 GLN B C 1
ATOM 4601 O O . GLN B 1 208 ? -4.609 -4.539 12.727 1 83.62 208 GLN B O 1
ATOM 4606 N N . ARG B 1 209 ? -6.625 -4.059 11.891 1 88.38 209 ARG B N 1
ATOM 4607 C CA . ARG B 1 209 ? -6.773 -5.398 11.336 1 88.38 209 ARG B CA 1
ATOM 4608 C C . ARG B 1 209 ? -5.758 -5.645 10.219 1 88.38 209 ARG B C 1
ATOM 4610 O O . ARG B 1 209 ? -5.184 -6.73 10.133 1 88.38 209 ARG B O 1
ATOM 4617 N N . ILE B 1 210 ? -5.582 -4.645 9.445 1 91.38 210 ILE B N 1
ATOM 4618 C CA . ILE B 1 210 ? -4.59 -4.734 8.383 1 91.38 210 ILE B CA 1
ATOM 4619 C C . ILE B 1 210 ? -3.199 -4.922 8.984 1 91.38 210 ILE B C 1
ATOM 4621 O O . ILE B 1 210 ? -2.432 -5.777 8.539 1 91.38 210 ILE B O 1
ATOM 4625 N N . HIS B 1 211 ? -2.93 -4.117 9.984 1 91.44 211 HIS B N 1
ATOM 4626 C CA . HIS B 1 211 ? -1.628 -4.184 10.641 1 91.44 211 HIS B CA 1
ATOM 4627 C C . HIS B 1 211 ? -1.388 -5.562 11.242 1 91.44 211 HIS B C 1
ATOM 4629 O O . HIS B 1 211 ? -0.271 -6.086 11.188 1 91.44 211 HIS B O 1
ATOM 4635 N N . PHE B 1 212 ? -2.395 -6.09 11.797 1 90.5 212 PHE B N 1
ATOM 4636 C CA . PHE B 1 212 ? -2.281 -7.418 12.391 1 90.5 212 PHE B CA 1
ATOM 4637 C C . PHE B 1 212 ? -1.949 -8.461 11.328 1 90.5 212 PHE B C 1
ATOM 4639 O O . PHE B 1 212 ? -1.053 -9.281 11.523 1 90.5 212 PHE B O 1
ATOM 4646 N N . VAL B 1 213 ? -2.68 -8.445 10.258 1 92.38 213 VAL B N 1
ATOM 4647 C CA . VAL B 1 213 ? -2.486 -9.422 9.188 1 92.38 213 VAL B CA 1
ATOM 4648 C C . VAL B 1 213 ? -1.069 -9.312 8.633 1 92.38 213 VAL B C 1
ATOM 4650 O O . VAL B 1 213 ? -0.407 -10.32 8.391 1 92.38 213 VAL B O 1
ATOM 4653 N N . LEU B 1 214 ? -0.644 -8.086 8.461 1 92.75 214 LEU B N 1
ATOM 4654 C CA . LEU B 1 214 ? 0.703 -7.879 7.938 1 92.75 214 LEU B CA 1
ATOM 4655 C C . LEU B 1 214 ? 1.752 -8.328 8.953 1 92.75 214 LEU B C 1
ATOM 4657 O O . LEU B 1 214 ? 2.803 -8.852 8.57 1 92.75 214 LEU B O 1
ATOM 4661 N N . PHE B 1 215 ? 1.458 -8.117 10.203 1 91.88 215 PHE B N 1
ATOM 4662 C CA . PHE B 1 215 ? 2.35 -8.586 11.258 1 91.88 215 PHE B CA 1
ATOM 4663 C C . PHE B 1 215 ? 2.488 -10.102 11.227 1 91.88 215 PHE B C 1
ATOM 4665 O O . PHE B 1 215 ? 3.602 -10.625 11.25 1 91.88 215 PHE B O 1
ATOM 4672 N N . ILE B 1 216 ? 1.374 -10.773 11.141 1 91.81 216 ILE B N 1
ATOM 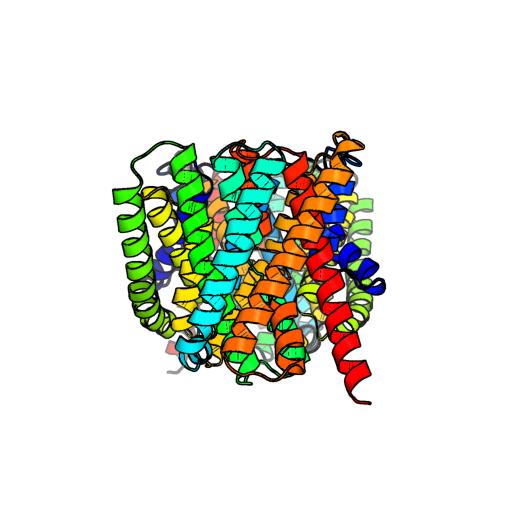4673 C CA . ILE B 1 216 ? 1.361 -12.234 11.102 1 91.81 216 ILE B CA 1
ATOM 4674 C C . ILE B 1 216 ? 2.055 -12.727 9.836 1 91.81 216 ILE B C 1
ATOM 4676 O O . ILE B 1 216 ? 2.762 -13.734 9.859 1 91.81 216 ILE B O 1
ATOM 4680 N N . LEU B 1 217 ? 1.838 -12.07 8.758 1 92.56 217 LEU B N 1
ATOM 4681 C CA . LEU B 1 217 ? 2.455 -12.406 7.48 1 92.56 217 LEU B CA 1
ATOM 4682 C C . LEU B 1 217 ? 3.975 -12.383 7.59 1 92.56 217 LEU B C 1
ATOM 4684 O O . LEU B 1 217 ? 4.641 -13.359 7.234 1 92.56 217 LEU B O 1
ATOM 4688 N N . PHE B 1 218 ? 4.523 -11.383 8.172 1 92.62 218 PHE B N 1
ATOM 4689 C CA . PHE B 1 218 ? 5.977 -11.234 8.164 1 92.62 218 PHE B CA 1
ATOM 4690 C C . PHE B 1 218 ? 6.617 -12.094 9.25 1 92.62 218 PHE B C 1
ATOM 4692 O O . PHE B 1 218 ? 7.738 -12.578 9.078 1 92.62 218 PHE B O 1
ATOM 4699 N N . ILE B 1 219 ? 5.941 -12.258 10.359 1 91.81 219 ILE B N 1
ATOM 4700 C CA . ILE B 1 219 ? 6.48 -13.188 11.344 1 91.81 219 ILE B CA 1
ATOM 4701 C C . ILE B 1 219 ? 6.539 -14.594 10.758 1 91.81 219 ILE B C 1
ATOM 4703 O O . ILE B 1 219 ? 7.465 -15.352 11.047 1 91.81 219 ILE B O 1
ATOM 4707 N N . SER B 1 220 ? 5.527 -14.945 10.055 1 92.69 220 SER B N 1
ATOM 4708 C CA . SER B 1 220 ? 5.5 -16.25 9.391 1 92.69 220 SER B CA 1
ATOM 4709 C C . SER B 1 220 ? 6.637 -16.375 8.383 1 92.69 220 SER B C 1
ATOM 4711 O O . SER B 1 220 ? 7.266 -17.422 8.273 1 92.69 220 SER B O 1
ATOM 4713 N N . ILE B 1 221 ? 6.855 -15.328 7.629 1 90.88 221 ILE B N 1
ATOM 4714 C CA . ILE B 1 221 ? 7.918 -15.32 6.633 1 90.88 221 ILE B CA 1
ATOM 4715 C C . ILE B 1 221 ? 9.273 -15.492 7.32 1 90.88 221 ILE B C 1
ATOM 4717 O O . ILE B 1 221 ? 10.102 -16.281 6.875 1 90.88 221 ILE B O 1
ATOM 4721 N N . LEU B 1 222 ? 9.492 -14.812 8.383 1 90.69 222 LEU B N 1
ATOM 4722 C CA . LEU B 1 222 ? 10.758 -14.898 9.094 1 90.69 222 LEU B CA 1
ATOM 4723 C C . LEU B 1 222 ? 10.961 -16.281 9.688 1 90.69 222 LEU B C 1
ATOM 4725 O O . LEU B 1 222 ? 12.078 -16.812 9.695 1 90.69 222 LEU B O 1
ATOM 4729 N N . ALA B 1 223 ? 9.922 -16.781 10.273 1 91.44 223 ALA B N 1
ATOM 4730 C CA . ALA B 1 223 ? 9.992 -18.141 10.805 1 91.44 223 ALA B CA 1
ATOM 4731 C C . ALA B 1 223 ? 10.367 -19.141 9.711 1 91.44 223 ALA B C 1
ATOM 4733 O O . ALA B 1 223 ? 11.133 -20.078 9.945 1 91.44 223 ALA B O 1
ATOM 4734 N N . GLY B 1 224 ? 9.789 -19.016 8.523 1 89.44 224 GLY B N 1
ATOM 4735 C CA . GLY B 1 224 ? 10.125 -19.875 7.402 1 89.44 224 GLY B CA 1
ATOM 4736 C C . GLY B 1 224 ? 11.562 -19.719 6.934 1 89.44 224 GLY B C 1
ATOM 4737 O O . GLY B 1 224 ? 12.227 -20.688 6.582 1 89.44 224 GLY B O 1
ATOM 4738 N N . GLU B 1 225 ? 11.953 -18.5 6.922 1 85.44 225 GLU B N 1
ATOM 4739 C CA . GLU B 1 225 ? 13.328 -18.219 6.5 1 85.44 225 GLU B CA 1
ATOM 4740 C C . GLU B 1 225 ? 14.336 -18.906 7.422 1 85.44 225 GLU B C 1
ATOM 4742 O O . GLU B 1 225 ? 15.398 -19.328 6.973 1 85.44 225 GLU B O 1
ATOM 4747 N N . LEU B 1 226 ? 14.039 -18.953 8.695 1 84.88 226 LEU B N 1
ATOM 4748 C CA . LEU B 1 226 ? 14.906 -19.625 9.648 1 84.88 226 LEU B CA 1
ATOM 4749 C C . LEU B 1 226 ? 15.07 -21.094 9.289 1 84.88 226 LEU B C 1
ATOM 4751 O O . LEU B 1 226 ? 16.109 -21.703 9.57 1 84.88 226 LEU B O 1
ATOM 4755 N N . LEU B 1 227 ? 14.086 -21.641 8.648 1 85.56 227 LEU B N 1
ATOM 4756 C CA . LEU B 1 227 ? 14.125 -23.047 8.234 1 85.56 227 LEU B CA 1
ATOM 4757 C C . LEU B 1 227 ? 14.727 -23.172 6.836 1 85.56 227 LEU B C 1
ATOM 4759 O O . LEU B 1 227 ? 14.945 -24.297 6.352 1 85.56 227 LEU B O 1
ATOM 4763 N N . GLY B 1 228 ? 14.945 -22.016 6.242 1 79 228 GLY B N 1
ATOM 4764 C CA . GLY B 1 228 ? 15.523 -22.016 4.906 1 79 228 GLY B CA 1
ATOM 4765 C C . GLY B 1 228 ? 14.477 -21.953 3.807 1 79 228 GLY B C 1
ATOM 4766 O O . GLY B 1 228 ? 14.781 -22.219 2.643 1 79 228 GLY B O 1
ATOM 4767 N N . LEU B 1 229 ? 13.328 -21.641 4.102 1 84 229 LEU B N 1
ATOM 4768 C CA . LEU B 1 229 ? 12.258 -21.516 3.117 1 84 229 LEU B CA 1
ATOM 4769 C C . LEU B 1 229 ? 12.297 -20.156 2.451 1 84 229 LEU B C 1
ATOM 4771 O O . LEU B 1 229 ? 12.641 -19.156 3.088 1 84 229 LEU B O 1
ATOM 4775 N N . HIS B 1 230 ? 12.062 -20.156 1.217 1 77.44 230 HIS B N 1
ATOM 4776 C CA . HIS B 1 230 ? 11.891 -18.891 0.528 1 77.44 230 HIS B CA 1
ATOM 4777 C C . HIS B 1 230 ? 10.688 -18.125 1.068 1 77.44 230 HIS B C 1
ATOM 4779 O O . HIS B 1 230 ? 9.656 -18.719 1.374 1 77.44 230 HIS B O 1
ATOM 4785 N N . PRO B 1 231 ? 10.734 -16.891 1.173 1 85.06 231 PRO B N 1
ATOM 4786 C CA . PRO B 1 231 ? 9.695 -16.078 1.784 1 85.06 231 PRO B CA 1
ATOM 4787 C C . PRO B 1 231 ? 8.328 -16.25 1.114 1 85.06 231 PRO B C 1
ATOM 4789 O O . PRO B 1 231 ? 7.297 -16.109 1.771 1 85.06 231 PRO B O 1
ATOM 4792 N N . ILE B 1 232 ? 8.305 -16.547 -0.069 1 80.5 232 ILE B N 1
ATOM 4793 C CA . ILE B 1 232 ? 7.055 -16.641 -0.814 1 80.5 232 ILE B CA 1
ATOM 4794 C C . ILE B 1 232 ? 6.227 -17.812 -0.289 1 80.5 232 ILE B C 1
ATOM 4796 O O . ILE B 1 232 ? 4.996 -17.75 -0.29 1 80.5 232 ILE B O 1
ATOM 4800 N N . VAL B 1 233 ? 6.863 -18.797 0.158 1 82.94 233 VAL B N 1
ATOM 4801 C CA . VAL B 1 233 ? 6.176 -19.953 0.706 1 82.94 233 VAL B CA 1
ATOM 4802 C C . VAL B 1 233 ? 5.43 -19.562 1.98 1 82.94 233 VAL B C 1
ATOM 4804 O O . VAL B 1 233 ? 4.25 -19.891 2.143 1 82.94 233 VAL B O 1
ATOM 4807 N N . GLY B 1 234 ? 6.109 -18.938 2.816 1 86.38 234 GLY B N 1
ATOM 4808 C CA . GLY B 1 234 ? 5.473 -18.453 4.031 1 86.38 234 GLY B CA 1
ATOM 4809 C C . GLY B 1 234 ? 4.309 -17.516 3.762 1 86.38 234 GLY B C 1
ATOM 4810 O O . GLY B 1 234 ? 3.299 -17.562 4.469 1 86.38 234 GLY B O 1
ATOM 4811 N N . SER B 1 235 ? 4.461 -16.672 2.781 1 88.88 235 SER B N 1
ATOM 4812 C CA . SER B 1 235 ? 3.402 -15.734 2.422 1 88.88 235 SER B CA 1
ATOM 4813 C C . SER B 1 235 ? 2.137 -16.469 1.988 1 88.88 235 SER B C 1
ATOM 4815 O O . SER B 1 235 ? 1.035 -16.109 2.416 1 88.88 235 SER B O 1
ATOM 4817 N N . PHE B 1 236 ? 2.254 -17.469 1.19 1 84.44 236 PHE B N 1
ATOM 4818 C CA . PHE B 1 236 ? 1.117 -18.234 0.688 1 84.44 236 PHE B CA 1
ATOM 4819 C C . PHE B 1 236 ? 0.407 -18.953 1.823 1 84.44 236 PHE B C 1
ATOM 4821 O O . PHE B 1 236 ? -0.82 -18.906 1.929 1 84.44 236 PHE B O 1
ATOM 4828 N N . ILE B 1 237 ? 1.188 -19.594 2.598 1 86.5 237 ILE B N 1
ATOM 4829 C CA . ILE B 1 237 ? 0.625 -20.359 3.697 1 86.5 237 ILE B CA 1
ATOM 4830 C C . ILE B 1 237 ? -0.101 -19.438 4.668 1 86.5 237 ILE B C 1
ATOM 4832 O O . ILE B 1 237 ? -1.159 -19.781 5.195 1 86.5 237 ILE B O 1
ATOM 4836 N N . SER B 1 238 ? 0.503 -18.328 4.941 1 90.31 238 SER B N 1
ATOM 4837 C CA . SER B 1 238 ? -0.145 -17.344 5.809 1 90.31 238 SER B CA 1
ATOM 4838 C C . SER B 1 238 ? -1.49 -16.906 5.242 1 90.31 238 SER B C 1
ATOM 4840 O O . SER B 1 238 ? -2.463 -16.75 5.984 1 90.31 238 SER B O 1
ATOM 4842 N N . GLY B 1 239 ? -1.535 -16.625 3.967 1 87.25 239 GLY B N 1
ATOM 4843 C CA . GLY B 1 239 ? -2.793 -16.281 3.32 1 87.25 239 GLY B CA 1
ATOM 4844 C C . GLY B 1 239 ? -3.848 -17.359 3.457 1 87.25 239 GLY B C 1
ATOM 4845 O O . GLY B 1 239 ? -5.004 -17.078 3.77 1 87.25 239 GLY B O 1
ATOM 4846 N N . LEU B 1 240 ? -3.434 -18.531 3.246 1 83.12 240 LEU B N 1
ATOM 4847 C CA . LEU B 1 240 ? -4.32 -19.672 3.365 1 83.12 240 LEU B CA 1
ATOM 4848 C C . LEU B 1 240 ? -4.852 -19.812 4.789 1 83.12 240 LEU B C 1
ATOM 4850 O O . LEU B 1 240 ? -6.039 -20.078 4.988 1 83.12 240 LEU B O 1
ATOM 4854 N N . ALA B 1 241 ? -3.982 -19.625 5.723 1 86.5 241 ALA B N 1
ATOM 4855 C CA . ALA B 1 241 ? -4.348 -19.766 7.129 1 86.5 241 ALA B CA 1
ATOM 4856 C C . ALA B 1 241 ? -5.32 -18.672 7.551 1 86.5 241 ALA B C 1
ATOM 4858 O O . ALA B 1 241 ? -6.266 -18.922 8.305 1 86.5 241 ALA B O 1
ATOM 4859 N N . ILE B 1 242 ? -5.043 -17.547 7.125 1 86.94 242 ILE B N 1
ATOM 4860 C CA . ILE B 1 242 ? -5.895 -16.422 7.488 1 86.94 242 ILE B CA 1
ATOM 4861 C C . ILE B 1 242 ? -7.27 -16.594 6.844 1 86.94 242 ILE B C 1
ATOM 4863 O O . ILE B 1 242 ? -8.289 -16.219 7.434 1 86.94 242 ILE B O 1
ATOM 4867 N N . SER B 1 243 ? -7.297 -17.094 5.641 1 83.56 243 SER B N 1
ATOM 4868 C CA . SER B 1 243 ? -8.562 -17.312 4.941 1 83.56 243 SER B CA 1
ATOM 4869 C C . SER B 1 243 ? -9.5 -18.203 5.758 1 83.56 243 SER B C 1
ATOM 4871 O O . SER B 1 243 ? -10.719 -18.031 5.695 1 83.56 243 SER B O 1
ATOM 4873 N N . GLU B 1 244 ? -8.938 -19.016 6.438 1 77.44 244 GLU B N 1
ATOM 4874 C CA . GLU B 1 244 ? -9.711 -19.922 7.285 1 77.44 244 GLU B CA 1
ATOM 4875 C C . GLU B 1 244 ? -10.32 -19.172 8.469 1 77.44 244 GLU B C 1
ATOM 4877 O O . GLU B 1 244 ? -11.391 -19.547 8.961 1 77.44 244 GLU B O 1
ATOM 4882 N N . ALA B 1 245 ? -9.602 -18.188 8.852 1 76.38 245 ALA B N 1
ATOM 4883 C CA . ALA B 1 245 ? -10.047 -17.438 10.023 1 76.38 245 ALA B CA 1
ATOM 4884 C C . ALA B 1 245 ? -11.141 -16.438 9.656 1 76.38 245 ALA B C 1
ATOM 4886 O O . ALA B 1 245 ? -11.906 -16 10.523 1 76.38 245 ALA B O 1
ATOM 4887 N N . LEU B 1 246 ? -11.094 -16.062 8.445 1 75.19 246 LEU B N 1
ATOM 4888 C CA . LEU B 1 246 ? -12.062 -15.047 8.023 1 75.19 246 LEU B CA 1
ATOM 4889 C C . LEU B 1 246 ? -13.445 -15.664 7.832 1 75.19 246 LEU B C 1
ATOM 4891 O O . LEU B 1 246 ? -13.562 -16.781 7.324 1 75.19 246 LEU B O 1
ATOM 4895 N N . THR B 1 247 ? -14.352 -15.023 8.422 1 64.81 247 THR B N 1
ATOM 4896 C CA . THR B 1 247 ? -15.734 -15.461 8.312 1 64.81 247 THR B CA 1
ATOM 4897 C C . THR B 1 247 ? -16.438 -14.75 7.152 1 64.81 247 THR B C 1
ATOM 4899 O O . THR B 1 247 ? -15.844 -13.891 6.5 1 64.81 247 THR B O 1
ATOM 4902 N N . LYS B 1 248 ? -17.422 -15.094 6.652 1 64.88 248 LYS B N 1
ATOM 4903 C CA . LYS B 1 248 ? -18.188 -14.453 5.598 1 64.88 248 LYS B CA 1
ATOM 4904 C C . LYS B 1 248 ? -18.953 -13.242 6.129 1 64.88 248 LYS B C 1
ATOM 4906 O O . LYS B 1 248 ? -19.875 -12.75 5.48 1 64.88 248 LYS B O 1
ATOM 4911 N N . GLU B 1 249 ? -18.344 -12.727 7.203 1 69.94 249 GLU B N 1
ATOM 4912 C CA . GLU B 1 249 ? -18.984 -11.531 7.754 1 69.94 249 GLU B CA 1
ATOM 4913 C C . GLU B 1 249 ? -18.484 -10.266 7.055 1 69.94 249 GLU B C 1
ATOM 4915 O O . GLU B 1 249 ? -17.484 -10.305 6.332 1 69.94 249 GLU B O 1
ATOM 4920 N N . GLU B 1 250 ? -19.203 -9.25 7.238 1 64.5 250 GLU B N 1
ATOM 4921 C CA . GLU B 1 250 ? -18.969 -7.992 6.535 1 64.5 250 GLU B CA 1
ATOM 4922 C C . GLU B 1 250 ? -17.562 -7.449 6.816 1 64.5 250 GLU B C 1
ATOM 4924 O O . GLU B 1 250 ? -16.891 -6.969 5.906 1 64.5 250 GLU B O 1
ATOM 4929 N N . HIS B 1 251 ? -17.297 -7.531 8.055 1 67.19 251 HIS B N 1
ATOM 4930 C CA . HIS B 1 251 ? -16 -6.977 8.438 1 67.19 251 HIS B CA 1
ATOM 4931 C C . HIS B 1 251 ? -14.867 -7.77 7.809 1 67.19 251 HIS B C 1
ATOM 4933 O O . HIS B 1 251 ? -13.805 -7.211 7.52 1 67.19 251 HIS B O 1
ATOM 4939 N N . ASP B 1 252 ? -15.102 -8.906 7.562 1 75.56 252 ASP B N 1
ATOM 4940 C CA . ASP B 1 252 ? -14.094 -9.75 6.918 1 75.56 252 ASP B CA 1
ATOM 4941 C C . ASP B 1 252 ? -14.008 -9.445 5.422 1 75.56 252 ASP B C 1
ATOM 4943 O O . ASP B 1 252 ? -12.914 -9.469 4.844 1 75.56 252 ASP B O 1
ATOM 4947 N N . LYS B 1 253 ? -15.133 -9.094 4.922 1 78.25 253 LYS B N 1
ATOM 4948 C CA . LYS B 1 253 ? -15.148 -8.727 3.512 1 78.25 253 LYS B CA 1
ATOM 4949 C C . LYS B 1 253 ? -14.383 -7.426 3.279 1 78.25 253 LYS B C 1
ATOM 4951 O O . LYS B 1 253 ? -13.656 -7.293 2.293 1 78.25 253 LYS B O 1
ATOM 4956 N N . LEU B 1 254 ? -14.562 -6.637 4.258 1 77.62 254 LEU B N 1
ATOM 4957 C CA . LEU B 1 254 ? -13.875 -5.355 4.156 1 77.62 254 LEU B CA 1
ATOM 4958 C C . LEU B 1 254 ? -12.367 -5.527 4.289 1 77.62 254 LEU B C 1
ATOM 4960 O O . LEU B 1 254 ? -11.602 -4.871 3.584 1 77.62 254 LEU B O 1
ATOM 4964 N N . LEU B 1 255 ? -12.047 -6.355 5.176 1 83.44 255 LEU B N 1
ATOM 4965 C CA . LEU B 1 255 ? -10.625 -6.637 5.344 1 83.44 255 LEU B CA 1
ATOM 4966 C C . LEU B 1 255 ? -10.031 -7.207 4.062 1 83.44 255 LEU B C 1
ATOM 4968 O O . LEU B 1 255 ? -8.945 -6.797 3.643 1 83.44 255 LEU B O 1
ATOM 4972 N N . ASN B 1 256 ? -10.75 -8.062 3.477 1 83.31 256 ASN B N 1
ATOM 4973 C CA . ASN B 1 256 ? -10.312 -8.648 2.217 1 83.31 256 ASN B CA 1
ATOM 4974 C C . ASN B 1 256 ? -10.164 -7.59 1.125 1 83.31 256 ASN B C 1
ATOM 4976 O O . ASN B 1 256 ? -9.188 -7.594 0.377 1 83.31 256 ASN B O 1
ATOM 4980 N N . LYS B 1 257 ? -11.055 -6.727 1.087 1 84 257 LYS B N 1
ATOM 4981 C CA . LYS B 1 257 ? -11.023 -5.656 0.095 1 84 257 LYS B CA 1
ATOM 4982 C C . LYS B 1 257 ? -9.852 -4.707 0.348 1 84 257 LYS B C 1
ATOM 4984 O O . LYS B 1 257 ? -9.211 -4.238 -0.594 1 84 257 LYS B O 1
ATOM 4989 N N . ASN B 1 258 ? -9.625 -4.488 1.596 1 89.06 258 ASN B N 1
ATOM 4990 C CA . ASN B 1 258 ? -8.523 -3.609 1.976 1 89.06 258 ASN B CA 1
ATOM 4991 C C . ASN B 1 258 ? -7.172 -4.215 1.604 1 89.06 258 ASN B C 1
ATOM 4993 O O . ASN B 1 258 ? -6.289 -3.516 1.103 1 89.06 258 ASN B O 1
ATOM 4997 N N . LEU B 1 259 ? -7.07 -5.43 1.845 1 89.94 259 LEU B N 1
ATOM 4998 C CA . LEU B 1 259 ? -5.824 -6.117 1.531 1 89.94 259 LEU B CA 1
ATOM 4999 C C . LEU B 1 259 ? -5.621 -6.215 0.023 1 89.94 259 LEU B C 1
ATOM 5001 O O . LEU B 1 259 ? -4.496 -6.086 -0.466 1 89.94 259 LEU B O 1
ATOM 5005 N N . ASN B 1 260 ? -6.652 -6.398 -0.673 1 86.81 260 ASN B N 1
ATOM 5006 C CA . ASN B 1 260 ? -6.594 -6.41 -2.131 1 86.81 260 ASN B CA 1
ATOM 5007 C C . ASN B 1 260 ? -6.195 -5.047 -2.689 1 86.81 260 ASN B C 1
ATOM 5009 O O . ASN B 1 260 ? -5.461 -4.969 -3.678 1 86.81 260 ASN B O 1
ATOM 5013 N N . ALA B 1 261 ? -6.699 -4.098 -2.037 1 89.19 261 ALA B N 1
ATOM 5014 C CA . ALA B 1 261 ? -6.355 -2.74 -2.453 1 89.19 261 ALA B CA 1
ATOM 5015 C C . ALA B 1 261 ? -4.855 -2.486 -2.307 1 89.19 261 ALA B C 1
ATOM 5017 O O . ALA B 1 261 ? -4.23 -1.893 -3.188 1 89.19 261 ALA B O 1
ATOM 5018 N N . ILE B 1 262 ? -4.324 -2.934 -1.258 1 91.19 262 ILE B N 1
ATOM 5019 C CA . ILE B 1 262 ? -2.9 -2.758 -1.001 1 91.19 262 ILE B CA 1
ATOM 5020 C C . ILE B 1 262 ? -2.09 -3.58 -2 1 91.19 262 ILE B C 1
ATOM 5022 O O . ILE B 1 262 ? -1.108 -3.092 -2.564 1 91.19 262 ILE B O 1
ATOM 5026 N N . GLY B 1 263 ? -2.486 -4.773 -2.223 1 92.38 263 GLY B N 1
ATOM 5027 C CA . GLY B 1 263 ? -1.773 -5.672 -3.117 1 92.38 263 GLY B CA 1
ATOM 5028 C C . GLY B 1 263 ? -1.951 -5.324 -4.582 1 92.38 263 GLY B C 1
ATOM 5029 O O . GLY B 1 263 ? -1.026 -4.82 -5.223 1 92.38 263 GLY B O 1
ATOM 5030 N N . TYR B 1 264 ? -3.162 -5.445 -5.066 1 86.81 264 TYR B N 1
ATOM 5031 C CA . TYR B 1 264 ? -3.453 -5.273 -6.488 1 86.81 264 TYR B CA 1
ATOM 5032 C C . TYR B 1 264 ? -3.531 -3.795 -6.852 1 86.81 264 TYR B C 1
ATOM 5034 O O . TYR B 1 264 ? -3.309 -3.422 -8.008 1 86.81 264 TYR B O 1
ATOM 5042 N N . GLY B 1 265 ? -3.807 -3.018 -5.91 1 89 265 GLY B N 1
ATOM 5043 C CA . GLY B 1 265 ? -3.932 -1.592 -6.168 1 89 265 GLY B CA 1
ATOM 5044 C C . GLY B 1 265 ? -2.594 -0.88 -6.246 1 89 265 GLY B C 1
ATOM 5045 O O . GLY B 1 265 ? -2.496 0.205 -6.824 1 89 265 GLY B O 1
ATOM 5046 N N . PHE B 1 266 ? -1.592 -1.586 -5.672 1 91.75 266 PHE B N 1
ATOM 5047 C CA . PHE B 1 266 ? -0.358 -0.811 -5.613 1 91.75 266 PHE B CA 1
ATOM 5048 C C . PHE B 1 266 ? 0.856 -1.709 -5.812 1 91.75 266 PHE B C 1
ATOM 5050 O O . PHE B 1 266 ? 1.563 -1.59 -6.816 1 91.75 266 PHE B O 1
ATOM 5057 N N . PHE B 1 267 ? 1.12 -2.723 -5.059 1 92.62 267 PHE B N 1
ATOM 5058 C CA . PHE B 1 267 ? 2.396 -3.422 -4.965 1 92.62 267 PHE B CA 1
ATOM 5059 C C . PHE B 1 267 ? 2.518 -4.477 -6.059 1 92.62 267 PHE B C 1
ATOM 5061 O O . PHE B 1 267 ? 3.57 -4.613 -6.684 1 92.62 267 PHE B O 1
ATOM 5068 N N . ILE B 1 268 ? 1.491 -5.262 -6.324 1 90.5 268 ILE B N 1
ATOM 5069 C CA . ILE B 1 268 ? 1.546 -6.402 -7.234 1 90.5 268 ILE B CA 1
ATOM 5070 C C . ILE B 1 268 ? 1.84 -5.922 -8.648 1 90.5 268 ILE B C 1
ATOM 5072 O O . ILE B 1 268 ? 2.701 -6.477 -9.336 1 90.5 268 ILE B O 1
ATOM 5076 N N . PRO B 1 269 ? 1.198 -4.832 -9.078 1 91.38 269 PRO B N 1
ATOM 5077 C CA . PRO B 1 269 ? 1.555 -4.316 -10.398 1 91.38 269 PRO B CA 1
ATOM 5078 C C . PRO B 1 269 ? 3.027 -3.926 -10.508 1 91.38 269 PRO B C 1
ATOM 5080 O O . PRO B 1 269 ? 3.641 -4.094 -11.562 1 91.38 269 PRO B O 1
ATOM 5083 N N . ILE B 1 270 ? 3.559 -3.422 -9.461 1 92.69 270 ILE B N 1
ATOM 5084 C CA . ILE B 1 270 ? 4.965 -3.029 -9.453 1 92.69 270 ILE B CA 1
ATOM 5085 C C . ILE B 1 270 ? 5.844 -4.27 -9.586 1 92.69 270 ILE B C 1
ATOM 5087 O O . ILE B 1 270 ? 6.883 -4.234 -10.25 1 92.69 270 ILE B O 1
ATOM 5091 N N . PHE B 1 271 ? 5.5 -5.332 -8.992 1 89.31 271 PHE B N 1
ATOM 5092 C CA . PHE B 1 271 ? 6.234 -6.586 -9.094 1 89.31 271 PHE B CA 1
ATOM 5093 C C . PHE B 1 271 ? 6.305 -7.059 -10.539 1 89.31 271 PHE B C 1
ATOM 5095 O O . PHE B 1 271 ? 7.379 -7.418 -11.031 1 89.31 271 PHE B O 1
ATOM 5102 N N . PHE B 1 272 ? 5.219 -7.051 -11.211 1 86.44 272 PHE B N 1
ATOM 5103 C CA . PHE B 1 272 ? 5.176 -7.531 -12.586 1 86.44 272 PHE B CA 1
ATOM 5104 C C . PHE B 1 272 ? 5.941 -6.598 -13.516 1 86.44 272 PHE B C 1
ATOM 5106 O O . PHE B 1 272 ? 6.578 -7.047 -14.469 1 86.44 272 PHE B O 1
ATOM 5113 N N . LEU B 1 273 ? 5.766 -5.344 -13.227 1 91.25 273 LEU B N 1
ATOM 5114 C CA . LEU B 1 273 ? 6.551 -4.379 -13.992 1 91.25 273 LEU B CA 1
ATOM 5115 C C . LEU B 1 273 ? 8.047 -4.641 -13.828 1 91.25 273 LEU B C 1
ATOM 5117 O O . LEU B 1 273 ? 8.781 -4.66 -14.812 1 91.25 273 LEU B O 1
ATOM 5121 N N . LYS B 1 274 ? 8.492 -4.816 -12.594 1 89.19 274 LYS B N 1
ATOM 5122 C CA . LYS B 1 274 ? 9.898 -5.086 -12.305 1 89.19 274 LYS B CA 1
ATOM 5123 C C . LYS B 1 274 ? 10.352 -6.398 -12.938 1 89.19 274 LYS B C 1
ATOM 5125 O O . LYS B 1 274 ? 11.469 -6.496 -13.438 1 89.19 274 LYS B O 1
ATOM 5130 N N . LEU B 1 275 ? 9.508 -7.406 -12.844 1 84.56 275 LEU B N 1
ATOM 5131 C CA . LEU B 1 275 ? 9.797 -8.695 -13.453 1 84.56 275 LEU B CA 1
ATOM 5132 C C . LEU B 1 275 ? 10.094 -8.547 -14.938 1 84.56 275 LEU B C 1
ATOM 5134 O O . LEU B 1 275 ? 11.023 -9.172 -15.453 1 84.56 275 LEU B O 1
ATOM 5138 N N . GLY B 1 276 ? 9.32 -7.734 -15.609 1 86.5 276 GLY B N 1
ATOM 5139 C CA . GLY B 1 276 ? 9.562 -7.449 -17.016 1 86.5 276 GLY B CA 1
ATOM 5140 C C . GLY B 1 276 ? 10.875 -6.734 -17.25 1 86.5 276 GLY B C 1
ATOM 5141 O O . GLY B 1 276 ? 11.57 -7.016 -18.234 1 86.5 276 GLY B O 1
ATOM 5142 N N . MET B 1 277 ? 11.172 -5.887 -16.391 1 89.06 277 MET B N 1
ATOM 5143 C CA . MET B 1 277 ? 12.383 -5.094 -16.547 1 89.06 277 MET B CA 1
ATOM 5144 C C . MET B 1 277 ? 13.625 -5.973 -16.422 1 89.06 277 MET B C 1
ATOM 5146 O O . MET B 1 277 ? 14.703 -5.598 -16.906 1 89.06 277 MET B O 1
ATOM 5150 N N . GLU B 1 278 ? 13.516 -7.074 -15.797 1 84.12 278 GLU B N 1
ATOM 5151 C CA . GLU B 1 278 ? 14.641 -7.977 -15.578 1 84.12 278 GLU B CA 1
ATOM 5152 C C . GLU B 1 278 ? 14.859 -8.883 -16.781 1 84.12 278 GLU B C 1
ATOM 5154 O O . GLU B 1 278 ? 15.852 -9.617 -16.844 1 84.12 278 GLU B O 1
ATOM 5159 N N . VAL B 1 279 ? 13.953 -8.805 -17.703 1 81.75 279 VAL B N 1
ATOM 5160 C CA . VAL B 1 279 ? 14.07 -9.617 -18.906 1 81.75 279 VAL B CA 1
ATOM 5161 C C . VAL B 1 279 ? 15.086 -8.984 -19.859 1 81.75 279 VAL B C 1
ATOM 5163 O O . VAL B 1 279 ? 14.898 -7.855 -20.328 1 81.75 279 VAL B O 1
ATOM 5166 N N . ASN B 1 280 ? 16.094 -9.695 -20.125 1 82.62 280 ASN B N 1
ATOM 5167 C CA . ASN B 1 280 ? 17.094 -9.234 -21.078 1 82.62 280 ASN B CA 1
ATOM 5168 C C . ASN B 1 280 ? 16.703 -9.586 -22.516 1 82.62 280 ASN B C 1
ATOM 5170 O O . ASN B 1 280 ? 17.125 -10.625 -23.031 1 82.62 280 ASN B O 1
ATOM 5174 N N . ILE B 1 281 ? 16 -8.672 -23.141 1 79.75 281 ILE B N 1
ATOM 5175 C CA . ILE B 1 281 ? 15.523 -8.922 -24.5 1 79.75 281 ILE B CA 1
ATOM 5176 C C . ILE B 1 281 ? 16.688 -8.859 -25.484 1 79.75 281 ILE B C 1
ATOM 5178 O O . ILE B 1 281 ? 16.594 -9.406 -26.594 1 79.75 281 ILE B O 1
ATOM 5182 N N . ARG B 1 282 ? 17.766 -8.234 -25.172 1 81.19 282 ARG B N 1
ATOM 5183 C CA . ARG B 1 282 ? 18.922 -8.086 -26.047 1 81.19 282 ARG B CA 1
ATOM 5184 C C . ARG B 1 282 ? 19.672 -9.406 -26.188 1 81.19 282 ARG B C 1
ATOM 5186 O O . ARG B 1 282 ? 20.406 -9.602 -27.172 1 81.19 282 ARG B O 1
ATOM 5193 N N . ALA B 1 283 ? 19.344 -10.273 -25.266 1 75.12 283 ALA B N 1
ATOM 5194 C CA . ALA B 1 283 ? 20.016 -11.57 -25.281 1 75.12 283 ALA B CA 1
ATOM 5195 C C . ALA B 1 283 ? 19.234 -12.586 -26.109 1 75.12 283 ALA B C 1
ATOM 5197 O O . ALA B 1 283 ? 19.703 -13.695 -26.359 1 75.12 283 ALA B O 1
ATOM 5198 N N . ILE B 1 284 ? 18.062 -12.219 -26.562 1 77.06 284 ILE B N 1
ATOM 5199 C CA . ILE B 1 284 ? 17.203 -13.141 -27.281 1 77.06 284 ILE B CA 1
ATOM 5200 C C . ILE B 1 284 ? 17.766 -13.414 -28.672 1 77.06 284 ILE B C 1
ATOM 5202 O O . ILE B 1 284 ? 18.016 -12.484 -29.438 1 77.06 284 ILE B O 1
ATOM 5206 N N . ASN B 1 285 ? 18.141 -14.617 -28.906 1 77.56 285 ASN B N 1
ATOM 5207 C CA . ASN B 1 285 ? 18.609 -15.07 -30.203 1 77.56 285 ASN B CA 1
ATOM 5208 C C . ASN B 1 285 ? 17.688 -16.109 -30.812 1 77.56 285 ASN B C 1
ATOM 5210 O O . ASN B 1 285 ? 16.672 -16.484 -30.203 1 77.56 285 ASN B O 1
ATOM 5214 N N . PHE B 1 286 ? 17.875 -16.484 -32.031 1 75.69 286 PHE B N 1
ATOM 5215 C CA . PHE B 1 286 ? 17.047 -17.422 -32.75 1 75.69 286 PHE B CA 1
ATOM 5216 C C . PHE B 1 286 ? 16.891 -18.734 -31.984 1 75.69 286 PHE B C 1
ATOM 5218 O O . PHE B 1 286 ? 15.844 -19.375 -32.031 1 75.69 286 PHE B O 1
ATOM 5225 N N . ASN B 1 287 ? 17.875 -19.109 -31.297 1 77.12 287 ASN B N 1
ATOM 5226 C CA . ASN B 1 287 ? 17.844 -20.344 -30.516 1 77.12 287 ASN B CA 1
ATOM 5227 C C . ASN B 1 287 ? 16.844 -20.266 -29.375 1 77.12 287 ASN B C 1
ATOM 5229 O O . ASN B 1 287 ? 16.344 -21.281 -28.891 1 77.12 287 ASN B O 1
ATOM 5233 N N . TYR B 1 288 ? 16.438 -19.141 -29.094 1 81.38 288 TYR B N 1
ATOM 5234 C CA . TYR B 1 288 ? 15.5 -18.922 -28 1 81.38 288 TYR B CA 1
ATOM 5235 C C . TYR B 1 288 ? 14.086 -19.281 -28.422 1 81.38 288 TYR B C 1
ATOM 5237 O O . TYR B 1 288 ? 13.297 -19.781 -27.609 1 81.38 288 TYR B O 1
ATOM 5245 N N . PHE B 1 289 ? 13.875 -19.203 -29.703 1 85.75 289 PHE B N 1
ATOM 5246 C CA . PHE B 1 289 ? 12.516 -19.453 -30.188 1 85.75 289 PHE B CA 1
ATOM 5247 C C . PHE B 1 289 ? 12.172 -20.938 -30.094 1 85.75 289 PHE B C 1
ATOM 5249 O O . PHE B 1 289 ? 11.023 -21.297 -29.797 1 85.75 289 PHE B O 1
ATOM 5256 N N . GLU B 1 290 ? 13.164 -21.719 -30.359 1 89.44 290 GLU B N 1
ATOM 5257 C CA . GLU B 1 290 ? 12.945 -23.156 -30.25 1 89.44 290 GLU B CA 1
ATOM 5258 C C . GLU B 1 290 ? 12.641 -23.562 -28.797 1 89.44 290 GLU B C 1
ATOM 5260 O O . GLU B 1 290 ? 11.734 -24.359 -28.547 1 89.44 290 GLU B O 1
ATOM 5265 N N . ILE B 1 291 ? 13.391 -23.031 -27.953 1 91.56 291 ILE B N 1
ATOM 5266 C CA . ILE B 1 291 ? 13.211 -23.328 -26.547 1 91.56 291 ILE B CA 1
ATOM 5267 C C . ILE B 1 291 ? 11.852 -22.828 -26.078 1 91.56 291 ILE B C 1
ATOM 5269 O O . ILE B 1 291 ? 11.133 -23.531 -25.359 1 91.56 291 ILE B O 1
ATOM 5273 N N . ILE B 1 292 ? 11.508 -21.656 -26.5 1 91.75 292 ILE B N 1
ATOM 5274 C CA . ILE B 1 292 ? 10.227 -21.062 -26.141 1 91.75 292 ILE B CA 1
ATOM 5275 C C . ILE B 1 292 ? 9.086 -21.938 -26.656 1 91.75 292 ILE B C 1
ATOM 5277 O O . ILE B 1 292 ? 8.156 -22.25 -25.906 1 91.75 292 ILE B O 1
ATOM 5281 N N . PHE B 1 293 ? 9.227 -22.328 -27.844 1 92.56 293 PHE B N 1
ATOM 5282 C CA . PHE B 1 293 ? 8.195 -23.141 -28.469 1 92.56 293 PHE B CA 1
ATOM 5283 C C . PHE B 1 293 ? 8.047 -24.469 -27.75 1 92.56 293 PHE B C 1
ATOM 5285 O O . PHE B 1 293 ? 6.93 -24.906 -27.453 1 92.56 293 PHE B O 1
ATOM 5292 N N . ILE B 1 294 ? 9.117 -25.109 -27.484 1 94 294 ILE B N 1
ATOM 5293 C CA . ILE B 1 294 ? 9.109 -26.422 -26.844 1 94 294 ILE B CA 1
ATOM 5294 C C . ILE B 1 294 ? 8.477 -26.312 -25.453 1 94 294 ILE B C 1
ATOM 5296 O O . ILE B 1 294 ? 7.645 -27.125 -25.078 1 94 294 ILE B O 1
ATOM 5300 N N . ILE B 1 295 ? 8.844 -25.328 -24.734 1 94.19 295 ILE B N 1
ATOM 5301 C CA . ILE B 1 295 ? 8.359 -25.172 -23.375 1 94.19 295 ILE B CA 1
ATOM 5302 C C . ILE B 1 295 ? 6.863 -24.859 -23.391 1 94.19 295 ILE B C 1
ATOM 5304 O O . ILE B 1 295 ? 6.094 -25.453 -22.641 1 94.19 295 ILE B O 1
ATOM 5308 N N . ILE B 1 296 ? 6.445 -23.984 -24.25 1 93.38 296 ILE B N 1
ATOM 5309 C CA . ILE B 1 296 ? 5.051 -23.562 -24.312 1 93.38 296 ILE B CA 1
ATOM 5310 C C . ILE B 1 296 ? 4.176 -24.734 -24.75 1 93.38 296 ILE B C 1
ATOM 5312 O O . ILE B 1 296 ? 3.203 -25.078 -24.078 1 93.38 296 ILE B O 1
ATOM 5316 N N . VAL B 1 297 ? 4.543 -25.391 -25.797 1 94.56 297 VAL B N 1
ATOM 5317 C CA . VAL B 1 297 ? 3.734 -26.453 -26.375 1 94.56 297 VAL B CA 1
ATOM 5318 C C . VAL B 1 297 ? 3.707 -27.656 -25.422 1 94.56 297 VAL B C 1
ATOM 5320 O O . VAL B 1 297 ? 2.646 -28.234 -25.172 1 94.56 297 VAL B O 1
ATOM 5323 N N . SER B 1 298 ? 4.848 -28.016 -24.938 1 95.81 298 SER B N 1
ATOM 5324 C CA . SER B 1 298 ? 4.902 -29.156 -24.031 1 95.81 298 SER B CA 1
ATOM 5325 C C . SER B 1 298 ? 4.098 -28.906 -22.766 1 95.81 298 SER B C 1
ATOM 5327 O O . SER B 1 298 ? 3.369 -29.781 -22.297 1 95.81 298 SER B O 1
ATOM 5329 N N . SER B 1 299 ? 4.273 -27.719 -22.188 1 94.25 299 SER B N 1
ATOM 5330 C CA . SER B 1 299 ? 3.562 -27.391 -20.953 1 94.25 299 SER B CA 1
ATOM 5331 C C . SER B 1 299 ? 2.051 -27.453 -21.156 1 94.25 299 SER B C 1
ATOM 5333 O O . SER B 1 299 ? 1.33 -28.031 -20.344 1 94.25 299 SER B O 1
ATOM 5335 N N . ILE B 1 300 ? 1.559 -26.891 -22.266 1 93.25 300 ILE B N 1
ATOM 5336 C CA . ILE B 1 300 ? 0.129 -26.812 -22.547 1 93.25 300 ILE B CA 1
ATOM 5337 C C . ILE B 1 300 ? -0.423 -28.219 -22.781 1 93.25 300 ILE B C 1
ATOM 5339 O O . ILE B 1 300 ? -1.473 -28.578 -22.25 1 93.25 300 ILE B O 1
ATOM 5343 N N . ILE B 1 301 ? 0.268 -29 -23.531 1 95.12 301 ILE B N 1
ATOM 5344 C CA . ILE B 1 301 ? -0.187 -30.344 -23.875 1 95.12 301 ILE B CA 1
ATOM 5345 C C . ILE B 1 301 ? -0.21 -31.219 -22.625 1 95.12 301 ILE B C 1
ATOM 5347 O O . ILE B 1 301 ? -1.188 -31.938 -22.375 1 95.12 301 ILE B O 1
ATOM 5351 N N . LEU B 1 302 ? 0.834 -31.188 -21.891 1 95.44 302 LEU B N 1
ATOM 5352 C CA . LEU B 1 302 ? 0.952 -32.031 -20.703 1 95.44 302 LEU B CA 1
ATOM 5353 C C . LEU B 1 302 ? -0.097 -31.656 -19.656 1 95.44 302 LEU B C 1
ATOM 5355 O O . LEU B 1 302 ? -0.676 -32.531 -19.016 1 95.44 302 LEU B O 1
ATOM 5359 N N . LYS B 1 303 ? -0.272 -30.359 -19.469 1 94 303 LYS B N 1
ATOM 5360 C CA . LYS B 1 303 ? -1.276 -29.922 -18.5 1 94 303 LYS B CA 1
ATOM 5361 C C . LYS B 1 303 ? -2.682 -30.297 -18.969 1 94 303 LYS B C 1
ATOM 5363 O O . LYS B 1 303 ? -3.51 -30.719 -18.156 1 94 303 LYS B O 1
ATOM 5368 N N . PHE B 1 304 ? -2.936 -30.094 -20.219 1 94.38 304 PHE B N 1
ATOM 5369 C CA . PHE B 1 304 ? -4.238 -30.469 -20.75 1 94.38 304 PHE B CA 1
ATOM 5370 C C . PHE B 1 304 ? -4.492 -31.953 -20.578 1 94.38 304 PHE B C 1
ATOM 5372 O O . PHE B 1 304 ? -5.57 -32.375 -20.141 1 94.38 304 PHE B O 1
ATOM 5379 N N . LEU B 1 305 ? -3.557 -32.75 -20.953 1 95.88 305 LEU B N 1
ATOM 5380 C CA . LEU B 1 305 ? -3.689 -34.219 -20.859 1 95.88 305 LEU B CA 1
ATOM 5381 C C . LEU B 1 305 ? -3.898 -34.625 -19.406 1 95.88 305 LEU B C 1
ATOM 5383 O O . LEU B 1 305 ? -4.703 -35.531 -19.125 1 95.88 305 LEU B O 1
ATOM 5387 N N . SER B 1 306 ? -3.164 -34.031 -18.531 1 95.62 306 SER B N 1
ATOM 5388 C CA . SER B 1 306 ? -3.275 -34.375 -17.109 1 95.62 306 SER B CA 1
ATOM 5389 C C . SER B 1 306 ? -4.676 -34.094 -16.578 1 95.62 306 SER B C 1
ATOM 5391 O O . SER B 1 306 ? -5.27 -34.938 -15.898 1 95.62 306 SER B O 1
ATOM 5393 N N . GLY B 1 307 ? -5.16 -32.906 -16.859 1 94.25 307 GLY B N 1
ATOM 5394 C CA . GLY B 1 307 ? -6.504 -32.562 -16.422 1 94.25 307 GLY B CA 1
ATOM 5395 C C . GLY B 1 307 ? -7.578 -33.438 -17.047 1 94.25 307 GLY B C 1
ATOM 5396 O O . GLY B 1 307 ? -8.508 -33.875 -16.359 1 94.25 307 GLY B O 1
ATOM 5397 N N . TYR B 1 308 ? -7.398 -33.688 -18.344 1 95.31 308 TYR B N 1
ATOM 5398 C CA . TYR B 1 308 ? -8.375 -34.469 -19.062 1 95.31 308 TYR B CA 1
ATOM 5399 C C . TYR B 1 308 ? -8.43 -35.906 -18.516 1 95.31 308 TYR B C 1
ATOM 5401 O O . TYR B 1 308 ? -9.508 -36.438 -18.281 1 95.31 308 TYR B O 1
ATOM 5409 N N . ILE B 1 309 ? -7.312 -36.531 -18.344 1 96.44 309 ILE B N 1
ATOM 5410 C CA . ILE B 1 309 ? -7.23 -37.906 -17.859 1 96.44 309 ILE B CA 1
ATOM 5411 C C . ILE B 1 309 ? -7.824 -38 -16.453 1 96.44 309 ILE B C 1
ATOM 5413 O O . ILE B 1 309 ? -8.594 -38.906 -16.156 1 96.44 309 ILE B O 1
ATOM 5417 N N . ALA B 1 310 ? -7.492 -37.031 -15.586 1 95.62 310 ALA B N 1
ATOM 5418 C CA . ALA B 1 310 ? -7.973 -37.031 -14.203 1 95.62 310 ALA B CA 1
ATOM 5419 C C . ALA B 1 310 ? -9.492 -36.938 -14.156 1 95.62 310 ALA B C 1
ATOM 5421 O O . ALA B 1 310 ? -10.156 -37.656 -13.406 1 95.62 310 ALA B O 1
ATOM 5422 N N . LEU B 1 311 ? -10.047 -36.031 -14.93 1 95 311 LEU B N 1
ATOM 5423 C CA . LEU B 1 311 ? -11.492 -35.812 -14.914 1 95 311 LEU B CA 1
ATOM 5424 C C . LEU B 1 311 ? -12.234 -36.969 -15.555 1 95 311 LEU B C 1
ATOM 5426 O O . LEU B 1 311 ? -13.352 -37.312 -15.141 1 95 311 LEU B O 1
ATOM 5430 N N . LYS B 1 312 ? -11.617 -37.562 -16.562 1 95.62 312 LYS B N 1
ATOM 5431 C CA . LYS B 1 312 ? -12.219 -38.75 -17.172 1 95.62 312 LYS B CA 1
ATOM 5432 C C . LYS B 1 312 ? -12.281 -39.906 -16.172 1 95.62 312 LYS B C 1
ATOM 5434 O O . LYS B 1 312 ? -13.266 -40.656 -16.141 1 95.62 312 LYS B O 1
ATOM 5439 N N . LEU B 1 313 ? -11.312 -40.031 -15.422 1 95.19 313 LEU B N 1
ATOM 5440 C CA . LEU B 1 313 ? -11.273 -41.062 -14.398 1 95.19 313 LEU B CA 1
ATOM 5441 C C . LEU B 1 313 ? -12.336 -40.812 -13.336 1 95.19 313 LEU B C 1
ATOM 5443 O O . LEU B 1 313 ? -12.859 -41.781 -12.742 1 95.19 313 LEU B O 1
ATOM 5447 N N . LEU B 1 314 ? -12.625 -39.562 -13.102 1 94 314 LEU B N 1
ATOM 5448 C CA . LEU B 1 314 ? -13.648 -39.219 -12.125 1 94 314 LEU B CA 1
ATOM 5449 C C . LEU B 1 314 ? -15.039 -39.25 -12.742 1 94 314 LEU B C 1
ATOM 5451 O O . LEU B 1 314 ? -16.016 -38.844 -12.117 1 94 314 LEU B O 1
ATOM 5455 N N . LYS B 1 315 ? -15.141 -39.594 -13.977 1 93 315 LYS B N 1
ATOM 5456 C CA . LYS B 1 315 ? -16.375 -39.906 -14.688 1 93 315 LYS B CA 1
ATOM 5457 C C . LYS B 1 315 ? -17.141 -38.625 -15.031 1 93 315 LYS B C 1
ATOM 5459 O O . LYS B 1 315 ? -18.375 -38.594 -14.938 1 93 315 LYS B O 1
ATOM 5464 N N . TYR B 1 316 ? -16.391 -37.656 -15.305 1 93.19 316 TYR B N 1
ATOM 5465 C CA . TYR B 1 316 ? -17.047 -36.469 -15.828 1 93.19 316 TYR B CA 1
ATOM 5466 C C . TYR B 1 316 ? -17.297 -36.594 -17.328 1 93.19 316 TYR B C 1
ATOM 5468 O O . TYR B 1 316 ? -16.688 -37.406 -18 1 93.19 316 TYR B O 1
ATOM 5476 N N . ASP B 1 317 ? -18.234 -35.781 -17.812 1 92.94 317 ASP B N 1
ATOM 5477 C CA . ASP B 1 317 ? -18.547 -35.844 -19.234 1 92.94 317 ASP B CA 1
ATOM 5478 C C . ASP B 1 317 ? -17.453 -35.188 -20.078 1 92.94 317 ASP B C 1
ATOM 5480 O O . ASP B 1 317 ? -16.625 -34.438 -19.547 1 92.94 317 ASP B O 1
ATOM 5484 N N . LYS B 1 318 ? -17.438 -35.469 -21.359 1 92.69 318 LYS B N 1
ATOM 5485 C CA . LYS B 1 318 ? -16.391 -35.031 -22.281 1 92.69 318 LYS B CA 1
ATOM 5486 C C . LYS B 1 318 ? -16.281 -33.5 -22.25 1 92.69 318 LYS B C 1
ATOM 5488 O O . LYS B 1 318 ? -15.172 -32.969 -22.25 1 92.69 318 LYS B O 1
ATOM 5493 N N . ARG B 1 319 ? -17.375 -32.875 -22.172 1 91.69 319 ARG B N 1
ATOM 5494 C CA . ARG B 1 319 ? -17.375 -31.422 -22.156 1 91.69 319 ARG B CA 1
ATOM 5495 C C . ARG B 1 319 ? -16.766 -30.891 -20.875 1 91.69 319 ARG B C 1
ATOM 5497 O O . ARG B 1 319 ? -15.977 -29.938 -20.891 1 91.69 319 ARG B O 1
ATOM 5504 N N . GLU B 1 320 ? -17.141 -31.484 -19.844 1 92.06 320 GLU B N 1
ATOM 5505 C CA . GLU B 1 320 ? -16.625 -31.078 -18.547 1 92.06 320 GLU B CA 1
ATOM 5506 C C . GLU B 1 320 ? -15.125 -31.359 -18.438 1 92.06 320 GLU B C 1
ATOM 5508 O O . GLU B 1 320 ? -14.383 -30.594 -17.828 1 92.06 320 GLU B O 1
ATOM 5513 N N . CYS B 1 321 ? -14.742 -32.469 -19.109 1 94.56 321 CYS B N 1
ATOM 5514 C CA . CYS B 1 321 ? -13.328 -32.812 -19.109 1 94.56 321 CYS B CA 1
ATOM 5515 C C . CYS B 1 321 ? -12.5 -31.797 -19.875 1 94.56 321 CYS B C 1
ATOM 5517 O O . CYS B 1 321 ? -11.414 -31.406 -19.438 1 94.56 321 CYS B O 1
ATOM 5519 N N . ILE B 1 322 ? -13.008 -31.312 -20.953 1 92.94 322 ILE B N 1
ATOM 5520 C CA . ILE B 1 322 ? -12.297 -30.344 -21.781 1 92.94 322 ILE B CA 1
ATOM 5521 C C . ILE B 1 322 ? -12.219 -29 -21.047 1 92.94 322 ILE B C 1
ATOM 5523 O O . ILE B 1 322 ? -11.148 -28.391 -20.984 1 92.94 322 ILE B O 1
ATOM 5527 N N . VAL B 1 323 ? -13.336 -28.656 -20.438 1 89.56 323 VAL B N 1
ATOM 5528 C CA . VAL B 1 323 ? -13.406 -27.375 -19.719 1 89.56 323 VAL B CA 1
ATOM 5529 C C . VAL B 1 323 ? -12.477 -27.422 -18.5 1 89.56 323 VAL B C 1
ATOM 5531 O O . VAL B 1 323 ? -11.711 -26.484 -18.281 1 89.56 323 VAL B O 1
ATOM 5534 N N . GLY B 1 324 ? -12.562 -28.453 -17.844 1 90.44 324 GLY B N 1
ATOM 5535 C CA . GLY B 1 324 ? -11.727 -28.594 -16.656 1 90.44 324 GLY B CA 1
ATOM 5536 C C . GLY B 1 324 ? -10.242 -28.641 -16.984 1 90.44 324 GLY B C 1
ATOM 5537 O O . GLY B 1 324 ? -9.43 -28.047 -16.281 1 90.44 324 GLY B O 1
ATOM 5538 N N . ALA B 1 325 ? -9.93 -29.359 -18.016 1 92.69 325 ALA B N 1
ATOM 5539 C CA . ALA B 1 325 ? -8.531 -29.469 -18.422 1 92.69 325 ALA B CA 1
ATOM 5540 C C . ALA B 1 325 ? -7.98 -28.109 -18.844 1 92.69 325 ALA B C 1
ATOM 5542 O O . ALA B 1 325 ? -6.84 -27.781 -18.516 1 92.69 325 ALA B O 1
ATOM 5543 N N . MET B 1 326 ? -8.688 -27.406 -19.5 1 90.06 326 MET B N 1
ATOM 5544 C CA . MET B 1 326 ? -8.25 -26.078 -19.953 1 90.06 326 MET B CA 1
ATOM 5545 C C . MET B 1 326 ? -8.039 -25.141 -18.781 1 90.06 326 MET B C 1
ATOM 5547 O O . MET B 1 326 ? -7.152 -24.281 -18.812 1 90.06 326 MET B O 1
ATOM 5551 N N . LEU B 1 327 ? -8.789 -25.344 -17.766 1 87.31 327 LEU B N 1
ATOM 5552 C CA . LEU B 1 327 ? -8.727 -24.469 -16.609 1 87.31 327 LEU B CA 1
ATOM 5553 C C . LEU B 1 327 ? -7.449 -24.719 -15.805 1 87.31 327 LEU B C 1
ATOM 5555 O O . LEU B 1 327 ? -7.031 -23.859 -15.016 1 87.31 327 LEU B O 1
ATOM 5559 N N . THR B 1 328 ? -6.809 -25.812 -16.094 1 87.75 328 THR B N 1
ATOM 5560 C CA . THR B 1 328 ? -5.609 -26.141 -15.328 1 87.75 328 THR B CA 1
ATOM 5561 C C . THR B 1 328 ? -4.359 -25.641 -16.047 1 87.75 328 THR B C 1
ATOM 5563 O O . THR B 1 328 ? -3.25 -25.734 -15.508 1 87.75 328 THR B O 1
ATOM 5566 N N . ILE B 1 329 ? -4.457 -25.031 -17.172 1 88.31 329 ILE B N 1
ATOM 5567 C CA . ILE B 1 329 ? -3.334 -24.703 -18.031 1 88.31 329 ILE B CA 1
ATOM 5568 C C . ILE B 1 329 ? -2.74 -23.359 -17.641 1 88.31 329 ILE B C 1
ATOM 5570 O O . ILE B 1 329 ? -1.518 -23.203 -17.578 1 88.31 329 ILE B O 1
ATOM 5574 N N . PRO B 1 330 ? -3.529 -22.375 -17.328 1 81.81 330 PRO B N 1
ATOM 5575 C CA . PRO B 1 330 ? -2.984 -21.031 -17.109 1 81.81 330 PRO B CA 1
ATOM 5576 C C . PRO B 1 330 ? -2.02 -20.984 -15.922 1 81.81 330 PRO B C 1
ATOM 5578 O O . PRO B 1 330 ? -2.256 -21.625 -14.898 1 81.81 330 PRO B O 1
ATOM 5581 N N . LYS B 1 331 ? -0.902 -20.25 -16.219 1 80.69 331 LYS B N 1
ATOM 5582 C CA . LYS B 1 331 ? 0.158 -20.094 -15.234 1 80.69 331 LYS B CA 1
ATOM 5583 C C . LYS B 1 331 ? 0.522 -18.625 -15.055 1 80.69 331 LYS B C 1
ATOM 5585 O O . LYS B 1 331 ? 0.697 -17.891 -16.031 1 80.69 331 LYS B O 1
ATOM 5590 N N . ILE B 1 332 ? 0.555 -18.141 -13.797 1 74.81 332 ILE B N 1
ATOM 5591 C CA . ILE B 1 332 ? 0.964 -16.766 -13.617 1 74.81 332 ILE B CA 1
ATOM 5592 C C . ILE B 1 332 ? 1.85 -16.641 -12.375 1 74.81 332 ILE B C 1
ATOM 5594 O O . ILE B 1 332 ? 3.078 -16.656 -12.484 1 74.81 332 ILE B O 1
ATOM 5598 N N . SER B 1 333 ? 1.235 -16.719 -11.164 1 74.81 333 SER B N 1
ATOM 5599 C CA . SER B 1 333 ? 1.877 -16.266 -9.938 1 74.81 333 SER B CA 1
ATOM 5600 C C . SER B 1 333 ? 3.02 -17.188 -9.531 1 74.81 333 SER B C 1
ATOM 5602 O O . SER B 1 333 ? 4.191 -16.828 -9.664 1 74.81 333 SER B O 1
ATOM 5604 N N . ALA B 1 334 ? 2.789 -18.422 -9.312 1 77.31 334 ALA B N 1
ATOM 5605 C CA . ALA B 1 334 ? 3.773 -19.344 -8.758 1 77.31 334 ALA B CA 1
ATOM 5606 C C . ALA B 1 334 ? 4.855 -19.672 -9.789 1 77.31 334 ALA B C 1
ATOM 5608 O O . ALA B 1 334 ? 6.035 -19.766 -9.438 1 77.31 334 ALA B O 1
ATOM 5609 N N . SER B 1 335 ? 4.441 -19.75 -11.031 1 85.5 335 SER B N 1
ATOM 5610 C CA . SER B 1 335 ? 5.395 -20.078 -12.086 1 85.5 335 SER B CA 1
ATOM 5611 C C . SER B 1 335 ? 6.383 -18.953 -12.32 1 85.5 335 SER B C 1
ATOM 5613 O O . SER B 1 335 ? 7.582 -19.188 -12.484 1 85.5 335 SER B O 1
ATOM 5615 N N . LEU B 1 336 ? 5.902 -17.812 -12.289 1 84.06 336 LEU B N 1
ATOM 5616 C CA . LEU B 1 336 ? 6.758 -16.656 -12.547 1 84.06 336 LEU B CA 1
ATOM 5617 C C . LEU B 1 336 ? 7.703 -16.406 -11.367 1 84.06 336 LEU B C 1
ATOM 5619 O O . LEU B 1 336 ? 8.867 -16.062 -11.57 1 84.06 336 LEU B O 1
ATOM 5623 N N . VAL B 1 337 ? 7.172 -16.594 -10.25 1 82.31 337 VAL B N 1
ATOM 5624 C CA . VAL B 1 337 ? 7.996 -16.438 -9.055 1 82.31 337 VAL B CA 1
ATOM 5625 C C . VAL B 1 337 ? 9.078 -17.5 -9.031 1 82.31 337 VAL B C 1
ATOM 5627 O O . VAL B 1 337 ? 10.242 -17.219 -8.719 1 82.31 337 VAL B O 1
ATOM 5630 N N . ALA B 1 338 ? 8.695 -18.672 -9.32 1 87.19 338 ALA B N 1
ATOM 5631 C CA . ALA B 1 338 ? 9.664 -19.766 -9.375 1 87.19 338 ALA B CA 1
ATOM 5632 C C . ALA B 1 338 ? 10.742 -19.5 -10.414 1 87.19 338 ALA B C 1
ATOM 5634 O O . ALA B 1 338 ? 11.922 -19.75 -10.18 1 87.19 338 ALA B O 1
ATOM 5635 N N . ALA B 1 339 ? 10.297 -19 -11.531 1 89.56 339 ALA B N 1
ATOM 5636 C CA . ALA B 1 339 ? 11.242 -18.688 -12.594 1 89.56 339 ALA B CA 1
ATOM 5637 C C . ALA B 1 339 ? 12.203 -17.578 -12.164 1 89.56 339 ALA B C 1
ATOM 5639 O O . ALA B 1 339 ? 13.391 -17.625 -12.469 1 89.56 339 ALA B O 1
ATOM 5640 N N . TYR B 1 340 ? 11.617 -16.656 -11.508 1 86.5 340 TYR B N 1
ATOM 5641 C CA . TYR B 1 340 ? 12.422 -15.547 -11.031 1 86.5 340 TYR B CA 1
ATOM 5642 C C . TYR B 1 340 ? 13.477 -16.016 -10.031 1 86.5 340 TYR B C 1
ATOM 5644 O O . TYR B 1 340 ? 14.648 -15.641 -10.125 1 86.5 340 TYR B O 1
ATOM 5652 N N . ILE B 1 341 ? 13.102 -16.812 -9.156 1 85.75 341 ILE B N 1
ATOM 5653 C CA . ILE B 1 341 ? 14.016 -17.359 -8.164 1 85.75 341 ILE B CA 1
ATOM 5654 C C . ILE B 1 341 ? 15.062 -18.234 -8.844 1 85.75 341 ILE B C 1
ATOM 5656 O O . ILE B 1 341 ? 16.25 -18.188 -8.508 1 85.75 341 ILE B O 1
ATOM 5660 N N . GLY B 1 342 ? 14.641 -19.031 -9.773 1 91.06 342 GLY B N 1
ATOM 5661 C CA . GLY B 1 342 ? 15.547 -19.906 -10.508 1 91.06 342 GLY B CA 1
ATOM 5662 C C . GLY B 1 342 ? 16.625 -19.141 -11.258 1 91.06 342 GLY B C 1
ATOM 5663 O O . GLY B 1 342 ? 17.766 -19.562 -11.32 1 91.06 342 GLY B O 1
ATOM 5664 N N . LEU B 1 343 ? 16.234 -18.047 -11.805 1 89.88 343 LEU B N 1
ATOM 5665 C CA . LEU B 1 343 ? 17.188 -17.219 -12.531 1 89.88 343 LEU B CA 1
ATOM 5666 C C . LEU B 1 343 ? 18.219 -16.594 -11.578 1 89.88 343 LEU B C 1
ATOM 5668 O O . LEU B 1 343 ? 19.422 -16.609 -11.852 1 89.88 343 LEU B O 1
ATOM 5672 N N . ASN B 1 344 ? 17.719 -16.109 -10.484 1 87.5 344 ASN B N 1
ATOM 5673 C CA . ASN B 1 344 ? 18.578 -15.43 -9.508 1 87.5 344 ASN B CA 1
ATOM 5674 C C . ASN B 1 344 ? 19.562 -16.391 -8.859 1 87.5 344 ASN B C 1
ATOM 5676 O O . ASN B 1 344 ? 20.672 -16 -8.5 1 87.5 344 ASN B O 1
ATOM 5680 N N . LEU B 1 345 ? 19.188 -17.641 -8.703 1 89.56 345 LEU B N 1
ATOM 5681 C CA . LEU B 1 345 ? 20.047 -18.656 -8.094 1 89.56 345 LEU B CA 1
ATOM 5682 C C . LEU B 1 345 ? 20.875 -19.375 -9.156 1 89.56 345 LEU B C 1
ATOM 5684 O O . LEU B 1 345 ? 21.578 -20.344 -8.852 1 89.56 345 LEU B O 1
ATOM 5688 N N . ASN B 1 346 ? 20.703 -18.953 -10.406 1 92.06 346 ASN B N 1
ATOM 5689 C CA . ASN B 1 346 ? 21.422 -19.516 -11.547 1 92.06 346 ASN B CA 1
ATOM 5690 C C . ASN B 1 346 ? 21.094 -20.984 -11.75 1 92.06 346 ASN B C 1
ATOM 5692 O O . ASN B 1 346 ? 21.984 -21.797 -12.047 1 92.06 346 ASN B O 1
ATOM 5696 N N . ILE B 1 347 ? 19.938 -21.328 -11.453 1 92.75 347 ILE B N 1
ATOM 5697 C CA . ILE B 1 347 ? 19.438 -22.688 -11.695 1 92.75 347 ILE B CA 1
ATOM 5698 C C . ILE B 1 347 ? 19.016 -22.828 -13.156 1 92.75 347 ILE B C 1
ATOM 5700 O O . ILE B 1 347 ? 19.188 -23.891 -13.758 1 92.75 347 ILE B O 1
ATOM 5704 N N . ILE B 1 348 ? 18.453 -21.703 -13.633 1 92.38 348 ILE B N 1
ATOM 5705 C CA . ILE B 1 348 ? 18.062 -21.656 -15.039 1 92.38 348 ILE B CA 1
ATOM 5706 C C . ILE B 1 348 ? 18.719 -20.453 -15.719 1 92.38 348 ILE B C 1
ATOM 5708 O O . ILE B 1 348 ? 19.172 -19.531 -15.039 1 92.38 348 ILE B O 1
ATOM 5712 N N . ASN B 1 349 ? 18.797 -20.562 -16.984 1 89.88 349 ASN B N 1
ATOM 5713 C CA . ASN B 1 349 ? 19.391 -19.484 -17.75 1 89.88 349 ASN B CA 1
ATOM 5714 C C . ASN B 1 349 ? 18.344 -18.516 -18.281 1 89.88 349 ASN B C 1
ATOM 5716 O O . ASN B 1 349 ? 17.141 -18.719 -18.047 1 89.88 349 ASN B O 1
ATOM 5720 N N . GLU B 1 350 ? 18.75 -17.531 -18.969 1 88.06 350 GLU B N 1
ATOM 5721 C CA . GLU B 1 350 ? 17.891 -16.438 -19.438 1 88.06 350 GLU B CA 1
ATOM 5722 C C . GLU B 1 350 ? 16.891 -16.953 -20.484 1 88.06 350 GLU B C 1
ATOM 5724 O O . GLU B 1 350 ? 15.75 -16.469 -20.531 1 88.06 350 GLU B O 1
ATOM 5729 N N . SER B 1 351 ? 17.359 -17.859 -21.25 1 88.19 351 SER B N 1
ATOM 5730 C CA . SER B 1 351 ? 16.5 -18.391 -22.297 1 88.19 351 SER B CA 1
ATOM 5731 C C . SER B 1 351 ? 15.273 -19.094 -21.703 1 88.19 351 SER B C 1
ATOM 5733 O O . SER B 1 351 ? 14.156 -18.891 -22.188 1 88.19 351 SER B O 1
ATOM 5735 N N . VAL B 1 352 ? 15.523 -19.891 -20.688 1 90.94 352 VAL B N 1
ATOM 5736 C CA . VAL B 1 352 ? 14.43 -20.594 -20.031 1 90.94 352 VAL B CA 1
ATOM 5737 C C . VAL B 1 352 ? 13.531 -19.609 -19.297 1 90.94 352 VAL B C 1
ATOM 5739 O O . VAL B 1 352 ? 12.305 -19.734 -19.312 1 90.94 352 VAL B O 1
ATOM 5742 N N . PHE B 1 353 ? 14.148 -18.656 -18.719 1 90.31 353 PHE B N 1
ATOM 5743 C CA . PHE B 1 353 ? 13.406 -17.625 -18 1 90.31 353 PHE B CA 1
ATOM 5744 C C . PHE B 1 353 ? 12.453 -16.891 -18.922 1 90.31 353 PHE B C 1
ATOM 5746 O O . PHE B 1 353 ? 11.266 -16.75 -18.625 1 90.31 353 PHE B O 1
ATOM 5753 N N . ILE B 1 354 ? 12.883 -16.484 -20.047 1 87.06 354 ILE B N 1
ATOM 5754 C CA . ILE B 1 354 ? 12.086 -15.766 -21.031 1 87.06 354 ILE B CA 1
ATOM 5755 C C . ILE B 1 354 ? 10.961 -16.656 -21.547 1 87.06 354 ILE B C 1
ATOM 5757 O O . ILE B 1 354 ? 9.844 -16.188 -21.781 1 87.06 354 ILE B O 1
ATOM 5761 N N . SER B 1 355 ? 11.289 -17.875 -21.688 1 90.25 355 SER B N 1
ATOM 5762 C CA . SER B 1 355 ? 10.305 -18.844 -22.188 1 90.25 355 SER B CA 1
ATOM 5763 C C . SER B 1 355 ? 9.156 -19 -21.203 1 90.25 355 SER B C 1
ATOM 5765 O O . SER B 1 355 ? 8 -19.156 -21.609 1 90.25 355 SER B O 1
ATOM 5767 N N . ILE B 1 356 ? 9.484 -19.031 -19.922 1 89.75 356 ILE B N 1
ATOM 5768 C CA . ILE B 1 356 ? 8.453 -19.188 -18.906 1 89.75 356 ILE B CA 1
ATOM 5769 C C . ILE B 1 356 ? 7.578 -17.938 -18.875 1 89.75 356 ILE B C 1
ATOM 5771 O O . ILE B 1 356 ? 6.363 -18.031 -18.672 1 89.75 356 ILE B O 1
ATOM 5775 N N . ILE B 1 357 ? 8.18 -16.812 -19.031 1 85.75 357 ILE B N 1
ATOM 5776 C CA . ILE B 1 357 ? 7.41 -15.578 -19.109 1 85.75 357 ILE B CA 1
ATOM 5777 C C . ILE B 1 357 ? 6.445 -15.641 -20.297 1 85.75 357 ILE B C 1
ATOM 5779 O O . ILE B 1 357 ? 5.266 -15.305 -20.156 1 85.75 357 ILE B O 1
ATOM 5783 N N . ALA B 1 358 ? 6.973 -16.031 -21.375 1 85.94 358 ALA B N 1
ATOM 5784 C CA . ALA B 1 358 ? 6.145 -16.172 -22.578 1 85.94 358 ALA B CA 1
ATOM 5785 C C . ALA B 1 358 ? 5.012 -17.172 -22.344 1 85.94 358 ALA B C 1
ATOM 5787 O O . ALA B 1 358 ? 3.881 -16.938 -22.781 1 85.94 358 ALA B O 1
ATOM 5788 N N . LEU B 1 359 ? 5.375 -18.25 -21.766 1 87.31 359 LEU B N 1
ATOM 5789 C CA . LEU B 1 359 ? 4.383 -19.266 -21.422 1 87.31 359 LEU B CA 1
ATOM 5790 C C . LEU B 1 359 ? 3.271 -18.672 -20.562 1 87.31 359 LEU B C 1
ATOM 5792 O O . LEU B 1 359 ? 2.09 -18.938 -20.812 1 87.31 359 LEU B O 1
ATOM 5796 N N . SER B 1 360 ? 3.65 -17.969 -19.578 1 83.62 360 SER B N 1
ATOM 5797 C CA . SER B 1 360 ? 2.686 -17.359 -18.672 1 83.62 360 SER B CA 1
ATOM 5798 C C . SER B 1 360 ? 1.761 -16.391 -19.422 1 83.62 360 SER B C 1
ATOM 5800 O O . SER B 1 360 ? 0.546 -16.406 -19.203 1 83.62 360 SER B O 1
ATOM 5802 N N . VAL B 1 361 ? 2.348 -15.664 -20.297 1 78.19 361 VAL B N 1
ATOM 5803 C CA . VAL B 1 361 ? 1.592 -14.688 -21.078 1 78.19 361 VAL B CA 1
ATOM 5804 C C . VAL B 1 361 ? 0.625 -15.398 -22.016 1 78.19 361 VAL B C 1
ATOM 5806 O O . VAL B 1 361 ? -0.562 -15.07 -22.062 1 78.19 361 VAL B O 1
ATOM 5809 N N . ILE B 1 362 ? 1.071 -16.297 -22.656 1 83.19 362 ILE B N 1
ATOM 5810 C CA . ILE B 1 362 ? 0.285 -16.984 -23.672 1 83.19 362 ILE B CA 1
ATOM 5811 C C . ILE B 1 362 ? -0.8 -17.828 -23 1 83.19 362 ILE B C 1
ATOM 5813 O O . ILE B 1 362 ? -1.96 -17.797 -23.422 1 83.19 362 ILE B O 1
ATOM 5817 N N . SER B 1 363 ? -0.406 -18.531 -22 1 84.69 363 SER B N 1
ATOM 5818 C CA . SER B 1 363 ? -1.367 -19.406 -21.344 1 84.69 363 SER B CA 1
ATOM 5819 C C . SER B 1 363 ? -2.469 -18.609 -20.656 1 84.69 363 SER B C 1
ATOM 5821 O O . SER B 1 363 ? -3.623 -19.031 -20.625 1 84.69 363 SER B O 1
ATOM 5823 N N . SER B 1 364 ? -2.148 -17.469 -20.188 1 76.56 364 SER B N 1
ATOM 5824 C CA . SER B 1 364 ? -3.123 -16.656 -19.469 1 76.56 364 SER B CA 1
ATOM 5825 C C . SER B 1 364 ? -4.027 -15.891 -20.422 1 76.56 364 SER B C 1
ATOM 5827 O O . SER B 1 364 ? -5.113 -15.453 -20.047 1 76.56 364 SER B O 1
ATOM 5829 N N . THR B 1 365 ? -3.623 -15.719 -21.641 1 75.75 365 THR B N 1
ATOM 5830 C CA . THR B 1 365 ? -4.414 -14.984 -22.625 1 75.75 365 THR B CA 1
ATOM 5831 C C . THR B 1 365 ? -5.172 -15.945 -23.531 1 75.75 365 THR B C 1
ATOM 5833 O O . THR B 1 365 ? -6.363 -15.758 -23.797 1 75.75 365 THR B O 1
ATOM 5836 N N . LEU B 1 366 ? -4.527 -16.875 -23.984 1 78.88 366 LEU B N 1
ATOM 5837 C CA . LEU B 1 366 ? -5.082 -17.766 -25 1 78.88 366 LEU B CA 1
ATOM 5838 C C . LEU B 1 366 ? -6.121 -18.703 -24.391 1 78.88 366 LEU B C 1
ATOM 5840 O O . LEU B 1 366 ? -7.18 -18.922 -24.984 1 78.88 366 LEU B O 1
ATOM 5844 N N . ILE B 1 367 ? -5.863 -19.172 -23.25 1 78.38 367 ILE B N 1
ATOM 5845 C CA . ILE B 1 367 ? -6.707 -20.234 -22.688 1 78.38 367 ILE B CA 1
ATOM 5846 C C . ILE B 1 367 ? -8.078 -19.656 -22.328 1 78.38 367 ILE B C 1
ATOM 5848 O O . ILE B 1 367 ? -9.109 -20.219 -22.688 1 78.38 367 ILE B O 1
ATOM 5852 N N . PRO B 1 368 ? -8.156 -18.531 -21.641 1 76.06 368 PRO B N 1
ATOM 5853 C CA . PRO B 1 368 ? -9.477 -17.953 -21.375 1 76.06 368 PRO B CA 1
ATOM 5854 C C . PRO B 1 368 ? -10.266 -17.672 -22.656 1 76.06 368 PRO B C 1
ATOM 5856 O O . PRO B 1 368 ? -11.477 -17.891 -22.688 1 76.06 368 PRO B O 1
ATOM 5859 N N . THR B 1 369 ? -9.617 -17.234 -23.688 1 76.75 369 THR B N 1
ATOM 5860 C CA . THR B 1 369 ? -10.266 -16.922 -24.953 1 76.75 369 THR B CA 1
ATOM 5861 C C . THR B 1 369 ? -10.781 -18.188 -25.625 1 76.75 369 THR B C 1
ATOM 5863 O O . THR B 1 369 ? -11.906 -18.219 -26.125 1 76.75 369 THR B O 1
ATOM 5866 N N . VAL B 1 370 ? -9.984 -19.156 -25.641 1 82.88 370 VAL B N 1
ATOM 5867 C CA . VAL B 1 370 ? -10.359 -20.422 -26.281 1 82.88 370 VAL B CA 1
ATOM 5868 C C . VAL B 1 370 ? -11.508 -21.062 -25.5 1 82.88 370 VAL B C 1
ATOM 5870 O O . VAL B 1 370 ? -12.438 -21.609 -26.109 1 82.88 370 VAL B O 1
ATOM 5873 N N . LEU B 1 371 ? -11.414 -21 -24.219 1 83.88 371 LEU B N 1
ATOM 5874 C CA . LEU B 1 371 ? -12.453 -21.594 -23.375 1 83.88 371 LEU B CA 1
ATOM 5875 C C . LEU B 1 371 ? -13.789 -20.891 -23.594 1 83.88 371 LEU B C 1
ATOM 5877 O O . LEU B 1 371 ? -14.828 -21.547 -23.703 1 83.88 371 LEU B O 1
ATOM 5881 N N . LYS B 1 372 ? -13.789 -19.641 -23.625 1 79.12 372 LYS B N 1
ATOM 5882 C CA . LYS B 1 372 ? -15.008 -18.891 -23.859 1 79.12 372 LYS B CA 1
ATOM 5883 C C . LYS B 1 372 ? -15.609 -19.203 -25.219 1 79.12 372 LYS B C 1
ATOM 5885 O O . LYS B 1 372 ? -16.828 -19.344 -25.359 1 79.12 372 LYS B O 1
ATOM 5890 N N . ASN B 1 373 ? -14.812 -19.281 -26.234 1 79.81 373 ASN B N 1
ATOM 5891 C CA . ASN B 1 373 ? -15.281 -19.641 -27.562 1 79.81 373 ASN B CA 1
ATOM 5892 C C . ASN B 1 373 ? -15.844 -21.062 -27.609 1 79.81 373 ASN B C 1
ATOM 5894 O O . ASN B 1 373 ? -16.828 -21.312 -28.297 1 79.81 373 ASN B O 1
ATOM 5898 N N . TYR B 1 374 ? -15.164 -21.875 -26.891 1 81.81 374 TYR B N 1
ATOM 5899 C CA . TYR B 1 374 ? -15.617 -23.25 -26.828 1 81.81 374 TYR B CA 1
ATOM 5900 C C . TYR B 1 374 ? -16.984 -23.359 -26.156 1 81.81 374 TYR B C 1
ATOM 5902 O O . TYR B 1 374 ? -17.844 -24.125 -26.594 1 81.81 374 TYR B O 1
ATOM 5910 N N . LEU B 1 375 ? -17.219 -22.609 -25.141 1 79.38 375 LEU B N 1
ATOM 5911 C CA . LEU B 1 375 ? -18.469 -22.641 -24.406 1 79.38 375 LEU B CA 1
ATOM 5912 C C . LEU B 1 375 ? -19.578 -21.922 -25.172 1 79.38 375 LEU B C 1
ATOM 5914 O O . LEU B 1 375 ? -20.75 -22.234 -25.047 1 79.38 375 LEU B O 1
ATOM 5918 N N . ARG B 1 376 ? -19.281 -20.859 -25.766 1 68.5 376 ARG B N 1
ATOM 5919 C CA . ARG B 1 376 ? -20.25 -20.141 -26.594 1 68.5 376 ARG B CA 1
ATOM 5920 C C . ARG B 1 376 ? -20.688 -20.969 -27.781 1 68.5 376 ARG B C 1
ATOM 5922 O O . ARG B 1 376 ? -21.844 -20.891 -28.219 1 68.5 376 ARG B O 1
ATOM 5929 N N . GLY B 1 377 ? -19.719 -21.5 -28.516 1 57.84 377 GLY B N 1
ATOM 5930 C CA . GLY B 1 377 ? -20.062 -22.328 -29.672 1 57.84 377 GLY B CA 1
ATOM 5931 C C . GLY B 1 377 ? -20.844 -23.578 -29.281 1 57.84 377 GLY B C 1
ATOM 5932 O O . GLY B 1 377 ? -21.531 -24.172 -30.125 1 57.84 377 GLY B O 1
ATOM 5933 N N . GLY B 1 378 ? -20.5 -24.281 -28.203 1 47.19 378 GLY B N 1
ATOM 5934 C CA . GLY B 1 378 ? -21.297 -25.453 -27.875 1 47.19 378 GLY B CA 1
ATOM 5935 C C . GLY B 1 378 ? -22.734 -25.109 -27.5 1 47.19 378 GLY B C 1
ATOM 5936 O O . GLY B 1 378 ? -23.5 -25.984 -27.094 1 47.19 378 GLY B O 1
ATOM 5937 N N . LEU B 1 379 ? -23.203 -24.078 -27.062 1 36.97 379 LEU B N 1
ATOM 5938 C CA . LEU B 1 379 ? -24.656 -23.875 -27.078 1 36.97 379 LEU B CA 1
ATOM 5939 C C . LEU B 1 379 ? -25.188 -24 -28.5 1 36.97 379 LEU B C 1
ATOM 5941 O O . LEU B 1 379 ? -26.375 -23.734 -28.75 1 36.97 379 LEU B O 1
ATOM 5945 N N . ILE B 1 380 ? -24.578 -24.375 -29.5 1 24.94 380 ILE B N 1
ATOM 5946 C CA . ILE B 1 380 ? -25.594 -24.875 -30.438 1 24.94 380 ILE B CA 1
ATOM 5947 C C . ILE B 1 380 ? -26.156 -26.203 -29.938 1 24.94 380 ILE B C 1
ATOM 5949 O O . ILE B 1 380 ? -25.391 -27.094 -29.547 1 24.94 380 ILE B O 1
#

Sequence (760 aa):
MDLYAFFFIIMSIIFIVPNLLKKFRIPSITSLILAGIIIGPYGLNILQVDETLKAFGEFGAIMLMFLAGLEVDNETLKNEFKNSLILTFFSITIPGIGGYIVGKFLGLDFLGSLLLTVIFASHSVAIVYSLLDELNLTKSRLGTLILSSTVTTDLLTLLLLSVVIKLKLGGEIGSFVFLTFFYIIILLLLIPLVSKYILKLFEKLHAQRIHFVLFILFISILAGELLGLHPIVGSFISGLAISEALTKEEHDKLLNKNLNAIGYGFFIPIFFLKLGMEVNIRAINFNYFEIIFIIIVSSIILKFLSGYIALKLLKYDKRECIVGAMLTIPKISASLVAAYIGLNLNIINESVFISIIALSVISSTLIPTVLKNYLRGGLIMDLYAFFFIIMSIIFIVPNLLKKFRIPSITSLILAGIIIGPYGLNILQVDETLKAFGEFGAIMLMFLAGLEVDNETLKNEFKNSLILTFFSITIPGIGGYIVGKFLGLDFLGSLLLTVIFASHSVAIVYSLLDELNLTKSRLGTLILSSTVTTDLLTLLLLSVVIKLKLGGEIGSFVFLTFFYIIILLLLIPLVSKYILKLFEKLHAQRIHFVLFILFISILAGELLGLHPIVGSFISGLAISEALTKEEHDKLLNKNLNAIGYGFFIPIFFLKLGMEVNIRAINFNYFEIIFIIIVSSIILKFLSGYIALKLLKYDKRECIVGAMLTIPKISASLVAAYIGLNLNIINESVFISIIALSVISSTLIPTVLKNYLRGGLI

Nearest PDB structures (foldseek):
  5bz2-assembly1_A-2  TM=8.941E-01  e=1.060E-16  Thermus thermophilus
  4bwz-assembly1_A  TM=7.253E-01  e=1.631E-16  Thermus thermophilus
  8by2-assembly1_A  TM=8.256E-01  e=1.742E-11  Escherichia coli
  9emb-assembly1_A  TM=7.945E-01  e=1.705E-10  Escherichia coli
  7p1i-assembly1_B  TM=7.672E-01  e=1.858E-10  Bison bison